Protein AF-A0A956ETN0-F1 (afdb_monomer_lite)

Foldseek 3Di:
DDDDDDDDDDDDDDDDDDPPPPPPPDPPPDPQKDKDKADKDKAFAQDKFKKKAKDFAQAKFWFQKKWFAADQFFAKKWKWWFQWDDPHGMDGPVQFPDDLRTFTPFMDGRHIDMDGHPPLETAIAGGRTMMMITTTTGRNHNGMDIDIGMMMGGGDPPPRRAYKGKAKEFEQFDKAAAQDKDKDKFKDAAQAKWWFFKKWWDKADFWQKKWKWKAAQVGDTDTPDIDGRDDRSPGGIDTDTDMDGGGMMMMMMIIGGNNHRHIAGGDRRSSHITGMMMTTTTNDDFHHYSYYYPPDDDLVQQAQQDPPLDAQQPADQAPQQWFAWDDQVGPPGDPQWDWCVVNVNDDPPRTTTIKHWDDQAQVSLRDRQWFWFQAVSSVRPGTMTHRSNPDGSSTDTDD

Secondary structure (DSSP, 8-state):
------------------------------TTEEEEEPPPEEE-TTEEEEEEEEEE-SS-EEEEEEEE---TTEEEEEEEEESSPPPBEEEE-TTBS--TTEEEEEEE-SS-EEEEPPTTEEEEE-TTPEEEEEEEEEE-SSS-EEE--EEEEEE-S-TTSEEEEEEEEEES--EE-TTEEEEEEEEEE-SS-EEEEEEEEE--TTEEEEEEEEE-TTS--EEEEEE-S--TT----EEEEEEE-TT-EEEEEEEEEE-SSS-EEB-SBTTSB-EEEEEEEES--S-EEEEE-TT-S-TT---PPPTTS--TT-PPPPTTSTT-EE-TT---SPTTEEEGGGGT-S-TTPPEEEEEE--SSGGGGTSSSEEEEE-GGGTTTS-EEEEGGG--TT-EE--

Structure (mmCIF, N/CA/C/O backbone):
data_AF-A0A956ETN0-F1
#
_entry.id   AF-A0A956ETN0-F1
#
loop_
_atom_site.group_PDB
_atom_site.id
_atom_site.type_symbol
_atom_site.label_atom_id
_atom_site.label_alt_id
_atom_site.label_comp_id
_atom_site.label_asym_id
_atom_site.label_entity_id
_atom_site.label_seq_id
_atom_site.pdbx_PDB_ins_code
_atom_site.Cartn_x
_atom_site.Cartn_y
_atom_site.Cartn_z
_atom_site.occupancy
_atom_site.B_iso_or_equiv
_atom_site.auth_seq_id
_atom_site.auth_comp_id
_atom_site.auth_asym_id
_atom_site.auth_atom_id
_atom_site.pdbx_PDB_model_num
ATOM 1 N N . MET A 1 1 ? 66.635 -49.987 -34.922 1.00 37.62 1 MET A N 1
ATOM 2 C CA . MET A 1 1 ? 66.260 -48.679 -35.499 1.00 37.62 1 MET A CA 1
ATOM 3 C C . MET A 1 1 ? 64.901 -48.831 -36.176 1.00 37.62 1 MET A C 1
ATOM 5 O O . MET A 1 1 ? 64.770 -49.757 -36.953 1.00 37.62 1 MET A O 1
ATOM 9 N N . SER A 1 2 ? 63.942 -47.956 -35.834 1.00 35.59 2 SER A N 1
ATOM 10 C CA . SER A 1 2 ? 62.657 -47.645 -36.514 1.00 35.59 2 SER A CA 1
ATOM 11 C C . SER A 1 2 ? 61.650 -48.788 -36.786 1.00 35.59 2 SER A C 1
ATOM 13 O O . SER A 1 2 ? 61.904 -49.632 -37.630 1.00 35.59 2 SER A O 1
ATOM 15 N N . ARG A 1 3 ? 60.590 -48.960 -35.970 1.00 36.41 3 ARG A N 1
ATOM 16 C CA . ARG A 1 3 ? 59.232 -48.329 -36.005 1.00 36.41 3 ARG A CA 1
ATOM 17 C C . ARG A 1 3 ? 58.282 -48.964 -37.049 1.00 36.41 3 ARG A C 1
ATOM 19 O O . ARG A 1 3 ? 58.560 -48.877 -38.233 1.00 36.41 3 ARG A O 1
ATOM 26 N N . LEU A 1 4 ? 57.307 -49.775 -36.595 1.00 35.69 4 LEU A N 1
ATOM 27 C CA . LEU A 1 4 ? 55.863 -49.480 -36.339 1.00 35.69 4 LEU A CA 1
ATOM 28 C C . LEU A 1 4 ? 55.006 -49.565 -37.625 1.00 35.69 4 LEU A C 1
ATOM 30 O O . LEU A 1 4 ? 55.432 -49.043 -38.641 1.00 35.69 4 LEU A O 1
ATOM 34 N N . SER A 1 5 ? 53.760 -50.049 -37.685 1.00 36.22 5 SER A N 1
ATOM 35 C CA . SER A 1 5 ? 52.878 -50.964 -36.922 1.00 36.22 5 SER A CA 1
ATOM 36 C C . SER A 1 5 ? 51.483 -50.886 -37.597 1.00 36.22 5 SER A C 1
ATOM 38 O O . SER A 1 5 ? 51.161 -49.862 -38.192 1.00 36.22 5 SER A O 1
ATOM 40 N N . SER A 1 6 ? 50.694 -51.963 -37.511 1.00 38.66 6 SER A N 1
ATOM 41 C CA . SER A 1 6 ? 49.428 -52.303 -38.206 1.00 38.66 6 SER A CA 1
ATOM 42 C C . SER A 1 6 ? 48.260 -51.293 -38.250 1.00 38.66 6 SER A C 1
ATOM 44 O O . SER A 1 6 ? 48.127 -50.471 -37.347 1.00 38.66 6 SER A O 1
ATOM 46 N N . PRO A 1 7 ? 47.275 -51.531 -39.148 1.00 41.53 7 PRO A N 1
ATOM 47 C CA . PRO A 1 7 ? 45.838 -51.346 -38.896 1.00 41.53 7 PRO A CA 1
ATOM 48 C C . PRO A 1 7 ? 45.150 -52.721 -38.686 1.00 41.53 7 PRO A C 1
ATOM 50 O O . PRO A 1 7 ? 45.426 -53.678 -39.403 1.00 41.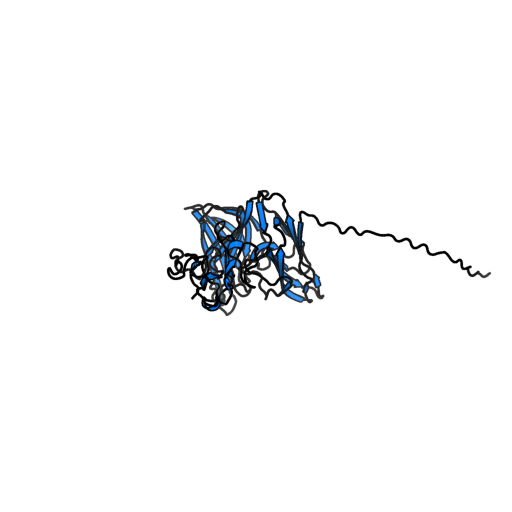53 7 PRO A O 1
ATOM 53 N N . LEU A 1 8 ? 44.485 -52.988 -37.558 1.00 34.38 8 LEU A N 1
ATOM 54 C CA . LEU A 1 8 ? 43.112 -52.639 -37.147 1.00 34.38 8 LEU A CA 1
ATOM 55 C C . LEU A 1 8 ? 42.013 -53.346 -37.971 1.00 34.38 8 LEU A C 1
ATOM 57 O O . LEU A 1 8 ? 41.684 -52.945 -39.084 1.00 34.38 8 LEU A O 1
ATOM 61 N N . ALA A 1 9 ? 41.458 -54.412 -37.383 1.00 35.19 9 ALA A N 1
ATOM 62 C CA . ALA A 1 9 ? 40.339 -55.197 -37.894 1.00 35.19 9 ALA A CA 1
ATOM 63 C C . ALA A 1 9 ? 38.997 -54.633 -37.398 1.00 35.19 9 ALA A C 1
ATOM 65 O O . ALA A 1 9 ? 38.851 -54.277 -36.229 1.00 35.19 9 ALA A O 1
ATOM 66 N N . VAL A 1 10 ? 38.025 -54.578 -38.307 1.00 35.00 10 VAL A N 1
ATOM 67 C CA . VAL A 1 10 ? 36.643 -54.138 -38.086 1.00 35.00 10 VAL A CA 1
ATOM 68 C C . VAL A 1 10 ? 35.812 -55.318 -37.575 1.00 35.00 10 VAL A C 1
ATOM 70 O O . VAL A 1 10 ? 35.806 -56.379 -38.194 1.00 35.00 10 VAL A O 1
ATOM 73 N N . LEU A 1 11 ? 35.084 -55.128 -36.473 1.00 35.34 11 LEU A N 1
ATOM 74 C CA . LEU A 1 11 ? 34.086 -56.069 -35.955 1.00 35.34 11 LEU A CA 1
ATOM 75 C C . LEU A 1 11 ? 32.757 -55.324 -35.771 1.00 35.34 11 LEU A C 1
ATOM 77 O O . LEU A 1 11 ? 32.667 -54.383 -34.986 1.00 35.34 11 LEU A O 1
ATOM 81 N N . LEU A 1 12 ? 31.745 -55.743 -36.537 1.00 36.47 12 LEU A N 1
ATOM 82 C CA . LEU A 1 12 ? 30.353 -55.302 -36.430 1.00 36.47 12 LEU A CA 1
ATOM 83 C C . LEU A 1 12 ? 29.751 -55.799 -35.104 1.00 36.47 12 LEU A C 1
ATOM 85 O O . LEU A 1 12 ? 29.662 -57.006 -34.884 1.00 36.47 12 LEU A O 1
ATOM 89 N N . GLY A 1 13 ? 29.301 -54.872 -34.256 1.00 35.22 13 GLY A N 1
ATOM 90 C CA . GLY A 1 13 ? 28.521 -55.141 -33.046 1.00 35.22 13 GLY A CA 1
ATOM 91 C C . GLY A 1 13 ? 27.067 -54.701 -33.218 1.00 35.22 13 GLY A C 1
ATOM 92 O O . GLY A 1 13 ? 26.800 -53.587 -33.662 1.00 35.22 13 GLY A O 1
ATOM 93 N N . ALA A 1 14 ? 26.138 -55.599 -32.891 1.00 37.91 14 ALA A N 1
ATOM 94 C CA . ALA A 1 14 ? 24.695 -55.409 -32.971 1.00 37.91 14 ALA A CA 1
ATOM 95 C C . ALA A 1 14 ? 24.190 -54.301 -32.026 1.00 37.91 14 ALA A C 1
ATOM 97 O O . ALA A 1 14 ? 24.564 -54.251 -30.855 1.00 37.91 14 ALA A O 1
ATOM 98 N N . ALA A 1 15 ? 23.305 -53.440 -32.534 1.00 37.38 15 ALA A N 1
ATOM 99 C CA . ALA A 1 15 ? 22.638 -52.395 -31.768 1.00 37.38 15 ALA A CA 1
ATOM 100 C C . ALA A 1 15 ? 21.481 -52.984 -30.942 1.00 37.38 15 ALA A C 1
ATOM 102 O O . ALA A 1 15 ? 20.446 -53.362 -31.488 1.00 37.38 15 ALA A O 1
ATOM 103 N N . ALA A 1 16 ? 21.655 -53.043 -29.621 1.00 39.44 16 ALA A N 1
ATOM 104 C CA . ALA A 1 16 ? 20.566 -53.215 -28.667 1.00 39.44 16 ALA A CA 1
ATOM 105 C C . ALA A 1 16 ? 20.063 -51.825 -28.254 1.00 39.44 16 ALA A C 1
ATOM 107 O O . ALA A 1 16 ? 20.795 -51.046 -27.646 1.00 39.44 16 ALA A O 1
ATOM 108 N N . VAL A 1 17 ? 18.821 -51.501 -28.614 1.00 39.53 17 VAL A N 1
ATOM 109 C CA . VAL A 1 17 ? 18.160 -50.255 -28.213 1.00 39.53 17 VAL A CA 1
ATOM 110 C C . VAL A 1 17 ? 17.648 -50.439 -26.784 1.00 39.53 17 VAL A C 1
ATOM 112 O O . VAL A 1 17 ? 16.589 -51.020 -26.565 1.00 39.53 17 VAL A O 1
ATOM 115 N N . PHE A 1 18 ? 18.417 -49.977 -25.799 1.00 39.00 18 PHE A N 1
ATOM 116 C CA . PHE A 1 18 ? 17.924 -49.806 -24.434 1.00 39.00 18 PHE A CA 1
ATOM 117 C C . PHE A 1 18 ? 17.075 -48.533 -24.385 1.00 39.00 18 PHE A C 1
ATOM 119 O O . PHE A 1 18 ? 17.598 -47.421 -24.393 1.00 39.00 18 PHE A O 1
ATOM 126 N N . SER A 1 19 ? 15.752 -48.697 -24.364 1.00 34.09 19 SER A N 1
ATOM 127 C CA . SER A 1 19 ? 14.830 -47.625 -23.997 1.00 34.09 19 SER A CA 1
ATOM 128 C C . SER A 1 19 ? 14.880 -47.462 -22.477 1.00 34.09 19 SER A C 1
ATOM 130 O O . SER A 1 19 ? 14.246 -48.210 -21.738 1.00 34.09 19 SER A O 1
ATOM 132 N N . CYS A 1 20 ? 15.690 -46.519 -21.998 1.00 36.81 20 CYS A N 1
ATOM 133 C CA . CYS A 1 20 ? 15.554 -46.003 -20.642 1.00 36.81 20 CYS A CA 1
ATOM 134 C C . CYS A 1 20 ? 14.373 -45.029 -20.639 1.00 36.81 20 CYS A C 1
ATOM 136 O O . CYS A 1 20 ? 14.524 -43.881 -21.050 1.00 36.81 20 CYS A O 1
ATOM 138 N N . SER A 1 21 ? 13.195 -45.472 -20.194 1.00 38.47 21 SER A N 1
ATOM 139 C CA . SER A 1 21 ? 12.127 -44.548 -19.814 1.00 38.47 21 SER A CA 1
ATOM 140 C C . SER A 1 21 ? 12.504 -43.914 -18.475 1.00 38.47 21 SER A C 1
ATOM 142 O O . SER A 1 21 ? 12.181 -44.435 -17.407 1.00 38.47 21 SER A O 1
ATOM 144 N N . THR A 1 22 ? 13.232 -42.805 -18.512 1.00 38.78 22 THR A N 1
ATOM 145 C CA . THR A 1 22 ? 13.288 -41.891 -17.374 1.00 38.78 22 THR A CA 1
ATOM 146 C C . THR A 1 22 ? 11.940 -41.188 -17.310 1.00 38.78 22 THR A C 1
ATOM 148 O O . THR A 1 22 ? 11.689 -40.243 -18.051 1.00 38.78 22 THR A O 1
ATOM 151 N N . SER A 1 23 ? 11.040 -41.682 -16.462 1.00 40.84 23 SER A N 1
ATOM 152 C CA . SER A 1 23 ? 9.954 -40.853 -15.960 1.00 40.84 23 SER A CA 1
ATOM 153 C C . SER A 1 23 ? 10.605 -39.744 -15.135 1.00 40.84 23 SER A C 1
ATOM 155 O O . SER A 1 23 ? 10.973 -39.967 -13.982 1.00 40.84 23 SER A O 1
ATOM 157 N N . GLU A 1 24 ? 10.818 -38.578 -15.741 1.00 37.84 24 GLU A N 1
ATOM 158 C CA . GLU A 1 24 ? 11.007 -37.344 -14.985 1.00 37.84 24 GLU A CA 1
ATOM 159 C C . GLU A 1 24 ? 9.724 -37.132 -14.182 1.00 37.84 24 GLU A C 1
ATOM 161 O O . GLU A 1 24 ? 8.722 -36.633 -14.688 1.00 37.84 24 GLU A O 1
ATOM 166 N N . SER A 1 25 ? 9.726 -37.589 -12.930 1.00 39.12 25 SER A N 1
ATOM 167 C CA . SER A 1 25 ? 8.779 -37.102 -11.943 1.00 39.12 25 SER A CA 1
ATOM 168 C C . SER A 1 25 ? 9.046 -35.610 -11.813 1.00 39.12 25 SER A C 1
ATOM 170 O O . SER A 1 25 ? 10.071 -35.204 -11.259 1.00 39.12 25 SER A O 1
ATOM 172 N N . THR A 1 26 ? 8.162 -34.797 -12.380 1.00 41.16 26 THR A N 1
ATOM 173 C CA . THR A 1 26 ? 8.094 -33.369 -12.084 1.00 41.16 26 THR A CA 1
ATOM 174 C C . THR A 1 26 ? 8.048 -33.252 -10.559 1.00 41.16 26 THR A C 1
ATOM 176 O O . THR A 1 26 ? 7.224 -33.945 -9.958 1.00 41.16 26 THR A O 1
ATOM 179 N N . PRO A 1 27 ? 8.937 -32.486 -9.901 1.00 45.62 27 PRO A N 1
ATOM 180 C CA . PRO A 1 27 ? 8.824 -32.278 -8.467 1.00 45.62 27 PRO A CA 1
ATOM 181 C C . PRO A 1 27 ? 7.441 -31.690 -8.205 1.00 45.62 27 PRO A C 1
ATOM 183 O O . PRO A 1 27 ? 7.139 -30.591 -8.668 1.00 45.62 27 PRO A O 1
ATOM 186 N N . GLU A 1 28 ? 6.579 -32.456 -7.544 1.00 58.12 28 GLU A N 1
ATOM 187 C CA . GLU A 1 28 ? 5.304 -31.952 -7.057 1.00 58.12 28 GLU A CA 1
ATOM 188 C C . GLU A 1 28 ? 5.658 -30.799 -6.109 1.00 58.12 28 GLU A C 1
ATOM 190 O O . GLU A 1 28 ? 6.421 -30.986 -5.157 1.00 58.12 28 GLU A O 1
ATOM 195 N N . GLY A 1 29 ? 5.262 -29.575 -6.472 1.00 71.38 29 GLY A N 1
ATOM 196 C CA . GLY A 1 29 ? 5.623 -28.373 -5.720 1.00 71.38 29 GLY A CA 1
ATOM 197 C C . GLY A 1 29 ? 5.165 -28.481 -4.265 1.00 71.38 29 GLY A C 1
ATOM 198 O O . GLY A 1 29 ? 4.206 -29.193 -3.975 1.00 71.38 29 GLY A O 1
ATOM 199 N N . ASP A 1 30 ? 5.842 -27.782 -3.347 1.00 87.06 30 ASP A N 1
ATOM 200 C CA . ASP A 1 30 ? 5.426 -27.740 -1.939 1.00 87.06 30 ASP A CA 1
ATOM 201 C C . ASP A 1 30 ? 3.962 -27.264 -1.854 1.00 87.06 30 ASP A C 1
ATOM 203 O O . ASP A 1 30 ? 3.677 -26.110 -2.193 1.00 87.06 30 ASP A O 1
ATOM 207 N N . PRO A 1 31 ? 3.017 -28.118 -1.409 1.00 86.19 31 PRO A N 1
ATOM 208 C CA . PRO A 1 31 ? 1.601 -27.770 -1.379 1.00 86.19 31 PRO A CA 1
ATOM 209 C C . PRO A 1 31 ? 1.297 -26.643 -0.384 1.00 86.19 31 PRO A C 1
ATOM 211 O O . PRO A 1 31 ? 0.222 -26.048 -0.452 1.00 86.19 31 PRO A O 1
ATOM 214 N N . ASN A 1 32 ? 2.233 -26.319 0.515 1.00 92.88 32 ASN A N 1
ATOM 215 C CA . ASN A 1 32 ? 2.141 -25.207 1.458 1.00 92.88 32 ASN A CA 1
ATOM 216 C C . ASN A 1 32 ? 2.785 -23.923 0.919 1.00 92.88 32 ASN A C 1
ATOM 218 O O . ASN A 1 32 ? 3.120 -23.016 1.680 1.00 92.88 32 ASN A O 1
ATOM 222 N N . GLN A 1 33 ? 2.969 -23.823 -0.394 1.00 95.00 33 GLN A N 1
ATOM 223 C CA . GLN A 1 33 ? 3.539 -22.656 -1.044 1.00 95.00 33 GLN A CA 1
ATOM 224 C C . GLN A 1 33 ? 2.752 -22.313 -2.307 1.00 95.00 33 GLN A C 1
ATOM 226 O O . GLN A 1 33 ? 2.353 -23.178 -3.081 1.00 95.00 33 GLN A O 1
ATOM 231 N N . LEU A 1 34 ? 2.550 -21.017 -2.516 1.00 96.19 34 LEU A N 1
ATOM 232 C CA . LEU A 1 34 ? 2.160 -20.442 -3.793 1.00 96.19 34 LEU A CA 1
ATOM 233 C C . LEU A 1 34 ? 3.285 -19.511 -4.252 1.00 96.19 34 LEU A C 1
ATOM 235 O O . LEU A 1 34 ? 3.693 -18.620 -3.510 1.00 96.19 34 LEU A O 1
ATOM 239 N N . ILE A 1 35 ? 3.802 -19.718 -5.462 1.00 97.06 35 ILE A N 1
ATOM 240 C CA . ILE A 1 35 ? 4.758 -18.796 -6.083 1.00 97.06 35 ILE A CA 1
ATOM 241 C C . ILE A 1 35 ? 3.986 -17.903 -7.042 1.00 97.06 35 ILE A C 1
ATOM 243 O O . ILE A 1 35 ? 3.425 -18.394 -8.019 1.00 97.06 35 ILE A O 1
ATOM 247 N N . VAL A 1 36 ? 4.010 -16.598 -6.792 1.00 97.50 36 VAL A N 1
ATOM 248 C CA . VAL A 1 36 ? 3.566 -15.602 -7.769 1.00 97.50 36 VAL A CA 1
ATOM 249 C C . VAL A 1 36 ? 4.814 -15.118 -8.490 1.00 97.50 36 VAL A C 1
ATOM 251 O O . VAL A 1 36 ? 5.631 -14.401 -7.914 1.00 97.50 36 VAL A O 1
ATOM 254 N N . GLN A 1 37 ? 4.996 -15.576 -9.725 1.00 97.00 37 GLN A N 1
ATOM 255 C CA . GLN A 1 37 ? 6.148 -15.265 -10.565 1.00 97.00 37 GLN A CA 1
ATOM 256 C C . GLN A 1 37 ? 5.679 -14.527 -11.812 1.00 97.00 37 GLN A C 1
ATOM 258 O O . GLN A 1 37 ? 4.753 -14.973 -12.482 1.00 97.00 37 GLN A O 1
ATOM 263 N N . SER A 1 38 ? 6.344 -13.418 -12.116 1.00 96.88 38 SER A N 1
ATOM 264 C CA . SER A 1 38 ? 6.066 -12.629 -13.312 1.00 96.88 38 SER A CA 1
ATOM 265 C C . SER A 1 38 ? 6.537 -13.306 -14.604 1.00 96.88 38 SER A C 1
ATOM 267 O O . SER A 1 38 ? 7.396 -14.205 -14.611 1.00 96.88 38 SER A O 1
ATOM 269 N N . ASP A 1 39 ? 6.009 -12.825 -15.731 1.00 96.38 39 ASP A N 1
ATOM 270 C CA . ASP A 1 39 ? 6.616 -13.077 -17.035 1.00 96.38 39 ASP A CA 1
ATOM 271 C C . ASP A 1 39 ? 8.053 -12.538 -17.103 1.00 96.38 39 ASP A C 1
ATOM 273 O O . ASP A 1 39 ? 8.499 -11.752 -16.268 1.00 96.38 39 ASP A O 1
ATOM 277 N N . ALA A 1 40 ? 8.810 -12.981 -18.111 1.00 96.06 40 ALA A N 1
ATOM 278 C CA . ALA A 1 40 ? 10.167 -12.488 -18.302 1.00 96.06 40 ALA A CA 1
ATOM 279 C C . ALA A 1 40 ? 10.138 -10.991 -18.601 1.00 96.06 40 ALA A C 1
ATOM 281 O O . ALA A 1 40 ? 9.509 -10.554 -19.565 1.00 96.06 40 ALA A O 1
ATOM 282 N N . VAL A 1 41 ? 10.880 -10.232 -17.805 1.00 95.12 41 VAL A N 1
ATOM 283 C CA . VAL A 1 41 ? 11.075 -8.805 -17.998 1.00 95.12 41 VAL A CA 1
ATOM 284 C C . VAL A 1 41 ? 12.518 -8.533 -18.380 1.00 95.12 41 VAL A C 1
ATOM 286 O O . VAL A 1 41 ? 13.453 -8.987 -17.721 1.00 95.12 41 VAL A O 1
ATOM 289 N N . THR A 1 42 ? 12.693 -7.781 -19.461 1.00 95.25 42 THR A N 1
ATOM 290 C CA . THR A 1 42 ? 13.999 -7.368 -19.969 1.00 95.25 42 THR A CA 1
ATOM 291 C C . THR A 1 42 ? 14.226 -5.891 -19.667 1.00 95.25 42 THR A C 1
ATOM 293 O O . THR A 1 42 ? 13.394 -5.038 -19.995 1.00 95.25 42 THR A O 1
ATOM 296 N N . VAL A 1 43 ? 15.360 -5.591 -19.037 1.00 93.38 43 VAL A N 1
ATOM 297 C CA . VAL A 1 43 ? 15.760 -4.245 -18.621 1.00 93.38 43 VAL A CA 1
ATOM 298 C C . VAL A 1 43 ? 17.068 -3.883 -19.331 1.00 93.38 43 VAL A C 1
ATOM 300 O O . VAL A 1 43 ? 18.107 -4.492 -19.037 1.00 93.38 43 VAL A O 1
ATOM 303 N N . PRO A 1 44 ? 17.053 -2.918 -20.270 1.00 92.88 44 PRO A N 1
ATOM 304 C CA . PRO A 1 44 ? 18.257 -2.456 -20.954 1.00 92.88 44 PRO A CA 1
ATOM 305 C C . PRO A 1 44 ? 19.353 -1.975 -19.995 1.00 92.88 44 PRO A C 1
ATOM 307 O O . PRO A 1 44 ? 19.084 -1.564 -18.865 1.00 92.88 44 PRO A O 1
ATOM 310 N N . ALA A 1 45 ? 20.600 -1.998 -20.461 1.00 90.75 45 ALA A N 1
ATOM 311 C CA . ALA A 1 45 ? 21.733 -1.449 -19.721 1.00 90.75 45 ALA A CA 1
ATOM 312 C C . ALA A 1 45 ? 21.522 0.039 -19.386 1.00 90.75 45 ALA A C 1
ATOM 314 O O . ALA A 1 45 ? 21.141 0.814 -20.263 1.00 90.75 45 ALA A O 1
ATOM 315 N N . GLY A 1 46 ? 21.814 0.440 -18.148 1.00 81.88 46 GLY A N 1
ATOM 316 C CA . GLY A 1 46 ? 21.720 1.832 -17.697 1.00 81.88 46 GLY A CA 1
ATOM 317 C C . GLY A 1 46 ? 20.303 2.409 -17.696 1.00 81.88 46 GLY A C 1
ATOM 318 O O . GLY A 1 46 ? 20.161 3.621 -17.832 1.00 81.88 46 GLY A O 1
ATOM 319 N N . SER A 1 47 ? 19.273 1.564 -17.602 1.00 86.12 47 SER A N 1
ATOM 320 C CA . SER A 1 47 ? 17.872 1.988 -17.677 1.00 86.12 47 SER A CA 1
ATOM 321 C C . SER A 1 47 ? 17.082 1.660 -16.415 1.00 86.12 47 SER A C 1
ATOM 323 O O . SER A 1 47 ? 17.471 0.811 -15.607 1.00 86.12 47 SER A O 1
ATOM 325 N N . GLU A 1 48 ? 15.955 2.346 -16.287 1.00 86.50 48 GLU A N 1
ATOM 326 C CA . GLU A 1 48 ? 14.961 2.198 -15.236 1.00 86.50 48 GLU A CA 1
ATOM 327 C C . GLU A 1 48 ? 13.606 1.890 -15.880 1.00 86.50 48 GLU A C 1
ATOM 329 O O . GLU A 1 48 ? 13.312 2.388 -16.970 1.00 86.50 48 GLU A O 1
ATOM 334 N N . ARG A 1 49 ? 12.810 1.022 -15.251 1.00 89.00 49 ARG A N 1
ATOM 335 C CA . ARG A 1 49 ? 11.462 0.655 -15.700 1.00 89.00 49 ARG A CA 1
ATOM 336 C C . ARG A 1 49 ? 10.558 0.376 -14.505 1.00 89.00 49 ARG A C 1
ATOM 338 O O . ARG A 1 49 ? 11.015 -0.197 -13.521 1.00 89.00 49 ARG A O 1
ATOM 345 N N . TYR A 1 50 ? 9.270 0.663 -14.644 1.00 90.50 50 TYR A N 1
ATOM 346 C CA . TYR A 1 50 ? 8.241 0.297 -13.673 1.00 90.50 50 TYR A CA 1
ATOM 347 C C . TYR A 1 50 ? 7.293 -0.705 -14.330 1.00 90.50 50 TYR A C 1
ATOM 349 O O . TYR A 1 50 ? 6.647 -0.396 -15.328 1.00 90.50 50 TYR A O 1
ATOM 357 N N . MET A 1 51 ? 7.254 -1.933 -13.818 1.00 95.44 51 MET A N 1
ATOM 358 C CA . MET A 1 51 ? 6.554 -3.051 -14.455 1.00 95.44 51 MET A CA 1
ATOM 359 C C . MET A 1 51 ? 5.558 -3.691 -13.500 1.00 95.44 51 MET A C 1
ATOM 361 O O . MET A 1 51 ? 5.872 -3.929 -12.337 1.00 95.44 51 MET A O 1
ATOM 365 N N . CYS A 1 52 ? 4.361 -3.966 -14.003 1.00 97.00 52 CYS A N 1
ATOM 366 C CA . CYS A 1 52 ? 3.243 -4.491 -13.235 1.00 97.00 52 CYS A CA 1
ATOM 367 C C . CYS A 1 52 ? 2.972 -5.909 -13.718 1.00 97.00 52 CYS A C 1
ATOM 369 O O . CYS A 1 52 ? 2.911 -6.149 -14.920 1.00 97.00 52 CYS A O 1
ATOM 371 N N . TYR A 1 53 ? 2.815 -6.860 -12.806 1.00 97.75 53 TYR A N 1
ATOM 372 C CA . TYR A 1 53 ? 2.372 -8.209 -13.143 1.00 97.75 53 TYR A CA 1
ATOM 373 C C . TYR A 1 53 ? 1.157 -8.566 -12.302 1.00 97.75 53 TYR A C 1
ATOM 375 O O . TYR A 1 53 ? 1.292 -8.768 -11.094 1.00 97.75 53 TYR A O 1
ATOM 383 N N . ALA A 1 54 ? -0.013 -8.634 -12.933 1.00 97.50 54 ALA A N 1
ATOM 384 C CA . ALA A 1 54 ? -1.246 -9.019 -12.264 1.00 97.50 54 ALA A CA 1
ATOM 385 C C . ALA A 1 54 ? -1.526 -10.515 -12.453 1.00 97.50 54 ALA A C 1
ATOM 387 O O . ALA A 1 54 ? -1.320 -11.065 -13.536 1.00 97.50 54 ALA A O 1
ATOM 388 N N . HIS A 1 55 ? -1.997 -11.165 -11.392 1.00 96.69 55 HIS A N 1
ATOM 389 C CA . HIS A 1 55 ? -2.346 -12.575 -11.386 1.00 96.69 55 HIS A CA 1
ATOM 390 C C . HIS A 1 55 ? -3.623 -12.840 -10.593 1.00 96.69 55 HIS A C 1
ATOM 392 O O . HIS A 1 55 ? -3.692 -12.546 -9.398 1.00 96.69 55 HIS A O 1
ATOM 398 N N . THR A 1 56 ? -4.614 -13.447 -11.234 1.00 96.31 56 THR A N 1
ATOM 399 C CA . THR A 1 56 ? -5.870 -13.845 -10.605 1.00 96.31 56 THR A CA 1
ATOM 400 C C . THR A 1 56 ? -5.756 -15.237 -9.986 1.00 96.31 56 THR A C 1
ATOM 402 O O . THR A 1 56 ? -5.472 -16.231 -10.658 1.00 96.31 56 THR A O 1
ATOM 405 N N . LEU A 1 57 ? -6.029 -15.323 -8.684 1.00 94.56 57 LEU A N 1
ATOM 406 C CA . LEU A 1 57 ? -5.972 -16.570 -7.932 1.00 94.56 57 LEU A CA 1
ATOM 407 C C . LEU A 1 57 ? -7.096 -17.526 -8.341 1.00 94.56 57 LEU A C 1
ATOM 409 O O . LEU A 1 57 ? -8.262 -17.151 -8.464 1.00 94.56 57 LEU A O 1
ATOM 413 N N . THR A 1 58 ? -6.753 -18.802 -8.490 1.00 93.94 58 THR A N 1
ATOM 414 C CA . THR A 1 58 ? -7.693 -19.856 -8.910 1.00 93.94 58 THR A CA 1
ATOM 415 C C . THR A 1 58 ? -8.273 -20.663 -7.744 1.00 93.94 58 THR A C 1
ATOM 417 O O . THR A 1 58 ? -9.215 -21.436 -7.939 1.00 93.94 58 THR A O 1
ATOM 420 N N . GLU A 1 59 ? -7.768 -20.434 -6.532 1.00 91.12 59 GLU A N 1
ATOM 421 C CA . GLU A 1 59 ? -8.176 -21.065 -5.276 1.00 91.12 59 GLU A CA 1
ATOM 422 C C . GLU A 1 59 ? -8.146 -20.053 -4.121 1.00 91.12 59 GLU A C 1
ATOM 424 O O . GLU A 1 59 ? -7.546 -18.985 -4.247 1.00 91.12 59 GLU A O 1
ATOM 429 N N . ASP A 1 60 ? -8.783 -20.393 -2.998 1.00 92.75 60 ASP A N 1
ATOM 430 C CA . ASP A 1 60 ? -8.629 -19.636 -1.755 1.00 92.75 60 ASP A CA 1
ATOM 431 C C . ASP A 1 60 ? -7.226 -19.862 -1.181 1.00 92.75 60 ASP A C 1
ATOM 433 O O . ASP A 1 60 ? -6.777 -21.003 -1.038 1.00 92.75 60 ASP A O 1
ATOM 437 N N . VAL A 1 61 ? -6.556 -18.785 -0.782 1.00 95.31 61 VAL A N 1
ATOM 438 C CA . VAL A 1 61 ? -5.198 -18.819 -0.240 1.00 95.31 61 VAL A CA 1
ATOM 439 C C . VAL A 1 61 ? -5.170 -18.139 1.125 1.00 95.31 61 VAL A C 1
ATOM 441 O O . VAL A 1 61 ? -5.590 -16.996 1.275 1.00 95.31 61 VAL A O 1
ATOM 444 N N . TYR A 1 62 ? -4.643 -18.842 2.127 1.00 96.44 62 TYR A N 1
ATOM 445 C CA . TYR A 1 62 ? -4.417 -18.322 3.476 1.00 96.44 62 TYR A CA 1
ATOM 446 C C . TYR A 1 62 ? -2.913 -18.216 3.688 1.00 96.44 62 TYR A C 1
ATOM 448 O O . TYR A 1 62 ? -2.238 -19.243 3.750 1.00 96.44 62 TYR A O 1
ATOM 456 N N . VAL A 1 63 ? -2.384 -16.996 3.755 1.00 97.62 63 VAL A N 1
ATOM 457 C CA . VAL A 1 63 ? -0.942 -16.728 3.792 1.00 97.62 63 VAL A CA 1
ATOM 458 C C . VAL A 1 63 ? -0.521 -16.326 5.195 1.00 97.62 63 VAL A C 1
ATOM 460 O O . VAL A 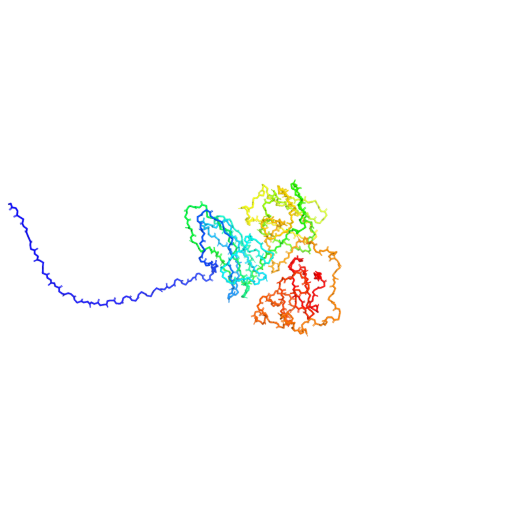1 63 ? -1.043 -15.354 5.733 1.00 97.62 63 VAL A O 1
ATOM 463 N N . ASP A 1 64 ? 0.444 -17.031 5.778 1.00 96.94 64 ASP A N 1
ATOM 464 C CA . ASP A 1 64 ? 1.008 -16.671 7.085 1.00 96.94 64 ASP A CA 1
ATOM 465 C C . ASP A 1 64 ? 2.446 -16.149 7.022 1.00 96.94 64 ASP A C 1
ATOM 467 O O . ASP A 1 64 ? 2.944 -15.572 7.992 1.00 96.94 64 ASP A O 1
ATOM 471 N N . ARG A 1 65 ? 3.113 -16.294 5.875 1.00 96.94 65 ARG A N 1
ATOM 472 C CA . ARG A 1 65 ? 4.415 -15.682 5.628 1.00 96.94 65 ARG A CA 1
ATOM 473 C C . ARG A 1 65 ? 4.607 -15.338 4.157 1.00 96.94 65 ARG A C 1
ATOM 475 O O . ARG A 1 65 ? 4.279 -16.124 3.269 1.00 96.94 65 ARG A O 1
ATOM 482 N N . PHE A 1 66 ? 5.210 -14.182 3.918 1.00 97.62 66 PHE A N 1
ATOM 483 C CA . PHE A 1 66 ? 5.698 -13.757 2.609 1.00 97.62 66 PHE A CA 1
ATOM 484 C C . PHE A 1 66 ? 7.222 -13.861 2.577 1.00 97.62 66 PHE A C 1
ATOM 486 O O . PHE A 1 66 ? 7.882 -13.429 3.522 1.00 97.62 66 PHE A O 1
ATOM 493 N N . GLU A 1 67 ? 7.780 -14.422 1.507 1.00 97.31 67 GLU A N 1
ATOM 494 C CA . GLU A 1 67 ? 9.224 -14.591 1.311 1.00 97.31 67 GLU A CA 1
ATOM 495 C C . GLU A 1 67 ? 9.627 -14.077 -0.077 1.00 97.31 67 GLU A C 1
ATOM 497 O O . GLU A 1 67 ? 9.169 -14.585 -1.106 1.00 97.31 67 GLU A O 1
ATOM 502 N N . TYR A 1 68 ? 10.518 -13.091 -0.103 1.00 96.00 68 TYR A N 1
ATOM 503 C CA . TYR A 1 68 ? 11.093 -12.512 -1.309 1.00 96.00 68 TYR A CA 1
ATOM 504 C C . TYR A 1 68 ? 12.606 -12.742 -1.334 1.00 96.00 68 TYR A C 1
ATOM 506 O O . TYR A 1 68 ? 13.312 -12.441 -0.370 1.00 96.00 68 TYR A O 1
ATOM 514 N N . SER A 1 69 ? 13.097 -13.255 -2.461 1.00 94.50 69 SER A N 1
ATOM 515 C CA . SER A 1 69 ? 14.528 -13.365 -2.738 1.00 94.50 69 SER A CA 1
ATOM 516 C C . SER A 1 69 ? 14.941 -12.282 -3.720 1.00 94.50 69 SER A C 1
ATOM 518 O O . SER A 1 69 ? 14.323 -12.141 -4.779 1.00 94.50 69 SER A O 1
ATOM 520 N N . ALA A 1 70 ? 16.006 -11.565 -3.377 1.00 91.75 70 ALA A N 1
ATOM 521 C CA . ALA A 1 70 ? 16.560 -10.476 -4.155 1.00 91.75 70 ALA A CA 1
ATOM 522 C C . ALA A 1 70 ? 16.849 -10.880 -5.602 1.00 91.75 70 ALA A C 1
ATOM 524 O O . ALA A 1 70 ? 17.291 -11.993 -5.910 1.00 91.75 70 ALA A O 1
ATOM 525 N N . ARG A 1 71 ? 16.643 -9.919 -6.500 1.00 93.00 71 ARG A N 1
ATOM 526 C CA . ARG A 1 71 ? 16.824 -10.063 -7.942 1.00 93.00 71 ARG A CA 1
ATOM 527 C C . ARG A 1 71 ? 17.732 -8.949 -8.466 1.00 93.00 71 ARG A C 1
ATOM 529 O O . ARG A 1 71 ? 17.583 -7.817 -8.011 1.00 93.00 71 ARG A O 1
ATOM 536 N N . PRO A 1 72 ? 18.663 -9.216 -9.406 1.00 85.75 72 PRO A N 1
ATOM 537 C CA . PRO A 1 72 ? 19.735 -8.275 -9.756 1.00 85.75 72 PRO A CA 1
ATOM 538 C C . PRO A 1 72 ? 19.297 -6.868 -10.171 1.00 85.75 72 PRO A C 1
ATOM 540 O O . PRO A 1 72 ? 20.052 -5.923 -9.964 1.00 85.75 72 PRO A O 1
ATOM 543 N N . VAL A 1 73 ? 18.116 -6.734 -10.778 1.00 89.62 73 VAL A N 1
ATOM 544 C CA . VAL A 1 73 ? 17.594 -5.447 -11.266 1.00 89.62 73 VAL A CA 1
ATOM 545 C C . VAL A 1 73 ? 16.366 -4.966 -10.510 1.00 89.62 73 VAL A C 1
ATOM 547 O O . VAL A 1 73 ? 15.887 -3.883 -10.807 1.00 89.62 73 VAL A O 1
ATOM 550 N N . VAL A 1 74 ? 15.850 -5.724 -9.540 1.00 92.75 74 VAL A N 1
ATOM 551 C CA . VAL A 1 74 ? 14.700 -5.271 -8.750 1.00 92.75 74 VAL A CA 1
ATOM 552 C C . VAL A 1 74 ? 15.200 -4.324 -7.669 1.00 92.75 74 VAL A C 1
ATOM 554 O O . VAL A 1 74 ? 15.927 -4.715 -6.755 1.00 92.75 74 VAL A O 1
ATOM 557 N N . HIS A 1 75 ? 14.817 -3.062 -7.807 1.00 89.56 75 HIS A N 1
ATOM 558 C CA . HIS A 1 75 ? 15.117 -1.999 -6.865 1.00 89.56 75 HIS A CA 1
ATOM 559 C C . HIS A 1 75 ? 14.077 -1.961 -5.740 1.00 89.56 75 HIS A C 1
ATOM 561 O O . HIS A 1 75 ? 14.452 -2.040 -4.568 1.00 89.56 75 HIS A O 1
ATOM 567 N N . HIS A 1 76 ? 12.792 -1.945 -6.118 1.00 90.38 76 HIS A N 1
ATOM 568 C CA . HIS A 1 76 ? 11.650 -2.156 -5.230 1.00 90.38 76 HIS A CA 1
ATOM 569 C C . HIS A 1 76 ? 10.734 -3.256 -5.738 1.00 90.38 76 HIS A C 1
ATOM 571 O O . HIS A 1 76 ? 10.536 -3.432 -6.942 1.00 90.38 76 HIS A O 1
ATOM 577 N N . PHE A 1 77 ? 10.164 -3.971 -4.777 1.00 93.31 77 PHE A N 1
ATOM 578 C CA . PHE A 1 77 ? 9.168 -5.002 -4.982 1.00 93.31 77 PHE A CA 1
ATOM 579 C C . PHE A 1 77 ? 7.982 -4.717 -4.067 1.00 93.31 77 PHE A C 1
ATOM 581 O O . PHE A 1 77 ? 8.142 -4.691 -2.846 1.00 93.31 77 PHE A O 1
ATOM 588 N N . LEU A 1 78 ? 6.796 -4.557 -4.638 1.00 94.31 78 LEU A N 1
ATOM 589 C CA . LEU A 1 78 ? 5.543 -4.465 -3.896 1.00 94.31 78 LEU A CA 1
ATOM 590 C C . LEU A 1 78 ? 4.618 -5.582 -4.377 1.00 94.31 78 LEU A C 1
ATOM 592 O O . LEU A 1 78 ? 4.379 -5.735 -5.570 1.00 94.31 78 LEU A O 1
ATOM 596 N N . LEU A 1 79 ? 4.090 -6.358 -3.435 1.00 96.50 79 LEU A N 1
ATOM 597 C CA . LEU A 1 79 ? 2.937 -7.220 -3.659 1.00 96.50 79 LEU A CA 1
ATOM 598 C C . LEU A 1 79 ? 1.713 -6.511 -3.090 1.00 96.50 79 LEU A C 1
ATOM 600 O O . LEU A 1 79 ? 1.702 -6.146 -1.911 1.00 96.50 79 LEU A O 1
ATOM 604 N N . ALA A 1 80 ? 0.666 -6.400 -3.895 1.00 95.38 80 ALA A N 1
ATOM 605 C CA . ALA A 1 80 ? -0.619 -5.873 -3.475 1.00 95.38 80 ALA A CA 1
ATOM 606 C C . ALA A 1 80 ? -1.771 -6.802 -3.872 1.00 95.38 80 ALA A C 1
ATOM 608 O O . ALA A 1 80 ? -1.657 -7.590 -4.809 1.00 95.38 80 ALA A O 1
ATOM 609 N N . LYS A 1 81 ? -2.896 -6.683 -3.169 1.00 93.56 81 LYS A N 1
ATOM 610 C CA . LYS A 1 81 ? -4.214 -7.086 -3.671 1.00 93.56 81 LYS A CA 1
ATOM 611 C C . LYS A 1 81 ? -4.797 -5.898 -4.431 1.00 93.56 81 LYS A C 1
ATOM 613 O O . LYS A 1 81 ? -4.780 -4.788 -3.904 1.00 93.56 81 LYS A O 1
ATOM 618 N N . THR A 1 82 ? -5.344 -6.113 -5.621 1.00 90.00 82 THR A N 1
ATOM 619 C CA . THR A 1 82 ? -6.015 -5.039 -6.362 1.00 90.00 82 THR A CA 1
ATOM 620 C C . THR A 1 82 ? -7.493 -4.964 -5.967 1.00 90.00 82 THR A C 1
ATOM 622 O O . THR A 1 82 ? -8.163 -5.978 -5.757 1.00 90.00 82 THR A O 1
ATOM 625 N N . LEU A 1 83 ? -7.999 -3.745 -5.799 1.00 82.12 83 LEU A N 1
ATOM 626 C CA . LEU A 1 83 ? -9.421 -3.448 -5.614 1.00 82.12 83 LEU A CA 1
ATOM 627 C C . LEU A 1 83 ? -10.129 -3.318 -6.960 1.00 82.12 83 LEU A C 1
ATOM 629 O O . LEU A 1 83 ? -11.303 -3.653 -7.082 1.00 82.12 83 LEU A O 1
ATOM 633 N N . THR A 1 84 ? -9.396 -2.862 -7.973 1.00 80.56 84 THR A N 1
ATOM 634 C CA . THR A 1 84 ? -9.846 -2.761 -9.359 1.00 80.56 84 THR A CA 1
ATOM 635 C C . THR A 1 84 ? -9.161 -3.808 -10.221 1.00 80.56 84 THR A C 1
ATOM 637 O O . THR A 1 84 ? -7.968 -4.040 -10.023 1.00 80.56 84 THR A O 1
ATOM 640 N N . PRO A 1 85 ? -9.852 -4.398 -11.212 1.00 83.94 85 PRO A N 1
ATOM 641 C CA . PRO A 1 85 ? -9.195 -5.262 -12.182 1.00 83.94 85 PRO A CA 1
ATOM 642 C C . PRO A 1 85 ? -8.052 -4.529 -12.896 1.00 83.94 85 PRO A C 1
ATOM 644 O O . PRO A 1 85 ? -8.253 -3.468 -13.483 1.00 83.94 85 PRO A O 1
ATOM 647 N N . GLU A 1 86 ? -6.863 -5.114 -12.856 1.00 88.75 86 GLU A N 1
ATOM 648 C CA . GLU A 1 86 ? -5.696 -4.744 -13.655 1.00 88.75 86 GLU A CA 1
ATOM 649 C C . GLU A 1 86 ? -5.547 -5.743 -14.815 1.00 88.75 86 GLU A C 1
ATOM 651 O O . GLU A 1 86 ? -6.032 -6.879 -14.718 1.00 88.75 86 GLU A O 1
ATOM 656 N N . PRO A 1 87 ? -4.891 -5.372 -15.928 1.00 91.75 87 PRO A N 1
ATOM 657 C CA . PRO A 1 87 ? -4.662 -6.309 -17.020 1.00 91.75 87 PRO A CA 1
ATOM 658 C C . PRO A 1 87 ? -3.835 -7.510 -16.543 1.00 91.75 87 PRO A C 1
ATOM 660 O O . PRO A 1 87 ? -2.726 -7.344 -16.040 1.00 91.75 87 PRO A O 1
ATOM 663 N N . GLU A 1 88 ? -4.379 -8.716 -16.708 1.00 94.19 88 GLU A N 1
ATOM 664 C CA . GLU A 1 88 ? -3.711 -9.965 -16.329 1.00 94.19 88 GLU A CA 1
ATOM 665 C C . GLU A 1 88 ? -2.373 -10.121 -17.081 1.00 94.19 88 GLU A C 1
ATOM 667 O O . GLU A 1 88 ? -2.290 -9.869 -18.287 1.00 94.19 88 GLU A O 1
ATOM 672 N N . GLY A 1 89 ? -1.330 -10.573 -16.381 1.00 96.44 89 GLY A N 1
ATOM 673 C CA . GLY A 1 89 ? 0.021 -10.710 -16.924 1.00 96.44 89 GLY A CA 1
ATOM 674 C C . GLY A 1 89 ? 0.867 -9.439 -16.802 1.00 96.44 89 GLY A C 1
ATOM 675 O O . GLY A 1 89 ? 0.591 -8.554 -15.990 1.00 96.44 89 GLY A O 1
ATOM 676 N N . LEU A 1 90 ? 1.964 -9.384 -17.565 1.00 96.75 90 LEU A N 1
ATOM 677 C CA . LEU A 1 90 ? 2.951 -8.302 -17.492 1.00 96.75 90 LEU A CA 1
ATOM 678 C C . LEU A 1 90 ? 2.538 -7.071 -18.313 1.00 96.75 90 LEU A C 1
ATOM 680 O O . LEU A 1 90 ? 2.302 -7.154 -19.518 1.00 96.75 90 LEU A O 1
ATOM 684 N N . THR A 1 91 ? 2.561 -5.907 -17.673 1.00 95.31 91 THR A N 1
ATOM 685 C CA . THR A 1 91 ? 2.270 -4.595 -18.258 1.00 95.31 91 THR A CA 1
ATOM 686 C C . THR A 1 91 ? 3.257 -3.533 -17.778 1.00 95.31 91 THR A C 1
ATOM 688 O O . THR A 1 91 ? 4.012 -3.737 -16.826 1.00 95.31 91 THR A O 1
ATOM 691 N N . ASP A 1 92 ? 3.284 -2.396 -18.467 1.00 91.38 92 ASP A N 1
ATOM 692 C CA . ASP A 1 92 ? 3.996 -1.205 -18.003 1.00 91.38 92 ASP A CA 1
ATOM 693 C C . ASP A 1 92 ? 3.174 -0.513 -16.897 1.00 91.38 92 ASP A C 1
ATOM 695 O O . ASP A 1 92 ? 1.977 -0.282 -17.083 1.00 91.38 92 ASP A O 1
ATOM 699 N N . CYS A 1 93 ? 3.786 -0.196 -15.749 1.00 86.31 93 CYS A N 1
ATOM 700 C CA . CYS A 1 93 ? 3.088 0.469 -14.637 1.00 86.31 93 CYS A CA 1
ATOM 701 C C . CYS A 1 93 ? 2.900 1.982 -14.848 1.00 86.31 93 CYS A C 1
ATOM 703 O O . CYS A 1 93 ? 2.301 2.625 -13.987 1.00 86.31 93 CYS A O 1
ATOM 705 N N . SER A 1 94 ? 3.399 2.566 -15.945 1.00 81.50 94 SER A N 1
ATOM 706 C CA . SER A 1 94 ? 3.359 4.015 -16.205 1.00 81.50 94 SER A CA 1
ATOM 707 C C . SER A 1 94 ? 4.040 4.841 -15.105 1.00 81.50 94 SER A C 1
ATOM 709 O O . SER A 1 94 ? 3.487 5.831 -14.638 1.00 81.50 94 SER A O 1
ATOM 711 N N . ASP A 1 95 ? 5.217 4.393 -14.660 1.00 74.75 95 ASP A N 1
ATOM 712 C CA . ASP A 1 95 ? 6.034 5.029 -13.609 1.00 74.75 95 ASP A CA 1
ATOM 713 C C . ASP A 1 95 ? 5.369 5.144 -12.222 1.00 74.75 95 ASP A C 1
ATOM 715 O O . ASP A 1 95 ? 5.857 5.846 -11.337 1.00 74.75 95 ASP A O 1
ATOM 719 N N . VAL A 1 96 ? 4.273 4.415 -11.993 1.00 78.69 96 VAL A N 1
ATOM 720 C CA . VAL A 1 96 ? 3.576 4.394 -10.703 1.00 78.69 96 VAL A CA 1
ATOM 721 C C . VAL A 1 96 ? 4.180 3.331 -9.777 1.00 78.69 96 VAL A C 1
ATOM 723 O O . VAL A 1 96 ? 4.235 2.144 -10.119 1.00 78.69 96 VAL A O 1
ATOM 726 N N . LEU A 1 97 ? 4.614 3.750 -8.581 1.00 79.50 97 LEU A N 1
ATOM 727 C CA . LEU A 1 97 ? 5.028 2.850 -7.490 1.00 79.50 97 LEU A CA 1
ATOM 728 C C . LEU A 1 97 ? 3.844 2.287 -6.705 1.00 79.50 97 LEU A C 1
ATOM 730 O O . LEU A 1 97 ? 3.909 1.165 -6.205 1.00 79.50 97 LEU A O 1
ATOM 734 N N . PHE A 1 98 ? 2.779 3.071 -6.580 1.00 83.50 98 PHE A N 1
ATOM 735 C CA . PHE A 1 98 ? 1.622 2.739 -5.770 1.00 83.50 98 PHE A CA 1
ATOM 736 C C . PHE A 1 98 ? 0.363 3.401 -6.334 1.00 83.50 98 PHE A C 1
ATOM 738 O O . PHE A 1 98 ? 0.391 4.580 -6.676 1.00 83.50 98 PHE A O 1
ATOM 745 N N . ARG A 1 99 ? -0.741 2.650 -6.397 1.00 84.38 99 ARG A N 1
ATOM 746 C CA . ARG A 1 99 ? -2.081 3.179 -6.683 1.00 84.38 99 ARG A CA 1
ATOM 747 C C . ARG A 1 99 ? -2.979 3.010 -5.472 1.00 84.38 99 ARG A C 1
ATOM 749 O O . ARG A 1 99 ? -2.860 2.019 -4.757 1.00 84.38 99 ARG A O 1
ATOM 756 N N . PHE A 1 100 ? -3.958 3.889 -5.300 1.00 78.12 100 PHE A N 1
ATOM 757 C CA . PHE A 1 100 ? -4.956 3.757 -4.228 1.00 78.12 100 PHE A CA 1
ATOM 758 C C . PHE A 1 100 ? -5.793 2.491 -4.328 1.00 78.12 100 PHE A C 1
ATOM 760 O O . PHE A 1 100 ? -6.268 1.974 -3.319 1.00 78.12 100 PHE A O 1
ATOM 767 N N . SER A 1 101 ? -5.954 1.958 -5.538 1.00 81.69 101 SER A N 1
ATOM 768 C CA . SER A 1 101 ? -6.620 0.679 -5.749 1.00 81.69 101 SER A CA 1
ATOM 769 C C . SER A 1 101 ? -5.765 -0.526 -5.341 1.00 81.69 101 SER A C 1
ATOM 771 O O . SER A 1 101 ? -6.233 -1.656 -5.463 1.00 81.69 101 SER A O 1
ATOM 773 N N . TRP A 1 102 ? -4.527 -0.341 -4.875 1.00 89.06 102 TRP A N 1
ATOM 774 C CA . TRP A 1 102 ? -3.625 -1.426 -4.499 1.00 89.06 102 TRP A CA 1
ATOM 775 C C . TRP A 1 102 ? -3.493 -1.506 -2.978 1.00 89.06 102 TRP A C 1
ATOM 777 O O . TRP A 1 102 ? -2.885 -0.657 -2.339 1.00 89.06 102 TRP A O 1
ATOM 787 N N . LEU A 1 103 ? -4.025 -2.569 -2.378 1.00 89.19 103 LEU A N 1
ATOM 788 C CA . LEU A 1 103 ? -3.842 -2.846 -0.956 1.00 89.19 103 LEU A CA 1
ATOM 789 C C . LEU A 1 103 ? -2.499 -3.553 -0.738 1.00 89.19 103 LEU A C 1
ATOM 791 O O . LEU A 1 103 ? -2.374 -4.716 -1.138 1.00 89.19 103 LEU A O 1
ATOM 795 N N . PRO A 1 104 ? -1.492 -2.911 -0.118 1.00 91.69 104 PRO A N 1
ATOM 796 C CA . PRO A 1 104 ? -0.181 -3.518 0.070 1.00 91.69 104 PRO A CA 1
ATOM 797 C C . PRO A 1 104 ? -0.275 -4.753 0.973 1.00 91.69 104 PRO A C 1
ATOM 799 O O . PRO A 1 104 ? -0.795 -4.700 2.085 1.00 91.69 104 PRO A O 1
ATOM 802 N N . LEU A 1 105 ? 0.268 -5.869 0.493 1.00 94.12 105 LEU A N 1
ATOM 803 C CA . LEU A 1 105 ? 0.405 -7.121 1.242 1.00 94.12 105 LEU A CA 1
ATOM 804 C C . LEU A 1 105 ? 1.849 -7.345 1.698 1.00 94.12 105 LEU A C 1
ATOM 806 O O . LEU A 1 105 ? 2.085 -7.941 2.746 1.00 94.12 105 LEU A O 1
ATOM 810 N N . PHE A 1 106 ? 2.819 -6.885 0.906 1.00 93.94 106 PHE A N 1
ATOM 811 C CA . PHE A 1 106 ? 4.242 -7.024 1.193 1.00 93.94 106 PHE A CA 1
ATOM 812 C C . PHE A 1 106 ? 5.067 -5.998 0.406 1.00 93.94 106 PHE A C 1
ATOM 814 O O . PHE A 1 106 ? 4.732 -5.697 -0.734 1.00 93.94 106 PHE A O 1
ATOM 821 N N . GLY A 1 107 ? 6.174 -5.514 0.976 1.00 90.81 107 GLY A N 1
ATOM 822 C CA . GLY A 1 107 ? 7.108 -4.600 0.316 1.00 90.81 107 GLY A CA 1
ATOM 823 C C . GLY A 1 107 ? 8.565 -4.935 0.640 1.00 90.81 107 GLY A C 1
ATOM 824 O O . GLY A 1 107 ? 8.890 -5.291 1.776 1.00 90.81 107 GLY A O 1
ATOM 825 N N . ALA A 1 108 ? 9.450 -4.818 -0.348 1.00 88.50 108 ALA A N 1
ATOM 826 C CA . ALA A 1 108 ? 10.885 -5.038 -0.201 1.00 88.50 108 ALA A CA 1
ATOM 827 C C . ALA A 1 108 ? 11.714 -4.104 -1.096 1.00 88.50 108 ALA A C 1
ATOM 829 O O . ALA A 1 108 ? 11.253 -3.615 -2.127 1.00 88.50 108 ALA A O 1
ATOM 830 N N . GLY A 1 109 ? 12.964 -3.873 -0.688 1.00 86.31 109 GLY A N 1
ATOM 831 C CA . GLY A 1 109 ? 13.987 -3.229 -1.516 1.00 86.31 109 GLY A CA 1
ATOM 832 C C . GLY A 1 109 ? 14.870 -4.252 -2.245 1.00 86.31 109 GLY A C 1
ATOM 833 O O . GLY A 1 109 ? 14.453 -5.370 -2.538 1.00 86.31 109 GLY A O 1
ATOM 834 N N . LYS A 1 110 ? 16.143 -3.900 -2.457 1.00 84.75 110 LYS A N 1
ATOM 835 C CA . LYS A 1 110 ? 17.152 -4.721 -3.167 1.00 84.75 110 LYS A CA 1
ATOM 836 C C . LYS A 1 110 ? 17.520 -6.052 -2.503 1.00 84.75 110 LYS A C 1
ATOM 838 O O . LYS A 1 110 ? 18.179 -6.874 -3.132 1.00 84.75 110 LYS A O 1
ATOM 843 N N . GLY A 1 111 ? 17.218 -6.220 -1.218 1.00 87.44 111 GLY A N 1
ATOM 844 C CA . GLY A 1 111 ? 17.654 -7.364 -0.416 1.00 87.44 111 GLY A CA 1
ATOM 845 C C . GLY A 1 111 ? 16.595 -8.453 -0.294 1.00 87.44 111 GLY A C 1
ATOM 846 O O . GLY A 1 111 ? 15.412 -8.211 -0.532 1.00 87.44 111 GLY A O 1
ATOM 847 N N . ASP A 1 112 ? 17.033 -9.639 0.130 1.00 92.06 112 ASP A N 1
ATOM 848 C CA . ASP A 1 112 ? 16.118 -10.675 0.603 1.00 92.06 112 ASP A CA 1
ATOM 849 C C . ASP A 1 112 ? 15.261 -10.104 1.735 1.00 92.06 112 ASP A C 1
ATOM 851 O O . ASP A 1 112 ? 15.746 -9.353 2.588 1.00 92.06 112 ASP A O 1
ATOM 855 N N . SER A 1 113 ? 13.981 -10.450 1.741 1.00 92.50 113 SER A N 1
ATOM 856 C CA . SER A 1 113 ? 13.043 -9.942 2.731 1.00 92.50 113 SER A CA 1
ATOM 857 C C . SER A 1 113 ? 11.958 -10.966 3.009 1.00 92.50 113 SER A C 1
ATOM 859 O O . SER A 1 113 ? 11.609 -11.792 2.165 1.00 92.50 113 SER A O 1
ATOM 861 N N . GLN A 1 114 ? 11.413 -10.911 4.215 1.00 94.69 114 GLN A N 1
ATOM 862 C CA . GLN A 1 114 ? 10.281 -11.729 4.605 1.00 94.69 114 GLN A CA 1
ATOM 863 C C . GLN A 1 114 ? 9.382 -10.963 5.566 1.00 94.69 114 GLN A C 1
ATOM 865 O O . GLN A 1 114 ? 9.853 -10.147 6.357 1.00 94.69 114 GLN A O 1
ATOM 870 N N . LEU A 1 115 ? 8.094 -11.281 5.528 1.00 94.19 115 LEU A N 1
ATOM 871 C CA . LEU A 1 115 ? 7.113 -10.813 6.496 1.00 94.19 115 LEU A CA 1
ATOM 872 C C . LEU A 1 115 ? 6.439 -12.036 7.101 1.00 94.19 115 LEU A C 1
ATOM 874 O O . LEU A 1 115 ? 5.640 -12.698 6.441 1.00 94.19 115 LEU A O 1
ATOM 878 N N . GLN A 1 116 ? 6.794 -12.344 8.346 1.00 95.25 116 GLN A N 1
ATOM 879 C CA . GLN A 1 116 ? 6.102 -13.343 9.152 1.00 95.25 116 GLN A CA 1
ATOM 880 C C . GLN A 1 116 ? 4.924 -12.661 9.844 1.00 95.25 116 GLN A C 1
ATOM 882 O O . GLN A 1 116 ? 5.118 -11.680 10.564 1.00 95.25 116 GLN A O 1
ATOM 887 N N . LEU A 1 117 ? 3.715 -13.174 9.627 1.00 96.12 117 LEU A N 1
ATOM 888 C CA . LEU A 1 117 ? 2.542 -12.710 10.362 1.00 9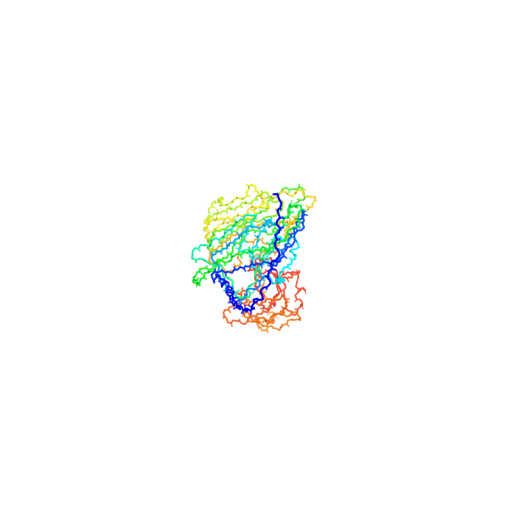6.12 117 LEU A CA 1
ATOM 889 C C . LEU A 1 117 ? 2.560 -13.272 11.791 1.00 96.12 117 LEU A C 1
ATOM 891 O O . LEU A 1 117 ? 3.204 -14.299 12.027 1.00 96.12 117 LEU A O 1
ATOM 895 N N . PRO A 1 118 ? 1.841 -12.641 12.739 1.00 95.88 118 PRO A N 1
ATOM 896 C CA . PRO A 1 118 ? 1.585 -13.236 14.048 1.00 95.88 118 PRO A CA 1
ATOM 897 C C . PRO A 1 118 ? 1.030 -14.664 13.926 1.00 95.88 118 PRO A C 1
ATOM 899 O O . PRO A 1 118 ? 0.242 -14.941 13.024 1.00 95.88 118 PRO A O 1
ATOM 902 N N . ASP A 1 119 ? 1.413 -15.557 14.843 1.00 94.38 119 ASP A N 1
ATOM 903 C CA . ASP A 1 119 ? 1.119 -17.001 14.758 1.00 94.38 119 ASP A CA 1
ATOM 904 C C . ASP A 1 119 ? -0.378 -17.332 14.624 1.00 94.38 119 ASP A C 1
ATOM 906 O O . ASP A 1 119 ? -0.756 -18.322 13.999 1.00 94.38 119 ASP A O 1
ATOM 910 N N . ASP A 1 120 ? -1.236 -16.497 15.208 1.00 95.19 120 ASP A N 1
ATOM 911 C CA . ASP A 1 120 ? -2.693 -16.630 15.197 1.00 95.19 120 ASP A CA 1
ATOM 912 C C . ASP A 1 120 ? -3.363 -15.937 14.002 1.00 95.19 120 ASP A C 1
ATOM 914 O O . ASP A 1 120 ? -4.589 -15.866 13.951 1.00 95.19 120 ASP A O 1
ATOM 918 N N . SER A 1 121 ? -2.580 -15.406 13.060 1.00 96.62 121 SER A N 1
ATOM 919 C CA . SER A 1 121 ? -3.055 -14.553 11.973 1.00 96.62 121 SER A CA 1
ATOM 920 C C . SER A 1 121 ? -2.670 -15.081 10.586 1.00 96.62 121 SER A C 1
ATOM 922 O O . SER A 1 121 ? -1.682 -15.800 10.420 1.00 96.62 121 SER A O 1
ATOM 924 N N . ALA A 1 122 ? -3.464 -14.723 9.576 1.00 96.94 122 ALA A N 1
ATOM 925 C CA . ALA A 1 122 ? -3.183 -14.996 8.167 1.00 96.94 122 ALA A CA 1
ATOM 926 C C . ALA A 1 122 ? -3.822 -13.935 7.258 1.00 96.94 122 ALA A C 1
ATOM 928 O O . ALA A 1 122 ? -4.936 -13.488 7.520 1.00 96.94 122 ALA A O 1
ATOM 929 N N . VAL A 1 123 ? -3.170 -13.567 6.153 1.00 96.12 123 VAL A N 1
ATOM 930 C CA . VAL A 1 123 ? -3.847 -12.854 5.059 1.00 96.12 123 VAL A CA 1
ATOM 931 C C . VAL A 1 123 ? -4.746 -13.850 4.335 1.00 96.12 123 VAL A C 1
ATOM 933 O O . VAL A 1 123 ? -4.283 -14.906 3.904 1.00 96.12 123 VAL A O 1
ATOM 936 N N . VAL A 1 124 ? -6.023 -13.510 4.178 1.00 94.19 124 VAL A N 1
ATOM 937 C CA . VAL A 1 124 ? -6.999 -14.343 3.467 1.00 94.19 124 VAL A CA 1
ATOM 938 C C . VAL A 1 124 ? -7.237 -13.757 2.079 1.00 94.19 124 VAL A C 1
ATOM 940 O O . VAL A 1 124 ? -7.722 -12.635 1.951 1.00 94.19 124 VAL A O 1
ATOM 943 N N . LEU A 1 125 ? -6.906 -14.520 1.040 1.00 93.56 125 LEU A N 1
ATOM 944 C CA . LEU A 1 125 ? -7.090 -14.158 -0.363 1.00 93.56 125 LEU A CA 1
ATOM 945 C C . LEU A 1 125 ? -8.063 -15.159 -1.002 1.00 93.56 125 LEU A C 1
ATOM 947 O O . LEU A 1 125 ? -7.647 -16.257 -1.374 1.00 93.56 125 LEU A O 1
ATOM 951 N N . PRO A 1 126 ? -9.363 -14.835 -1.100 1.00 91.00 126 PRO A N 1
ATOM 952 C CA . PRO A 1 126 ? -10.336 -15.707 -1.751 1.00 91.00 126 PRO A CA 1
ATOM 953 C C . PRO A 1 126 ? -9.993 -15.973 -3.220 1.00 91.00 126 PRO A C 1
ATOM 955 O O . PRO A 1 126 ? -9.368 -15.138 -3.884 1.00 91.00 126 PRO A O 1
ATOM 958 N N . LYS A 1 127 ? -10.480 -17.092 -3.758 1.00 91.06 127 LYS A N 1
ATOM 959 C CA . LYS A 1 127 ? -10.472 -17.369 -5.196 1.00 91.06 127 LYS A CA 1
ATOM 960 C C . LYS A 1 127 ? -11.025 -16.173 -5.978 1.00 91.06 127 LYS A C 1
ATOM 962 O O . LYS A 1 127 ? -12.034 -15.590 -5.592 1.00 91.06 127 LYS A O 1
ATOM 967 N N . GLY A 1 128 ? -10.386 -15.842 -7.097 1.00 88.44 128 GLY A N 1
ATOM 968 C CA . GLY A 1 128 ? -10.739 -14.689 -7.924 1.00 88.44 128 GLY A CA 1
ATOM 969 C C . GLY A 1 128 ? -10.100 -13.378 -7.465 1.00 88.44 128 GLY A C 1
ATOM 970 O O . GLY A 1 128 ? -10.154 -12.401 -8.202 1.00 88.44 128 GLY A O 1
ATOM 971 N N . THR A 1 129 ? -9.444 -13.344 -6.297 1.00 91.94 129 THR A N 1
ATOM 972 C CA . THR A 1 129 ? -8.619 -12.192 -5.910 1.00 91.94 129 THR A CA 1
ATOM 973 C C . THR A 1 129 ? -7.492 -12.021 -6.919 1.00 91.94 129 THR A C 1
ATOM 975 O O . THR A 1 129 ? -6.764 -12.976 -7.194 1.00 91.94 129 THR A O 1
ATOM 978 N N . GLN A 1 130 ? -7.313 -10.806 -7.426 1.00 95.19 130 GLN A N 1
ATOM 979 C CA . GLN A 1 130 ? -6.153 -10.465 -8.228 1.00 95.19 130 GLN A CA 1
ATOM 980 C C . GLN A 1 130 ? -5.059 -9.884 -7.328 1.00 95.19 130 GLN A C 1
ATOM 982 O O . GLN A 1 130 ? -5.278 -8.956 -6.544 1.00 95.19 130 GLN A O 1
ATOM 987 N N . VAL A 1 131 ? -3.876 -10.483 -7.414 1.00 97.62 131 VAL A N 1
ATOM 988 C CA . VAL A 1 131 ? -2.655 -9.964 -6.804 1.00 97.62 131 VAL A CA 1
ATOM 989 C C . VAL A 1 131 ? -1.808 -9.290 -7.869 1.00 97.62 131 VAL A C 1
ATOM 991 O O . VAL A 1 131 ? -1.795 -9.723 -9.017 1.00 97.62 131 VAL A O 1
ATOM 994 N N . LEU A 1 132 ? -1.087 -8.243 -7.493 1.00 97.88 132 LEU A N 1
ATOM 995 C CA . LEU A 1 132 ? -0.232 -7.484 -8.391 1.00 97.88 132 LEU A CA 1
ATOM 996 C C . LEU A 1 132 ? 1.174 -7.374 -7.812 1.00 97.88 132 LEU A C 1
ATOM 998 O O . LEU A 1 132 ? 1.346 -7.040 -6.640 1.00 97.88 132 LEU A O 1
ATOM 1002 N N . LEU A 1 133 ? 2.171 -7.657 -8.649 1.00 97.50 133 LEU A N 1
ATOM 1003 C CA . LEU A 1 133 ? 3.565 -7.321 -8.395 1.00 97.50 133 LEU A CA 1
ATOM 1004 C C . LEU A 1 133 ? 3.860 -5.984 -9.066 1.00 97.50 133 LEU A C 1
ATOM 1006 O O . LEU A 1 133 ? 3.836 -5.910 -10.293 1.00 97.50 133 LEU A O 1
ATOM 1010 N N . GLN A 1 134 ? 4.160 -4.957 -8.281 1.00 95.81 134 GLN A N 1
ATOM 1011 C CA . GLN A 1 134 ? 4.763 -3.729 -8.779 1.00 95.81 134 GLN A CA 1
ATOM 1012 C C . GLN A 1 134 ? 6.281 -3.884 -8.649 1.00 95.81 134 GLN A C 1
ATOM 1014 O O . GLN A 1 134 ? 6.810 -4.214 -7.581 1.00 95.81 134 GLN A O 1
ATOM 1019 N N . LEU A 1 135 ? 6.966 -3.723 -9.777 1.00 94.75 135 LEU A N 1
ATOM 1020 C CA . LEU A 1 135 ? 8.393 -3.948 -9.928 1.00 94.75 135 LEU A CA 1
ATOM 1021 C C . LEU A 1 135 ? 9.050 -2.649 -10.384 1.00 94.75 135 LEU A C 1
ATOM 1023 O O . LEU A 1 135 ? 8.995 -2.294 -11.563 1.00 94.75 135 LEU A O 1
ATOM 1027 N N . HIS A 1 136 ? 9.727 -1.969 -9.468 1.00 92.12 136 HIS A N 1
ATOM 1028 C CA . HIS A 1 136 ? 10.662 -0.912 -9.832 1.00 92.12 136 HIS A CA 1
ATOM 1029 C C . HIS A 1 136 ? 12.000 -1.545 -10.186 1.00 92.12 136 HIS A C 1
ATOM 1031 O O . HIS A 1 136 ? 12.682 -2.125 -9.337 1.00 92.12 136 HIS A O 1
ATOM 1037 N N . LEU A 1 137 ? 12.354 -1.479 -11.461 1.00 92.00 137 LEU A N 1
ATOM 1038 C CA . LEU A 1 137 ? 13.513 -2.143 -12.026 1.00 92.00 137 LEU A CA 1
ATOM 1039 C C . LEU A 1 137 ? 14.581 -1.117 -12.379 1.00 92.00 137 LEU A C 1
ATOM 1041 O O . LEU A 1 137 ? 14.354 -0.256 -13.221 1.00 92.00 137 LEU A O 1
ATOM 1045 N N . LEU A 1 138 ? 15.768 -1.254 -11.795 1.00 85.69 138 LEU A N 1
ATOM 1046 C CA . LEU A 1 138 ? 16.912 -0.391 -12.059 1.00 85.69 138 LEU A CA 1
ATOM 1047 C C . LEU A 1 138 ? 18.114 -1.235 -12.483 1.00 85.69 138 LEU A C 1
ATOM 1049 O O . LEU A 1 138 ? 18.733 -1.924 -11.670 1.00 85.69 138 LEU A O 1
ATOM 1053 N N . ASN A 1 139 ? 18.485 -1.151 -13.760 1.00 87.62 139 ASN A N 1
ATOM 1054 C CA . ASN A 1 139 ? 19.673 -1.810 -14.286 1.00 87.62 139 ASN A CA 1
ATOM 1055 C C . ASN A 1 139 ? 20.832 -0.817 -14.406 1.00 87.62 139 ASN A C 1
ATOM 1057 O O . ASN A 1 139 ? 21.015 -0.162 -15.429 1.00 87.62 139 ASN A O 1
ATOM 1061 N N . THR A 1 140 ? 21.671 -0.755 -13.375 1.00 85.75 140 THR A N 1
ATOM 1062 C CA . THR A 1 140 ? 22.877 0.092 -13.354 1.00 85.75 140 THR A CA 1
ATOM 1063 C C . THR A 1 140 ? 24.076 -0.523 -14.084 1.00 85.75 140 THR A C 1
ATOM 1065 O O . THR A 1 140 ? 25.161 0.060 -14.106 1.00 85.75 140 THR A O 1
ATOM 1068 N N . THR A 1 141 ? 23.920 -1.714 -14.670 1.00 86.50 141 THR A N 1
ATOM 1069 C CA . THR A 1 141 ? 25.006 -2.413 -15.364 1.00 86.50 141 THR A CA 1
ATOM 1070 C C . THR A 1 141 ? 25.137 -1.957 -16.819 1.00 86.50 141 THR A C 1
ATOM 1072 O O . THR A 1 141 ? 24.279 -1.270 -17.369 1.00 86.50 141 THR A O 1
ATOM 1075 N N . ASN A 1 142 ? 26.219 -2.378 -17.478 1.00 90.50 142 ASN A N 1
ATOM 1076 C CA . ASN A 1 142 ? 26.457 -2.120 -18.900 1.00 90.50 142 ASN A CA 1
ATOM 1077 C C . ASN A 1 142 ? 25.906 -3.218 -19.829 1.00 90.50 142 ASN A C 1
ATOM 1079 O O . ASN A 1 142 ? 26.262 -3.252 -21.009 1.00 90.50 142 ASN A O 1
ATOM 1083 N N . LYS A 1 143 ? 25.086 -4.136 -19.308 1.00 93.75 143 LYS A N 1
ATOM 1084 C CA . LYS A 1 143 ? 24.469 -5.220 -20.077 1.00 93.75 143 LYS A CA 1
ATOM 1085 C C . LYS A 1 143 ? 22.977 -5.261 -19.815 1.00 93.75 143 LYS A C 1
ATOM 1087 O O . LYS A 1 143 ? 22.513 -4.935 -18.729 1.00 93.75 143 LYS A O 1
ATOM 1092 N N . GLU A 1 144 ? 22.233 -5.686 -20.821 1.00 96.06 144 GLU A N 1
ATOM 1093 C CA . GLU A 1 144 ? 20.829 -6.023 -20.644 1.00 96.06 144 GLU A CA 1
ATOM 1094 C C . GLU A 1 144 ? 20.682 -7.197 -19.667 1.00 96.06 144 GLU A C 1
ATOM 1096 O O . GLU A 1 144 ? 21.480 -8.140 -19.686 1.00 96.06 144 GLU A O 1
ATOM 1101 N N . VAL A 1 145 ? 19.660 -7.128 -18.816 1.00 95.25 145 VAL A N 1
ATOM 1102 C CA . VAL A 1 145 ? 19.297 -8.196 -17.882 1.00 95.25 145 VAL A CA 1
ATOM 1103 C C . VAL A 1 145 ? 17.867 -8.621 -18.174 1.00 95.25 145 VAL A C 1
ATOM 1105 O O . VAL A 1 145 ? 16.984 -7.779 -18.304 1.00 95.25 145 VAL A O 1
ATOM 1108 N N . THR A 1 146 ? 17.642 -9.928 -18.270 1.00 96.50 146 THR A N 1
ATOM 1109 C CA . THR A 1 146 ? 16.299 -10.512 -18.301 1.00 96.50 146 THR A CA 1
ATOM 1110 C C . THR A 1 146 ? 16.092 -11.321 -17.031 1.00 96.50 146 THR A C 1
ATOM 1112 O O . THR A 1 146 ? 16.942 -12.145 -16.693 1.00 96.50 146 THR A O 1
ATOM 1115 N N . ASP A 1 147 ? 14.980 -11.092 -16.339 1.00 93.69 147 ASP A N 1
ATOM 1116 C CA . ASP A 1 147 ? 14.653 -11.754 -15.075 1.00 93.69 147 ASP A CA 1
ATOM 1117 C C . ASP A 1 147 ? 13.165 -12.129 -15.013 1.00 93.69 147 ASP A C 1
ATOM 1119 O O . ASP A 1 147 ? 12.367 -11.695 -15.842 1.00 93.69 147 ASP A O 1
ATOM 1123 N N . ARG A 1 148 ? 12.792 -12.950 -14.031 1.00 96.38 148 ARG A N 1
ATOM 1124 C CA . ARG A 1 148 ? 11.406 -13.265 -13.665 1.00 96.38 148 ARG A CA 1
ATOM 1125 C C . ARG A 1 148 ? 11.230 -13.054 -12.160 1.00 96.38 148 ARG A C 1
ATOM 1127 O O . ARG A 1 148 ? 11.299 -14.024 -11.399 1.00 96.38 148 ARG A O 1
ATOM 1134 N N . PRO A 1 149 ? 11.056 -11.800 -11.707 1.00 96.12 149 PRO A N 1
ATOM 1135 C CA . PRO A 1 149 ? 10.778 -11.508 -10.308 1.00 96.12 149 PRO A CA 1
ATOM 1136 C C . PRO A 1 149 ? 9.592 -12.315 -9.780 1.00 96.12 149 PRO A C 1
ATOM 1138 O O . PRO A 1 149 ? 8.605 -12.531 -10.490 1.00 96.12 149 PRO A O 1
ATOM 1141 N N . GLN A 1 150 ? 9.703 -12.773 -8.536 1.00 96.81 150 GLN A N 1
ATOM 1142 C CA . GLN A 1 150 ? 8.701 -13.619 -7.898 1.00 96.81 150 GLN A CA 1
ATOM 1143 C C . GLN A 1 150 ? 8.673 -13.400 -6.390 1.00 96.81 150 GLN A C 1
ATOM 1145 O O . GLN A 1 150 ? 9.676 -12.999 -5.798 1.00 96.81 150 GLN A O 1
ATOM 1150 N N . ILE A 1 151 ? 7.564 -13.791 -5.775 1.00 97.94 151 ILE A N 1
ATOM 1151 C CA . ILE A 1 151 ? 7.398 -13.886 -4.327 1.00 97.94 151 ILE A CA 1
ATOM 1152 C C . ILE A 1 151 ? 6.784 -15.235 -3.960 1.00 97.94 151 ILE A C 1
ATOM 1154 O O . ILE A 1 151 ? 5.977 -15.794 -4.706 1.00 97.94 151 ILE A O 1
ATOM 1158 N N . THR A 1 152 ? 7.190 -15.771 -2.812 1.00 98.12 152 THR A N 1
ATOM 1159 C CA . THR A 1 152 ? 6.614 -16.987 -2.240 1.00 98.12 152 THR A CA 1
ATOM 1160 C C . THR A 1 152 ? 5.636 -16.618 -1.132 1.00 98.12 152 THR A C 1
ATOM 1162 O O . THR A 1 152 ? 6.000 -15.967 -0.155 1.00 98.12 152 THR A O 1
ATOM 1165 N N . LEU A 1 153 ? 4.394 -17.064 -1.284 1.00 98.06 153 LEU A N 1
ATOM 1166 C CA . LEU A 1 153 ? 3.333 -16.990 -0.289 1.00 98.06 153 LEU A CA 1
ATOM 1167 C C . LEU A 1 153 ? 3.284 -18.350 0.412 1.00 98.06 153 LEU A C 1
ATOM 1169 O O . LEU A 1 153 ? 2.912 -19.356 -0.197 1.00 98.06 153 LEU A O 1
ATOM 1173 N N . ARG A 1 154 ? 3.688 -18.404 1.681 1.00 97.88 154 ARG A N 1
ATOM 1174 C CA . ARG A 1 154 ? 3.587 -19.617 2.498 1.00 97.88 154 ARG A CA 1
ATOM 1175 C C . ARG A 1 154 ? 2.151 -19.777 2.971 1.00 97.88 154 ARG A C 1
ATOM 1177 O O . ARG A 1 154 ? 1.588 -18.872 3.584 1.00 97.88 154 ARG A O 1
ATOM 1184 N N . LYS A 1 155 ? 1.560 -20.918 2.625 1.00 96.75 155 LYS A N 1
ATOM 1185 C CA . LYS A 1 155 ? 0.166 -21.247 2.901 1.00 96.75 155 LYS A CA 1
ATOM 1186 C C . LYS A 1 155 ? 0.042 -21.935 4.257 1.00 96.75 155 LYS A C 1
ATOM 1188 O O . LYS A 1 155 ? 0.800 -22.855 4.560 1.00 96.75 155 LYS A O 1
ATOM 1193 N N . THR A 1 156 ? -0.976 -21.556 5.020 1.00 95.19 156 THR A N 1
ATOM 1194 C CA . THR A 1 156 ? -1.421 -22.292 6.208 1.00 95.19 156 THR A CA 1
ATOM 1195 C C . THR A 1 156 ? -2.701 -23.070 5.906 1.00 95.19 156 THR A C 1
ATOM 1197 O O . THR A 1 156 ? -3.574 -22.604 5.177 1.00 95.19 156 THR A O 1
ATOM 1200 N N . GLN A 1 157 ? -2.821 -24.270 6.479 1.00 92.94 157 GLN A N 1
ATOM 1201 C CA . GLN A 1 157 ? -4.055 -25.068 6.430 1.00 92.94 157 GLN A CA 1
ATOM 1202 C C . GLN A 1 157 ? -5.013 -24.724 7.581 1.00 92.94 157 GLN A C 1
ATOM 1204 O O . GLN A 1 157 ? -6.170 -25.148 7.579 1.00 92.94 157 GLN A O 1
ATOM 1209 N N . ASP A 1 158 ? -4.543 -23.962 8.572 1.00 92.69 158 ASP A N 1
ATOM 1210 C CA . ASP A 1 158 ? -5.359 -23.512 9.692 1.00 92.69 158 ASP A CA 1
ATOM 1211 C C . ASP A 1 158 ? -6.221 -22.312 9.282 1.00 92.69 158 ASP A C 1
ATOM 1213 O O . ASP A 1 158 ? -5.820 -21.153 9.388 1.00 92.69 158 ASP A O 1
ATOM 1217 N N . LYS A 1 159 ? -7.435 -22.614 8.820 1.00 89.94 159 LYS A N 1
ATOM 1218 C CA . LYS A 1 159 ? -8.441 -21.615 8.436 1.00 89.94 159 LYS A CA 1
ATOM 1219 C C . LYS A 1 159 ? -9.091 -20.908 9.634 1.00 89.94 159 LYS A C 1
ATOM 1221 O O . LYS A 1 159 ? -9.947 -20.058 9.416 1.00 89.94 159 LYS A O 1
ATOM 1226 N N . SER A 1 160 ? -8.734 -21.265 10.875 1.00 91.38 160 SER A N 1
ATOM 1227 C CA . SER A 1 160 ? -9.247 -20.606 12.086 1.00 91.38 160 SER A CA 1
ATOM 1228 C C . SER A 1 160 ? -8.446 -19.366 12.492 1.00 91.38 160 SER A C 1
ATOM 1230 O O . SER A 1 160 ? -8.883 -18.624 13.373 1.00 91.38 160 SER A O 1
ATOM 1232 N N . ARG A 1 161 ? -7.300 -19.120 11.841 1.00 93.19 161 ARG A N 1
ATOM 1233 C CA . ARG A 1 161 ? -6.491 -17.923 12.076 1.00 93.19 161 ARG A CA 1
ATOM 1234 C C . ARG A 1 161 ? -7.269 -16.653 11.766 1.00 93.19 161 ARG A C 1
ATOM 1236 O O . ARG A 1 161 ? -8.039 -16.580 10.809 1.00 93.19 161 ARG A O 1
ATOM 1243 N N . MET A 1 162 ? -7.021 -15.639 12.581 1.00 93.94 162 MET A N 1
ATOM 1244 C CA . MET A 1 162 ? -7.623 -14.328 12.429 1.00 93.94 162 MET A CA 1
ATOM 1245 C C . MET A 1 162 ? -7.118 -13.670 11.140 1.00 93.94 162 MET A C 1
ATOM 1247 O O . MET A 1 162 ? -5.925 -13.748 10.832 1.00 93.94 162 MET A O 1
ATOM 1251 N N . PRO A 1 163 ? -7.989 -13.000 10.377 1.00 93.31 163 PRO A N 1
ATOM 1252 C CA . PRO A 1 163 ? -7.559 -12.336 9.162 1.00 93.31 163 PRO A CA 1
ATOM 1253 C C . PRO A 1 163 ? -6.611 -11.180 9.504 1.00 93.31 163 PRO A C 1
ATOM 1255 O O . PRO A 1 163 ? -6.843 -10.432 10.454 1.00 93.31 163 PRO A O 1
ATOM 1258 N N . ALA A 1 164 ? -5.526 -11.048 8.753 1.00 94.56 164 ALA A N 1
ATOM 1259 C CA . ALA A 1 164 ? -4.634 -9.900 8.791 1.00 94.56 164 ALA A CA 1
ATOM 1260 C C . ALA A 1 164 ? -4.888 -9.019 7.568 1.00 94.56 164 ALA A C 1
ATOM 1262 O O . ALA A 1 164 ? -5.047 -9.518 6.452 1.00 94.56 164 ALA A O 1
ATOM 1263 N N . GLY A 1 165 ? -4.878 -7.713 7.792 1.00 92.31 165 GLY A N 1
ATOM 1264 C CA . GLY A 1 165 ? -5.103 -6.703 6.769 1.00 92.31 165 GLY A CA 1
ATOM 1265 C C . GLY A 1 165 ? -4.269 -5.466 7.052 1.00 92.31 165 GLY A C 1
ATOM 1266 O O . GLY A 1 165 ? -3.229 -5.543 7.712 1.00 92.31 165 GLY A O 1
ATOM 1267 N N . ILE A 1 166 ? -4.738 -4.321 6.570 1.00 91.44 166 ILE A N 1
ATOM 1268 C CA . ILE A 1 166 ? -4.066 -3.041 6.767 1.00 91.44 166 ILE A CA 1
ATOM 1269 C C . ILE A 1 166 ? -5.008 -2.008 7.377 1.00 91.44 166 ILE A C 1
ATOM 1271 O O . ILE A 1 166 ? -6.221 -2.087 7.210 1.00 91.44 166 ILE A O 1
ATOM 1275 N N . TYR A 1 167 ? -4.422 -1.043 8.073 1.00 91.50 167 TYR A N 1
ATOM 1276 C CA . TYR A 1 167 ? -5.072 0.157 8.565 1.00 91.50 167 TYR A CA 1
ATOM 1277 C C . TYR A 1 167 ? -4.184 1.353 8.243 1.00 91.50 167 TYR A C 1
ATOM 1279 O O . TYR A 1 167 ? -3.042 1.420 8.708 1.00 91.50 167 TYR A O 1
ATOM 1287 N N . ALA A 1 168 ? -4.669 2.270 7.417 1.00 90.81 168 ALA A N 1
ATOM 1288 C CA . ALA A 1 168 ? -3.860 3.386 6.945 1.00 90.81 168 ALA A CA 1
ATOM 1289 C C . ALA A 1 168 ? -4.101 4.654 7.777 1.00 90.81 168 ALA A C 1
ATOM 1291 O O . ALA A 1 168 ? -5.208 4.916 8.244 1.00 90.81 168 ALA A O 1
ATOM 1292 N N . PHE A 1 169 ? -3.047 5.442 7.957 1.00 93.38 169 PHE A N 1
ATOM 1293 C CA . PHE A 1 169 ? -3.082 6.763 8.577 1.00 93.38 169 PHE A CA 1
ATOM 1294 C C . PHE A 1 169 ? -2.513 7.776 7.591 1.00 93.38 169 PHE A C 1
ATOM 1296 O O . PHE A 1 169 ? -1.456 7.507 7.014 1.00 93.38 169 PHE A O 1
ATOM 1303 N N . GLY A 1 170 ? -3.151 8.928 7.401 1.00 92.81 170 GLY A N 1
ATOM 1304 C CA . GLY A 1 170 ? -2.642 9.902 6.441 1.00 92.81 170 GLY A CA 1
ATOM 1305 C C . GLY A 1 170 ? -3.694 10.805 5.822 1.00 92.81 170 GLY A C 1
ATOM 1306 O O . GLY A 1 170 ? -4.829 10.891 6.279 1.00 92.81 170 GLY A O 1
ATOM 1307 N N . THR A 1 171 ? -3.302 11.510 4.768 1.00 87.12 171 THR A N 1
ATOM 1308 C CA . THR A 1 171 ? -4.187 12.459 4.088 1.00 87.12 171 THR A CA 1
ATOM 1309 C C . THR A 1 171 ? -3.738 12.717 2.654 1.00 87.12 171 THR A C 1
ATOM 1311 O O . THR A 1 171 ? -2.544 12.685 2.351 1.00 87.12 171 THR A O 1
ATOM 1314 N N . ASP A 1 172 ? -4.699 13.019 1.783 1.00 83.62 172 ASP A N 1
ATOM 1315 C CA . ASP A 1 172 ? -4.454 13.547 0.435 1.00 83.62 172 ASP A CA 1
ATOM 1316 C C . ASP A 1 172 ? -4.371 15.083 0.390 1.00 83.62 172 ASP A C 1
ATOM 1318 O O . ASP A 1 172 ? -4.155 15.659 -0.675 1.00 83.62 172 ASP A O 1
ATOM 1322 N N . LYS A 1 173 ? -4.578 15.776 1.521 1.00 86.19 173 LYS A N 1
ATOM 1323 C CA . LYS A 1 173 ? -4.653 17.242 1.583 1.00 86.19 173 LYS A CA 1
ATOM 1324 C C . LYS A 1 173 ? -3.251 17.840 1.536 1.00 86.19 173 LYS A C 1
ATOM 1326 O O . LYS A 1 173 ? -2.763 18.425 2.502 1.00 86.19 173 LYS A O 1
ATOM 1331 N N . ILE A 1 174 ? -2.602 17.670 0.392 1.00 86.88 174 ILE A N 1
ATOM 1332 C CA . ILE A 1 174 ? -1.243 18.108 0.111 1.00 86.88 174 ILE A CA 1
ATOM 1333 C C . ILE A 1 174 ? -1.308 19.295 -0.848 1.00 86.88 174 ILE A C 1
ATOM 1335 O O . ILE A 1 174 ? -1.848 19.198 -1.946 1.00 86.88 174 ILE A O 1
ATOM 1339 N N . ALA A 1 175 ? -0.741 20.419 -0.417 1.00 87.94 175 ALA A N 1
ATOM 1340 C CA . ALA A 1 175 ? -0.575 21.620 -1.225 1.00 87.94 175 ALA A CA 1
ATOM 1341 C C . ALA A 1 175 ? 0.786 22.245 -0.897 1.00 87.94 175 ALA A C 1
ATOM 1343 O O . ALA A 1 175 ? 0.921 23.036 0.039 1.00 87.94 175 ALA A O 1
ATOM 1344 N N . LEU A 1 176 ? 1.817 21.835 -1.635 1.00 92.81 176 LEU A N 1
ATOM 1345 C CA . LEU A 1 176 ? 3.184 22.308 -1.449 1.00 92.81 176 LEU A CA 1
ATOM 1346 C C . LEU A 1 176 ? 3.468 23.441 -2.432 1.00 92.81 176 LEU A C 1
ATOM 1348 O O . LEU A 1 176 ? 3.537 23.227 -3.642 1.00 92.81 176 LEU A O 1
ATOM 1352 N N . GLY A 1 177 ? 3.666 24.650 -1.909 1.00 92.00 177 GLY A N 1
ATOM 1353 C CA . GLY A 1 177 ? 4.056 25.801 -2.721 1.00 92.00 177 GLY A CA 1
ATOM 1354 C C . GLY A 1 177 ? 5.407 25.592 -3.413 1.00 92.00 177 GLY A C 1
ATOM 1355 O O . GLY A 1 177 ? 6.268 24.872 -2.907 1.00 92.00 177 GLY A O 1
ATOM 1356 N N . ALA A 1 178 ? 5.602 26.242 -4.559 1.00 95.81 178 ALA A N 1
ATOM 1357 C CA . ALA A 1 178 ? 6.870 26.216 -5.284 1.00 95.81 178 ALA A CA 1
ATOM 1358 C C . ALA A 1 178 ? 8.030 26.769 -4.438 1.00 95.81 178 ALA A C 1
ATOM 1360 O O . ALA A 1 178 ? 7.897 27.825 -3.814 1.00 95.81 178 ALA A O 1
ATOM 1361 N N . ASN A 1 179 ? 9.196 26.120 -4.497 1.00 97.19 179 ASN A N 1
ATOM 1362 C CA . ASN A 1 179 ? 10.411 26.494 -3.756 1.00 97.19 179 ASN A CA 1
ATOM 1363 C C . ASN A 1 179 ? 10.178 26.679 -2.243 1.00 97.19 179 ASN A C 1
ATOM 1365 O O . ASN A 1 179 ? 10.733 27.602 -1.634 1.00 97.19 179 ASN A O 1
ATOM 1369 N N . ALA A 1 180 ? 9.327 25.847 -1.642 1.00 95.75 180 ALA A N 1
ATOM 1370 C CA . ALA A 1 180 ? 8.931 25.970 -0.248 1.00 95.75 180 ALA A CA 1
ATOM 1371 C C . ALA A 1 180 ? 8.986 24.631 0.490 1.00 95.75 180 ALA A C 1
ATOM 1373 O O . ALA A 1 180 ? 8.642 23.575 -0.041 1.00 95.75 180 ALA A O 1
ATOM 1374 N N . LYS A 1 181 ? 9.353 24.706 1.770 1.00 97.69 181 LYS A N 1
ATOM 1375 C CA . LYS A 1 181 ? 9.144 23.609 2.715 1.00 97.69 181 LYS A CA 1
ATOM 1376 C C . LYS A 1 181 ? 7.713 23.636 3.229 1.00 97.69 181 LYS A C 1
ATOM 1378 O O . LYS A 1 181 ? 7.148 24.712 3.437 1.00 97.69 181 LYS A O 1
ATOM 1383 N N . GLY A 1 182 ? 7.154 22.460 3.474 1.00 94.75 182 GLY A N 1
ATOM 1384 C CA . GLY A 1 182 ? 5.790 22.307 3.964 1.00 94.75 182 GLY A CA 1
ATOM 1385 C C . GLY A 1 182 ? 5.640 21.096 4.871 1.00 94.75 182 GLY A C 1
ATOM 1386 O O . GLY A 1 182 ? 6.427 20.154 4.809 1.00 94.75 182 GLY A O 1
ATOM 1387 N N . SER A 1 183 ? 4.605 21.125 5.703 1.00 96.44 183 SER A N 1
ATOM 1388 C CA . SER A 1 183 ? 4.219 20.007 6.560 1.00 96.44 183 SER A CA 1
ATOM 1389 C C . SER A 1 183 ? 2.746 19.710 6.347 1.00 96.44 183 SER A C 1
ATOM 1391 O O . SER A 1 183 ? 1.922 20.624 6.325 1.00 96.44 183 SER A O 1
ATOM 1393 N N . VAL A 1 184 ? 2.421 18.430 6.238 1.00 95.06 184 VAL A N 1
ATOM 1394 C CA . VAL A 1 184 ? 1.053 17.925 6.162 1.00 95.06 184 VAL A CA 1
ATOM 1395 C C . VAL A 1 184 ? 0.811 17.063 7.393 1.00 95.06 184 VAL A C 1
ATOM 1397 O O . VAL A 1 184 ? 1.675 16.275 7.784 1.00 95.06 184 VAL A O 1
ATOM 1400 N N . VAL A 1 185 ? -0.341 17.254 8.033 1.00 94.75 185 VAL A N 1
ATOM 1401 C CA . VAL A 1 185 ? -0.685 16.596 9.295 1.00 94.75 185 VAL A CA 1
ATOM 1402 C C . VAL A 1 185 ? -2.075 15.993 9.189 1.00 94.75 185 VAL A C 1
ATOM 1404 O O . VAL A 1 185 ? -3.032 16.709 8.903 1.00 94.75 185 VAL A O 1
ATOM 1407 N N . ASP A 1 186 ? -2.181 14.708 9.502 1.00 93.62 186 ASP A N 1
ATOM 1408 C CA . ASP A 1 186 ? -3.451 14.034 9.746 1.00 93.62 186 ASP A CA 1
ATOM 1409 C C . ASP A 1 186 ? -3.615 13.788 11.252 1.00 93.62 186 ASP A C 1
ATOM 1411 O O . ASP A 1 186 ? -2.683 13.322 11.916 1.00 93.62 186 ASP A O 1
ATOM 1415 N N . ASN A 1 187 ? -4.774 14.152 11.806 1.00 91.94 187 ASN A N 1
ATOM 1416 C CA . ASN A 1 187 ? -5.139 13.863 13.194 1.00 91.94 187 ASN A CA 1
ATOM 1417 C C . ASN A 1 187 ? -6.418 13.039 13.191 1.00 91.94 187 ASN A C 1
ATOM 1419 O O . ASN A 1 187 ? -7.388 13.416 12.540 1.00 91.94 187 ASN A O 1
ATOM 1423 N N . CYS A 1 188 ? -6.449 11.986 13.996 1.00 90.50 188 CYS A N 1
ATOM 1424 C CA . CYS A 1 188 ? -7.595 11.096 14.061 1.00 90.50 188 CYS A CA 1
ATOM 1425 C C . CYS A 1 188 ? -7.874 10.655 15.494 1.00 90.50 188 CYS A C 1
ATOM 1427 O O . CYS A 1 188 ? -6.961 10.520 16.312 1.00 90.50 188 CYS A O 1
ATOM 1429 N N . THR A 1 189 ? -9.153 10.415 15.778 1.00 90.62 189 THR A N 1
ATOM 1430 C CA . THR A 1 189 ? -9.591 9.666 16.956 1.00 90.62 189 THR A CA 1
ATOM 1431 C C . THR A 1 189 ? -9.949 8.261 16.510 1.00 90.62 189 THR A C 1
ATOM 1433 O O . THR A 1 189 ? -10.814 8.092 15.655 1.00 90.62 189 THR A O 1
ATOM 1436 N N . MET A 1 190 ? -9.317 7.258 17.106 1.00 89.88 190 MET A N 1
ATOM 1437 C CA . MET A 1 190 ? -9.600 5.862 16.797 1.00 89.88 190 MET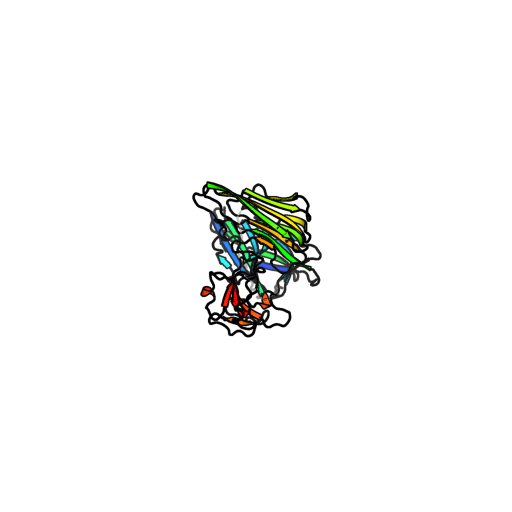 A CA 1
ATOM 1438 C C . MET A 1 190 ? -11.061 5.532 17.118 1.00 89.88 190 MET A C 1
ATOM 1440 O O . MET A 1 190 ? -11.529 5.784 18.229 1.00 89.88 190 MET A O 1
ATOM 1444 N N . THR A 1 191 ? -11.778 4.935 16.173 1.00 87.69 191 THR A N 1
ATOM 1445 C CA . THR A 1 191 ? -13.177 4.507 16.355 1.00 87.69 191 THR A CA 1
ATOM 1446 C C . THR A 1 191 ? -13.289 3.096 16.930 1.00 87.69 191 THR A C 1
ATOM 1448 O O . THR A 1 191 ? -14.346 2.700 17.419 1.00 87.69 191 THR A O 1
ATOM 1451 N N . GLU A 1 192 ? -12.190 2.345 16.922 1.00 88.06 192 GLU A N 1
ATOM 1452 C CA . GLU A 1 192 ? -12.135 0.941 17.312 1.00 88.06 192 GLU A CA 1
ATOM 1453 C C . GLU A 1 192 ? -10.731 0.525 17.776 1.00 88.06 192 GLU A C 1
ATOM 1455 O O . GLU A 1 192 ? -9.748 1.256 17.626 1.00 88.06 192 GLU A O 1
ATOM 1460 N N . ASP A 1 193 ? -10.645 -0.674 18.348 1.00 93.06 193 ASP A N 1
ATOM 1461 C CA . ASP A 1 193 ? -9.389 -1.264 18.797 1.00 93.06 193 ASP A CA 1
ATOM 1462 C C . ASP A 1 193 ? -8.589 -1.834 17.615 1.00 93.06 193 ASP A C 1
ATOM 1464 O O . ASP A 1 193 ? -9.116 -2.584 16.791 1.00 93.06 193 ASP A O 1
ATOM 1468 N N . ILE A 1 194 ? -7.287 -1.539 17.564 1.00 93.81 194 ILE A N 1
ATOM 1469 C CA . ILE A 1 194 ? -6.382 -2.014 16.506 1.00 93.81 194 ILE A CA 1
ATOM 1470 C C . ILE A 1 194 ? -5.091 -2.554 17.109 1.00 93.81 194 ILE A C 1
ATOM 1472 O O . ILE A 1 194 ? -4.531 -1.976 18.040 1.00 93.81 194 ILE A O 1
ATOM 1476 N N . GLU A 1 195 ? -4.591 -3.657 16.556 1.00 95.81 195 GLU A N 1
ATOM 1477 C CA . GLU A 1 195 ? -3.286 -4.222 16.892 1.00 95.81 195 GLU A CA 1
ATOM 1478 C C . GLU A 1 195 ? -2.407 -4.284 15.642 1.00 95.81 195 GLU A C 1
ATOM 1480 O O . GLU A 1 195 ? -2.627 -5.112 14.756 1.00 95.81 195 GLU A O 1
ATOM 1485 N N . LEU A 1 196 ? -1.424 -3.384 15.583 1.00 96.75 196 LEU A N 1
ATOM 1486 C CA . LEU A 1 196 ? -0.460 -3.254 14.498 1.00 96.75 196 LEU A CA 1
ATOM 1487 C C . LEU A 1 196 ? 0.783 -4.097 14.782 1.00 96.75 196 LEU A C 1
ATOM 1489 O O . LEU A 1 196 ? 1.361 -4.014 15.871 1.00 96.75 196 LEU A O 1
ATOM 1493 N N . PHE A 1 197 ? 1.211 -4.857 13.776 1.00 96.44 197 PHE A N 1
ATOM 1494 C CA . PHE A 1 197 ? 2.419 -5.684 13.810 1.00 96.44 197 PHE A CA 1
ATOM 1495 C C . PHE A 1 197 ? 3.503 -5.240 12.810 1.00 96.44 197 PHE A C 1
ATOM 1497 O O . PHE A 1 197 ? 4.647 -5.692 12.880 1.00 96.44 197 PHE A O 1
ATOM 1504 N N . GLY A 1 198 ? 3.173 -4.337 11.886 1.00 95.38 198 GLY A N 1
ATOM 1505 C CA . GLY A 1 198 ? 4.125 -3.759 10.939 1.00 95.38 198 GLY A CA 1
ATOM 1506 C C . GLY A 1 198 ? 3.687 -2.378 10.471 1.00 95.38 198 GLY A C 1
ATOM 1507 O O . GLY A 1 198 ? 2.503 -2.057 10.526 1.00 95.38 198 GLY A O 1
ATOM 1508 N N . LEU A 1 199 ? 4.635 -1.564 10.021 1.00 95.81 199 LEU A N 1
ATOM 1509 C CA . LEU A 1 199 ? 4.403 -0.232 9.469 1.00 95.81 199 LEU A CA 1
ATOM 1510 C C . LEU A 1 199 ? 5.133 -0.078 8.137 1.00 95.81 199 LEU A C 1
ATOM 1512 O O . LEU A 1 199 ? 6.291 -0.465 8.015 1.00 95.81 199 LEU A O 1
ATOM 1516 N N . LEU A 1 200 ? 4.480 0.550 7.167 1.00 93.31 200 LEU A N 1
ATOM 1517 C CA . LEU A 1 200 ? 5.072 1.000 5.915 1.00 93.31 200 LEU A CA 1
ATOM 1518 C C . LEU A 1 200 ? 4.803 2.499 5.769 1.00 93.31 200 LEU A C 1
ATOM 1520 O O . LEU A 1 200 ? 3.681 2.914 5.489 1.00 93.31 200 LEU A O 1
ATOM 1524 N N . ALA A 1 201 ? 5.833 3.310 5.994 1.00 94.88 201 ALA A N 1
ATOM 1525 C CA . ALA A 1 201 ? 5.784 4.738 5.700 1.00 94.88 201 ALA A CA 1
ATOM 1526 C C . ALA A 1 201 ? 5.925 4.969 4.191 1.00 94.88 201 ALA A C 1
ATOM 1528 O O . ALA A 1 201 ? 6.798 4.364 3.564 1.00 94.88 201 ALA A O 1
ATOM 1529 N N . HIS A 1 202 ? 5.103 5.860 3.643 1.00 93.19 202 HIS A N 1
ATOM 1530 C CA . HIS A 1 202 ? 5.023 6.144 2.217 1.00 93.19 202 HIS A CA 1
ATOM 1531 C C . HIS A 1 202 ? 4.890 7.651 1.954 1.00 93.19 202 HIS A C 1
ATOM 1533 O O . HIS A 1 202 ? 3.953 8.297 2.431 1.00 93.19 202 HIS A O 1
ATOM 1539 N N . MET A 1 203 ? 5.856 8.179 1.204 1.00 94.69 203 MET A N 1
ATOM 1540 C CA . MET A 1 203 ? 5.938 9.540 0.663 1.00 94.69 203 MET A CA 1
ATOM 1541 C C . MET A 1 203 ? 6.663 9.474 -0.692 1.00 94.69 203 MET A C 1
ATOM 1543 O O . MET A 1 203 ? 7.234 8.431 -1.030 1.00 94.69 203 MET A O 1
ATOM 1547 N N . HIS A 1 204 ? 6.677 10.554 -1.475 1.00 92.81 204 HIS A N 1
ATOM 1548 C CA . HIS A 1 204 ? 7.406 10.597 -2.744 1.00 92.81 204 HIS A CA 1
ATOM 1549 C C . HIS A 1 204 ? 8.733 11.372 -2.630 1.00 92.81 204 HIS A C 1
ATOM 1551 O O . HIS A 1 204 ? 9.404 11.324 -1.589 1.00 92.81 204 HIS A O 1
ATOM 1557 N N . TYR A 1 205 ? 9.209 11.956 -3.736 1.00 90.44 205 TYR A N 1
ATOM 1558 C CA . TYR A 1 205 ? 10.574 12.472 -3.869 1.00 90.44 205 TYR A CA 1
ATOM 1559 C C . TYR A 1 205 ? 10.882 13.691 -2.998 1.00 90.44 205 TYR A C 1
ATOM 1561 O O . TYR A 1 205 ? 12.040 13.893 -2.634 1.00 90.44 205 TYR A O 1
ATOM 1569 N N . LEU A 1 206 ? 9.883 14.506 -2.672 1.00 96.06 206 LEU A N 1
ATOM 1570 C CA . LEU A 1 206 ? 10.040 15.745 -1.911 1.00 96.06 206 LEU A CA 1
ATOM 1571 C C . LEU A 1 206 ? 10.017 15.507 -0.400 1.00 96.06 206 LEU A C 1
ATOM 1573 O O . LEU A 1 206 ? 10.192 16.457 0.363 1.00 96.06 206 LEU A O 1
ATOM 1577 N N . GLY A 1 207 ? 9.786 14.272 0.054 1.00 97.69 207 GLY A N 1
ATOM 1578 C CA . GLY A 1 207 ? 9.745 13.941 1.471 1.00 97.69 207 GLY A CA 1
ATOM 1579 C C . GLY A 1 207 ? 11.064 14.193 2.207 1.00 97.69 207 GLY A C 1
ATOM 1580 O O . GLY A 1 207 ? 12.143 13.858 1.728 1.00 97.69 207 GLY A O 1
ATOM 1581 N N . GLU A 1 208 ? 10.975 14.738 3.419 1.00 98.31 208 GLU A N 1
ATOM 1582 C CA . GLU A 1 208 ? 12.106 14.915 4.338 1.00 98.31 208 GLU A CA 1
ATOM 1583 C C . GLU A 1 208 ? 12.032 13.971 5.538 1.00 98.31 208 GLU A C 1
ATOM 1585 O O . GLU A 1 208 ? 13.062 13.465 5.976 1.00 98.31 208 GLU A O 1
ATOM 1590 N N . ASN A 1 209 ? 10.839 13.739 6.094 1.00 98.50 209 ASN A N 1
ATOM 1591 C CA . ASN A 1 209 ? 10.602 12.757 7.155 1.00 98.50 209 ASN A CA 1
ATOM 1592 C C . ASN A 1 209 ? 9.103 12.512 7.385 1.00 98.50 209 ASN A C 1
ATOM 1594 O O . ASN A 1 209 ? 8.269 13.371 7.089 1.00 98.50 209 ASN A O 1
ATOM 1598 N N . LEU A 1 210 ? 8.800 11.367 8.001 1.00 98.62 210 LEU A N 1
ATOM 1599 C CA . LEU A 1 210 ? 7.474 11.016 8.511 1.00 98.62 210 LEU A CA 1
ATOM 1600 C C . LEU A 1 210 ? 7.554 10.721 10.009 1.00 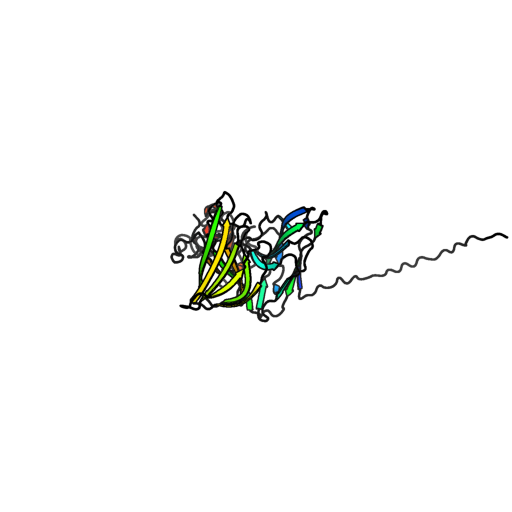98.62 210 LEU A C 1
ATOM 1602 O O . LEU A 1 210 ? 8.423 9.970 10.454 1.00 98.62 210 LEU A O 1
ATOM 1606 N N . THR A 1 211 ? 6.627 11.271 10.789 1.00 98.62 211 THR A N 1
ATOM 1607 C CA . THR A 1 211 ? 6.488 11.001 12.228 1.00 98.62 211 THR A CA 1
ATOM 1608 C C . THR A 1 211 ? 5.077 10.525 12.543 1.00 98.62 211 THR A C 1
ATOM 1610 O O . THR A 1 211 ? 4.108 11.062 12.012 1.00 98.62 211 THR A O 1
ATOM 1613 N N . PHE A 1 212 ? 4.963 9.534 13.426 1.00 98.56 212 PHE A N 1
ATOM 1614 C CA . PHE A 1 212 ? 3.695 9.029 13.935 1.00 98.56 212 PHE A CA 1
ATOM 1615 C C . PHE A 1 212 ? 3.667 9.061 15.456 1.00 98.56 212 PHE A C 1
ATOM 1617 O O . PHE A 1 212 ? 4.556 8.525 16.128 1.00 98.56 212 PHE A O 1
ATOM 1624 N N . GLU A 1 213 ? 2.630 9.688 15.991 1.00 98.38 213 GLU A N 1
ATOM 1625 C CA . GLU A 1 213 ? 2.435 9.922 17.415 1.00 98.38 213 GLU A CA 1
ATOM 1626 C C . GLU A 1 213 ? 1.071 9.402 17.858 1.00 98.38 213 GLU A C 1
ATOM 1628 O O . GLU A 1 213 ? 0.108 9.417 17.089 1.00 98.38 213 GLU A O 1
ATOM 1633 N N . THR A 1 214 ? 0.976 8.957 19.110 1.00 97.94 214 THR A N 1
ATOM 1634 C CA . THR A 1 214 ? -0.282 8.472 19.685 1.00 97.94 214 THR A CA 1
ATOM 1635 C C . THR A 1 214 ? -0.474 8.976 21.106 1.00 97.94 214 THR A C 1
ATOM 1637 O O . THR A 1 214 ? 0.495 9.192 21.830 1.00 97.94 214 THR A O 1
ATOM 1640 N N . ALA A 1 215 ? -1.723 9.145 21.525 1.00 97.19 215 ALA A N 1
ATOM 1641 C CA . ALA A 1 215 ? -2.092 9.458 22.898 1.00 97.19 215 ALA A CA 1
ATOM 1642 C C . ALA A 1 215 ? -3.283 8.604 23.313 1.00 97.19 215 ALA A C 1
ATOM 1644 O O . ALA A 1 215 ? -4.223 8.439 22.539 1.00 97.19 215 ALA A O 1
ATOM 1645 N N . SER A 1 216 ? -3.292 8.129 24.556 1.00 94.12 216 SER A N 1
ATOM 1646 C CA . SER A 1 216 ? -4.534 7.623 25.141 1.00 94.12 216 SER A CA 1
ATOM 1647 C C . SER A 1 216 ? -5.573 8.742 25.238 1.00 94.12 216 SER A C 1
ATOM 1649 O O . SER A 1 216 ? -5.201 9.916 25.278 1.00 94.12 216 SER A O 1
ATOM 1651 N N . SER A 1 217 ? -6.863 8.407 25.300 1.00 85.56 217 SER A N 1
ATOM 1652 C CA . SER A 1 217 ? -7.936 9.410 25.409 1.00 85.56 217 SER A CA 1
ATOM 1653 C C . SER A 1 217 ? -7.662 10.449 26.518 1.00 85.56 217 SER A C 1
ATOM 1655 O O . SER A 1 217 ? -7.532 10.102 27.694 1.00 85.56 217 SER A O 1
ATOM 1657 N N . GLY A 1 218 ? -7.524 11.727 26.135 1.00 78.00 218 GLY A N 1
ATOM 1658 C CA . GLY A 1 218 ? -7.204 12.847 27.039 1.00 78.00 218 GLY A CA 1
ATOM 1659 C C . GLY A 1 218 ? -5.736 12.956 27.491 1.00 78.00 218 GLY A C 1
ATOM 1660 O O . GLY A 1 218 ? -5.421 13.803 28.327 1.00 78.00 218 GLY A O 1
ATOM 1661 N N . GLY A 1 219 ? -4.848 12.107 26.971 1.00 90.00 219 GLY A N 1
ATOM 1662 C CA . GLY A 1 219 ? -3.407 12.117 27.223 1.00 90.00 219 GLY A CA 1
ATOM 1663 C C . GLY A 1 219 ? -2.614 12.993 26.248 1.00 90.00 219 GLY A C 1
ATOM 1664 O O . GLY A 1 219 ? -3.159 13.584 25.318 1.00 90.00 219 GLY A O 1
ATOM 1665 N N . GLN A 1 220 ? -1.298 13.055 26.460 1.00 94.94 220 GLN A N 1
ATOM 1666 C CA . GLN A 1 220 ? -0.369 13.762 25.573 1.00 94.94 220 GLN A CA 1
ATOM 1667 C C . GLN A 1 220 ? 0.115 12.843 24.451 1.00 94.94 220 GLN A C 1
ATOM 1669 O O . GLN A 1 220 ? 0.303 11.647 24.670 1.00 94.94 220 GLN A O 1
ATOM 1674 N N . LEU A 1 221 ? 0.339 13.417 23.265 1.00 97.12 221 LEU A N 1
ATOM 1675 C CA . LEU A 1 221 ? 0.920 12.696 22.134 1.00 97.12 221 LEU A CA 1
ATOM 1676 C C . LEU A 1 221 ? 2.360 12.276 22.442 1.00 97.12 221 LEU A C 1
ATOM 1678 O O . LEU A 1 221 ? 3.181 13.079 22.886 1.00 97.12 221 LEU A O 1
ATOM 1682 N N . GLU A 1 222 ? 2.644 11.006 22.180 1.00 97.62 222 GLU A N 1
ATOM 1683 C CA . GLU A 1 222 ? 3.961 10.392 22.273 1.00 97.62 222 GLU A CA 1
ATOM 1684 C C . GLU A 1 222 ? 4.363 9.840 20.908 1.00 97.62 222 GLU A C 1
ATOM 1686 O O . GLU A 1 222 ? 3.611 9.084 20.289 1.00 97.62 222 GLU A O 1
ATOM 1691 N N . GLN A 1 223 ? 5.577 10.154 20.457 1.00 98.06 223 GLN A N 1
ATOM 1692 C CA . GLN A 1 223 ? 6.132 9.585 19.232 1.00 98.06 223 GLN A CA 1
ATOM 1693 C C . GLN A 1 223 ? 6.254 8.059 19.352 1.00 98.06 223 GLN A C 1
ATOM 1695 O O . GLN A 1 223 ? 6.975 7.545 20.209 1.00 98.06 223 GLN A O 1
ATOM 1700 N N . ARG A 1 224 ? 5.578 7.334 18.458 1.00 97.69 224 ARG A N 1
ATOM 1701 C CA . ARG A 1 224 ? 5.644 5.869 18.346 1.00 97.69 224 ARG A CA 1
ATOM 1702 C C . ARG A 1 224 ? 6.534 5.410 17.204 1.00 97.69 224 ARG A C 1
ATOM 1704 O O . ARG A 1 224 ? 7.144 4.352 17.309 1.00 97.69 224 ARG A O 1
ATOM 1711 N N . TYR A 1 225 ? 6.623 6.201 16.139 1.00 98.31 225 TYR A N 1
ATOM 1712 C CA . TYR A 1 225 ? 7.442 5.892 14.975 1.00 98.31 225 TYR A CA 1
ATOM 1713 C C . TYR A 1 225 ? 7.959 7.176 14.318 1.00 98.31 225 TYR A C 1
ATOM 1715 O O . TYR A 1 225 ? 7.305 8.218 14.366 1.00 98.31 225 TYR A O 1
ATOM 1723 N N . ARG A 1 226 ? 9.155 7.105 13.728 1.00 97.50 226 ARG A N 1
ATOM 1724 C CA . ARG A 1 226 ? 9.761 8.193 12.955 1.00 97.50 226 ARG A CA 1
ATOM 1725 C C . ARG A 1 226 ? 10.686 7.620 11.892 1.00 97.50 226 ARG A C 1
ATOM 1727 O O . ARG A 1 226 ? 11.556 6.815 12.215 1.00 97.50 226 ARG A O 1
ATOM 1734 N N . LYS A 1 227 ? 10.538 8.106 10.663 1.00 97.31 227 LYS A N 1
ATOM 1735 C CA . LYS A 1 227 ? 11.440 7.846 9.542 1.00 97.31 227 LYS A CA 1
ATOM 1736 C C . LYS A 1 227 ? 12.114 9.151 9.139 1.00 97.31 227 LYS A C 1
ATOM 1738 O O . LYS A 1 227 ? 11.483 10.004 8.522 1.00 97.31 227 LYS A O 1
ATOM 1743 N N . ASP A 1 228 ? 13.361 9.323 9.569 1.00 96.81 228 ASP A N 1
ATOM 1744 C CA . ASP A 1 228 ? 14.149 10.543 9.382 1.00 96.81 228 ASP A CA 1
ATOM 1745 C C . ASP A 1 228 ? 15.655 10.201 9.299 1.00 96.81 228 ASP A C 1
ATOM 1747 O O . ASP A 1 228 ? 16.186 9.610 10.248 1.00 96.81 228 ASP A O 1
ATOM 1751 N N . PRO A 1 229 ? 16.351 10.538 8.198 1.00 97.06 229 PRO A N 1
ATOM 1752 C CA . PRO A 1 229 ? 15.807 11.193 7.009 1.00 97.06 229 PRO A CA 1
ATOM 1753 C C . PRO A 1 229 ? 14.863 10.274 6.228 1.00 97.06 229 PRO A C 1
ATOM 1755 O O . PRO A 1 229 ? 14.984 9.045 6.265 1.00 97.06 229 PRO A O 1
ATOM 1758 N N . TRP A 1 230 ? 13.927 10.878 5.502 1.00 96.12 230 TRP A N 1
ATOM 1759 C CA . TRP A 1 230 ? 13.194 10.190 4.453 1.00 96.12 230 TRP A CA 1
ATOM 1760 C C . TRP A 1 230 ? 14.165 9.747 3.359 1.00 96.12 230 TRP A C 1
ATOM 1762 O O . TRP A 1 230 ? 15.094 10.461 2.980 1.00 96.12 230 TRP A O 1
ATOM 1772 N N . ASN A 1 231 ? 13.939 8.538 2.860 1.00 91.50 231 ASN A N 1
ATOM 1773 C CA . ASN A 1 231 ? 14.632 8.009 1.704 1.00 91.50 231 ASN A CA 1
ATOM 1774 C C . ASN A 1 231 ? 13.603 7.272 0.848 1.00 91.50 231 ASN A C 1
ATOM 1776 O O . ASN A 1 231 ? 13.126 6.204 1.241 1.00 91.50 231 ASN A O 1
ATOM 1780 N N . PHE A 1 232 ? 13.290 7.851 -0.311 1.00 86.69 232 PHE A N 1
ATOM 1781 C CA . PHE A 1 232 ? 12.363 7.288 -1.290 1.00 86.69 232 PHE A CA 1
ATOM 1782 C C . PHE A 1 232 ? 12.738 5.852 -1.684 1.00 86.69 232 PHE A C 1
ATOM 1784 O O . PHE A 1 232 ? 11.860 5.012 -1.859 1.00 86.69 232 PHE A O 1
ATOM 1791 N N . ASP A 1 233 ? 14.037 5.546 -1.696 1.00 82.00 233 ASP A N 1
ATOM 1792 C CA . ASP A 1 233 ? 14.578 4.232 -2.039 1.00 82.00 233 ASP A CA 1
ATOM 1793 C C . ASP A 1 233 ? 14.540 3.219 -0.873 1.00 82.00 233 ASP A C 1
ATOM 1795 O O . ASP A 1 233 ? 15.060 2.105 -0.986 1.00 82.00 233 ASP A O 1
ATOM 1799 N N . ALA A 1 234 ? 13.981 3.578 0.290 1.00 85.12 234 ALA A N 1
ATOM 1800 C CA . ALA A 1 234 ? 13.989 2.753 1.506 1.00 85.12 234 ALA A CA 1
ATOM 1801 C C . ALA A 1 234 ? 12.589 2.558 2.118 1.00 85.12 234 ALA A C 1
ATOM 1803 O O . ALA A 1 234 ? 12.391 2.648 3.337 1.00 85.12 234 ALA A O 1
ATOM 1804 N N . GLN A 1 235 ? 11.616 2.251 1.264 1.00 86.19 235 GLN A N 1
ATOM 1805 C CA . GLN A 1 235 ? 10.222 2.007 1.636 1.00 86.19 235 GLN A CA 1
ATOM 1806 C C . GLN A 1 235 ? 9.981 0.519 1.917 1.00 86.19 235 GLN A C 1
ATOM 1808 O O . GLN A 1 235 ? 9.506 -0.238 1.074 1.00 86.19 235 GLN A O 1
ATOM 1813 N N . ILE A 1 236 ? 10.391 0.086 3.109 1.00 87.12 236 ILE A N 1
ATOM 1814 C CA . ILE A 1 236 ? 10.249 -1.291 3.599 1.00 87.12 236 ILE A CA 1
ATOM 1815 C C . ILE A 1 236 ? 9.239 -1.361 4.741 1.00 87.12 236 ILE A C 1
ATOM 1817 O O . ILE A 1 236 ? 9.008 -0.368 5.432 1.00 87.12 236 ILE A O 1
ATOM 1821 N N . ILE A 1 237 ? 8.682 -2.552 4.961 1.00 91.62 237 ILE A N 1
ATOM 1822 C CA . ILE A 1 237 ? 7.843 -2.828 6.127 1.00 91.62 237 ILE A CA 1
ATOM 1823 C C . ILE A 1 237 ? 8.746 -2.982 7.353 1.00 91.62 237 ILE A C 1
ATOM 1825 O O . ILE A 1 237 ? 9.639 -3.830 7.379 1.00 91.62 237 ILE A O 1
ATOM 1829 N N . GLU A 1 238 ? 8.497 -2.176 8.378 1.00 92.50 238 GLU A N 1
ATOM 1830 C CA . GLU A 1 238 ? 9.216 -2.198 9.647 1.00 92.50 238 GLU A CA 1
ATOM 1831 C C . GLU A 1 238 ? 8.332 -2.834 10.731 1.00 92.50 238 GLU A C 1
ATOM 1833 O O . GLU A 1 238 ? 7.167 -2.452 10.871 1.00 92.50 238 GLU A O 1
ATOM 1838 N N . PRO A 1 239 ? 8.834 -3.815 11.502 1.00 93.44 239 PRO A N 1
ATOM 1839 C CA . PRO A 1 239 ? 8.036 -4.469 12.530 1.00 93.44 239 PRO A CA 1
ATOM 1840 C C . PRO A 1 239 ? 7.714 -3.500 13.671 1.00 93.44 239 PRO A C 1
ATOM 1842 O O . PRO A 1 239 ? 8.570 -2.742 14.129 1.00 93.44 239 PRO A O 1
ATOM 1845 N N . ILE A 1 240 ? 6.492 -3.580 14.187 1.00 95.44 240 ILE A N 1
ATOM 1846 C CA . ILE A 1 240 ? 6.074 -2.871 15.399 1.00 95.44 240 ILE A CA 1
ATOM 1847 C C . ILE A 1 240 ? 5.200 -3.791 16.251 1.00 95.44 240 ILE A C 1
ATOM 1849 O O . ILE A 1 240 ? 4.697 -4.797 15.777 1.00 95.44 240 ILE A O 1
ATOM 1853 N N . SER A 1 241 ? 5.004 -3.458 17.521 1.00 95.44 241 SER A N 1
ATOM 1854 C CA . SER A 1 241 ? 3.943 -4.042 18.342 1.00 95.44 241 SER A CA 1
ATOM 1855 C C . SER A 1 241 ? 3.202 -2.898 19.011 1.00 95.44 241 SER A C 1
ATOM 1857 O O . SER A 1 241 ? 3.591 -2.451 20.093 1.00 95.44 241 SER A O 1
ATOM 1859 N N . LEU A 1 242 ? 2.158 -2.397 18.354 1.00 96.50 242 LEU A N 1
ATOM 1860 C CA . LEU A 1 242 ? 1.397 -1.244 18.823 1.00 96.50 242 LEU A CA 1
ATOM 1861 C C . LEU A 1 242 ? -0.087 -1.589 18.901 1.00 96.50 242 LEU A C 1
ATOM 1863 O O . LEU A 1 242 ? -0.687 -2.015 17.920 1.00 96.50 242 LEU A O 1
ATOM 1867 N N . LYS A 1 243 ? -0.677 -1.378 20.078 1.00 96.56 243 LYS A N 1
ATOM 1868 C CA . LYS A 1 243 ? -2.120 -1.492 20.288 1.00 96.56 243 LYS A CA 1
ATOM 1869 C C . LYS A 1 243 ? -2.699 -0.098 20.458 1.00 96.56 243 LYS A C 1
ATOM 1871 O O . LYS A 1 243 ? -2.202 0.661 21.286 1.00 96.56 243 LYS A O 1
ATOM 1876 N N . LEU A 1 244 ? -3.735 0.198 19.693 1.00 95.44 244 LEU A N 1
ATOM 1877 C CA . LEU A 1 244 ? -4.530 1.413 19.786 1.00 95.44 244 LEU A CA 1
ATOM 1878 C C . LEU A 1 244 ? -5.926 1.029 20.257 1.00 95.44 244 LEU A C 1
ATOM 1880 O O . LEU A 1 244 ? -6.451 -0.013 19.859 1.00 95.44 244 LEU A O 1
ATOM 1884 N N . LYS A 1 245 ? -6.499 1.834 21.143 1.00 95.44 245 LYS A N 1
ATOM 1885 C CA . LYS A 1 245 ? -7.856 1.652 21.652 1.00 95.44 245 LYS A CA 1
ATOM 1886 C C . LYS A 1 245 ? -8.809 2.641 21.015 1.00 95.44 245 LYS A C 1
ATOM 1888 O O . LYS A 1 245 ? -8.407 3.750 20.672 1.00 95.44 245 LYS A O 1
ATOM 1893 N N . ALA A 1 246 ? -10.081 2.265 20.930 1.00 93.44 246 ALA A N 1
ATOM 1894 C CA . ALA A 1 246 ? -11.133 3.222 20.613 1.00 93.44 246 ALA A CA 1
ATOM 1895 C C . ALA A 1 246 ? -11.031 4.450 21.546 1.00 93.44 246 ALA A C 1
ATOM 1897 O O . ALA A 1 246 ? -10.928 4.313 22.768 1.00 93.44 246 ALA A O 1
ATOM 1898 N N . GLY A 1 247 ? -11.041 5.650 20.968 1.00 92.88 247 GLY A N 1
ATOM 1899 C CA . GLY A 1 247 ? -10.870 6.927 21.663 1.00 92.88 247 GLY A CA 1
ATOM 1900 C C . GLY A 1 247 ? -9.425 7.426 21.794 1.00 92.88 247 GLY A C 1
ATOM 1901 O O . GLY A 1 247 ? -9.235 8.588 22.172 1.00 92.88 247 GLY A O 1
ATOM 1902 N N . ASP A 1 248 ? -8.417 6.608 21.476 1.00 96.38 248 ASP A N 1
ATOM 1903 C CA . ASP A 1 248 ? -7.030 7.073 21.379 1.00 96.38 248 ASP A CA 1
ATOM 1904 C C . ASP A 1 248 ? -6.891 8.101 20.248 1.00 96.38 248 ASP A C 1
ATOM 1906 O O . ASP A 1 248 ? -7.598 8.051 19.241 1.00 96.38 248 ASP A O 1
ATOM 1910 N N . GLN A 1 249 ? -5.971 9.047 20.415 1.00 96.56 249 GLN A N 1
ATOM 1911 C CA . GLN A 1 249 ? -5.621 10.024 19.389 1.00 96.56 249 GLN A CA 1
ATOM 1912 C C . GLN A 1 249 ? -4.388 9.549 18.629 1.00 96.56 249 GLN A C 1
ATOM 1914 O O . GLN A 1 249 ? -3.420 9.093 19.243 1.00 96.56 249 GLN A O 1
ATOM 1919 N N . THR A 1 250 ? -4.382 9.729 17.315 1.00 96.69 250 THR A N 1
ATOM 1920 C CA . THR A 1 250 ? -3.210 9.498 16.468 1.00 96.69 250 THR A CA 1
ATOM 1921 C C . THR A 1 250 ? -2.884 10.730 15.644 1.00 96.69 250 THR A C 1
ATOM 1923 O O . THR A 1 250 ? -3.784 11.463 15.230 1.00 96.69 250 THR A O 1
ATOM 1926 N N . ARG A 1 251 ? -1.596 10.933 15.369 1.00 97.31 251 ARG A N 1
ATOM 1927 C CA . ARG A 1 251 ? -1.111 11.980 14.473 1.00 97.31 251 ARG A CA 1
ATOM 1928 C C . ARG A 1 251 ? -0.047 11.437 13.535 1.00 97.31 251 ARG A C 1
ATOM 1930 O O . ARG A 1 251 ? 0.972 10.939 14.007 1.00 97.31 251 ARG A O 1
ATOM 1937 N N . VAL A 1 252 ? -0.250 11.600 12.231 1.00 98.19 252 VAL A N 1
ATOM 1938 C CA . VAL A 1 252 ? 0.807 11.451 11.220 1.00 98.19 252 VAL A CA 1
ATOM 1939 C C . VAL A 1 252 ? 1.235 12.837 10.771 1.00 98.19 252 VAL A C 1
ATOM 1941 O O . VAL A 1 252 ? 0.395 13.675 10.459 1.00 98.19 252 VAL A O 1
ATOM 1944 N N . THR A 1 253 ? 2.541 13.087 10.749 1.00 98.19 253 THR A N 1
ATOM 1945 C CA . THR A 1 253 ? 3.132 14.314 10.205 1.00 98.19 253 THR A CA 1
ATOM 1946 C C . THR A 1 253 ? 4.137 13.953 9.124 1.00 98.19 253 THR A C 1
ATOM 1948 O O . THR A 1 253 ? 5.114 13.261 9.408 1.00 98.19 253 THR A O 1
ATOM 1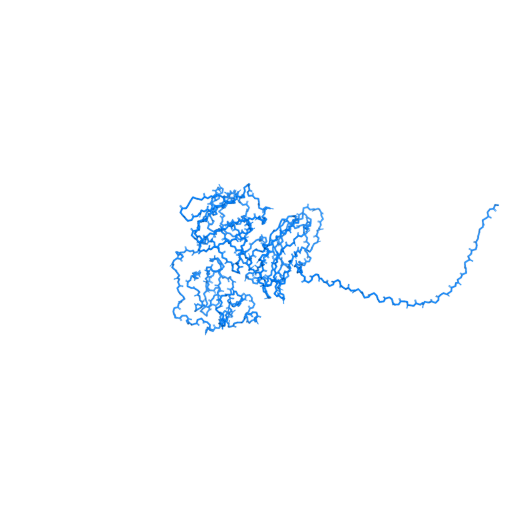951 N N . CYS A 1 254 ? 3.913 14.454 7.915 1.00 98.62 254 CYS A N 1
ATOM 1952 C CA . CYS A 1 254 ? 4.817 14.334 6.778 1.00 98.62 254 CYS A CA 1
ATOM 1953 C C . CYS A 1 254 ? 5.421 15.707 6.475 1.00 98.62 254 CYS A C 1
ATOM 1955 O O . CYS A 1 254 ? 4.688 16.686 6.325 1.00 98.62 254 CYS A O 1
ATOM 1957 N N . ASN A 1 255 ? 6.747 15.791 6.406 1.00 98.56 255 ASN A N 1
ATOM 1958 C CA . ASN A 1 255 ? 7.473 17.024 6.101 1.00 98.56 255 ASN A CA 1
ATOM 1959 C C . ASN A 1 255 ? 8.112 16.933 4.719 1.00 98.56 255 ASN A C 1
ATOM 1961 O O . ASN A 1 255 ? 8.647 15.881 4.380 1.00 98.56 255 ASN A O 1
ATOM 1965 N N . TYR A 1 256 ? 8.101 18.029 3.965 1.00 98.56 256 TYR A N 1
ATOM 1966 C CA . TYR A 1 256 ? 8.554 18.081 2.576 1.00 98.56 256 TYR A CA 1
ATOM 1967 C C . TYR A 1 256 ? 9.426 19.303 2.288 1.00 98.56 256 TYR A C 1
ATOM 1969 O O . TYR A 1 256 ? 9.256 20.360 2.904 1.00 98.56 256 TYR A O 1
ATOM 1977 N N . ASP A 1 257 ? 10.273 19.179 1.268 1.00 98.06 257 ASP A N 1
ATOM 1978 C CA . ASP A 1 257 ? 11.024 20.266 0.640 1.00 98.06 257 ASP A CA 1
ATOM 1979 C C . ASP A 1 257 ? 10.714 20.309 -0.865 1.00 98.06 257 ASP A C 1
ATOM 1981 O O . ASP A 1 257 ? 11.341 19.621 -1.677 1.00 98.06 257 ASP A O 1
ATOM 1985 N N . ASN A 1 258 ? 9.717 21.113 -1.253 1.00 97.12 258 ASN A N 1
ATOM 1986 C CA . ASN A 1 258 ? 9.408 21.327 -2.661 1.00 97.12 258 ASN A CA 1
ATOM 1987 C C . ASN A 1 258 ? 10.396 22.327 -3.265 1.00 97.12 258 ASN A C 1
ATOM 1989 O O . ASN A 1 258 ? 10.139 23.527 -3.332 1.00 97.12 258 ASN A O 1
ATOM 1993 N N . SER A 1 259 ? 11.520 21.813 -3.754 1.00 95.38 259 SER A N 1
ATOM 1994 C CA . SER A 1 259 ? 12.545 22.593 -4.459 1.00 95.38 259 SER A CA 1
ATOM 1995 C C . SER A 1 259 ? 12.216 22.883 -5.934 1.00 95.38 259 SER A C 1
ATOM 1997 O O . SER A 1 259 ? 13.030 23.473 -6.648 1.00 95.38 259 SER A O 1
ATOM 1999 N N . THR A 1 260 ? 11.040 22.471 -6.417 1.00 92.62 260 THR A N 1
ATOM 2000 C CA . THR A 1 260 ? 10.624 22.661 -7.812 1.00 92.62 260 THR A CA 1
ATOM 2001 C C . THR A 1 260 ? 10.001 24.052 -8.031 1.00 92.62 260 THR A C 1
ATOM 2003 O O . THR A 1 260 ? 9.546 24.697 -7.081 1.00 92.62 260 THR A O 1
ATOM 2006 N N . PRO A 1 261 ? 9.948 24.556 -9.283 1.00 91.69 261 PRO A N 1
ATOM 2007 C CA . PRO A 1 261 ? 9.338 25.853 -9.580 1.00 91.69 261 PRO A CA 1
ATOM 2008 C C . PRO A 1 261 ? 7.801 25.829 -9.618 1.00 91.69 261 PRO A C 1
ATOM 2010 O O . PRO A 1 261 ? 7.203 26.882 -9.842 1.00 91.69 261 PRO A O 1
ATOM 2013 N N . GLY A 1 262 ? 7.170 24.664 -9.446 1.00 88.38 262 GLY A N 1
ATOM 2014 C CA . GLY A 1 262 ? 5.720 24.484 -9.489 1.00 88.38 262 GLY A CA 1
ATOM 2015 C C . GLY A 1 262 ? 5.138 24.110 -8.130 1.00 88.38 262 GLY A C 1
ATOM 2016 O O . GLY A 1 262 ? 5.854 23.684 -7.224 1.00 88.38 262 GLY A O 1
ATOM 2017 N N . GLU A 1 263 ? 3.828 24.283 -7.991 1.00 90.25 263 GLU A N 1
ATOM 2018 C CA . GLU A 1 263 ? 3.099 23.692 -6.871 1.00 90.25 263 GLU A CA 1
ATOM 2019 C C . GLU A 1 263 ? 3.004 22.179 -7.070 1.00 90.25 263 GLU A C 1
ATOM 2021 O O . GLU A 1 263 ? 2.831 21.711 -8.197 1.00 90.25 263 GLU A O 1
ATOM 2026 N N . VAL A 1 264 ? 3.120 21.430 -5.976 1.00 87.38 264 VAL A N 1
ATOM 2027 C CA . VAL A 1 264 ? 2.982 19.972 -5.973 1.00 87.38 264 VAL A CA 1
ATOM 2028 C C . VAL A 1 264 ? 1.864 19.597 -5.015 1.00 87.38 264 VAL A C 1
ATOM 2030 O O . VAL A 1 264 ? 1.844 20.019 -3.855 1.00 87.38 264 VAL A O 1
ATOM 2033 N N . GLY A 1 265 ? 0.900 18.850 -5.539 1.00 86.44 265 GLY A N 1
ATOM 2034 C CA . GLY A 1 265 ? -0.237 18.342 -4.791 1.00 86.44 265 GLY A CA 1
ATOM 2035 C C . GLY A 1 265 ? -0.150 16.838 -4.601 1.00 86.44 265 GLY A C 1
ATOM 2036 O O . GLY A 1 265 ? 0.873 16.206 -4.858 1.00 86.44 265 GLY A O 1
ATOM 2037 N N . PHE A 1 266 ? -1.258 16.273 -4.152 1.00 87.81 266 PHE A N 1
ATOM 2038 C CA . PHE A 1 266 ? -1.408 14.837 -4.046 1.00 87.81 266 PHE A CA 1
ATOM 2039 C C . PHE A 1 266 ? -1.557 14.149 -5.407 1.00 87.81 266 PHE A C 1
ATOM 2041 O O . PHE A 1 266 ? -2.252 14.663 -6.285 1.00 87.81 266 PHE A O 1
ATOM 2048 N N . GLY A 1 267 ? -0.982 12.953 -5.542 1.00 79.75 267 GLY A N 1
ATOM 2049 C CA . GLY A 1 267 ? -1.172 12.104 -6.716 1.00 79.75 267 GLY A CA 1
ATOM 2050 C C . GLY A 1 267 ? -0.391 10.793 -6.648 1.00 79.75 267 GLY A C 1
ATOM 2051 O O . GLY A 1 267 ? 0.396 10.567 -5.735 1.00 79.75 267 GLY A O 1
ATOM 2052 N N . GLU A 1 268 ? -0.638 9.907 -7.616 1.00 79.31 268 GLU A N 1
ATOM 2053 C CA . GLU A 1 268 ? -0.008 8.576 -7.706 1.00 79.31 268 GLU A CA 1
ATOM 2054 C C . GLU A 1 268 ? 1.338 8.590 -8.447 1.00 79.31 268 GLU A C 1
ATOM 2056 O O . GLU A 1 268 ? 2.138 7.662 -8.321 1.00 79.31 268 GLU A O 1
ATOM 2061 N N . SER A 1 269 ? 1.611 9.648 -9.217 1.00 78.56 269 SER A N 1
ATOM 2062 C CA . SER A 1 269 ? 2.921 9.854 -9.833 1.00 78.56 269 SER A CA 1
ATOM 2063 C C . SER A 1 269 ? 3.952 10.124 -8.748 1.00 78.56 269 SER A C 1
ATOM 2065 O O . SER A 1 269 ? 3.704 10.917 -7.845 1.00 78.56 269 SER A O 1
ATOM 2067 N N . SER A 1 270 ? 5.159 9.571 -8.874 1.00 80.50 270 SER A N 1
ATOM 2068 C CA . SER A 1 270 ? 6.258 9.911 -7.956 1.00 80.50 270 SER A CA 1
ATOM 2069 C C . SER A 1 270 ? 6.685 11.387 -8.029 1.00 80.50 270 SER A C 1
ATOM 2071 O O . SER A 1 270 ? 7.420 11.846 -7.163 1.00 80.50 270 SER A O 1
ATOM 2073 N N . ASN A 1 271 ? 6.228 12.134 -9.044 1.00 82.25 271 ASN A N 1
ATOM 2074 C CA . ASN A 1 271 ? 6.408 13.588 -9.134 1.00 82.25 271 ASN A CA 1
ATOM 2075 C C . ASN A 1 271 ? 5.303 14.396 -8.425 1.00 82.25 271 ASN A C 1
ATOM 2077 O O . ASN A 1 271 ? 5.487 15.594 -8.212 1.00 82.25 271 ASN A O 1
ATOM 2081 N N . ASP A 1 272 ? 4.182 13.758 -8.086 1.00 87.06 272 ASP A N 1
ATOM 2082 C CA . ASP A 1 272 ? 3.216 14.272 -7.110 1.00 87.06 272 ASP A CA 1
ATOM 2083 C C . ASP A 1 272 ? 3.657 13.832 -5.699 1.00 87.06 272 ASP A C 1
ATOM 2085 O O . ASP A 1 272 ? 4.714 13.218 -5.552 1.00 87.06 272 ASP A O 1
ATOM 2089 N N . GLU A 1 273 ? 2.874 14.096 -4.651 1.00 90.50 273 GLU A N 1
ATOM 2090 C CA . GLU A 1 273 ? 3.198 13.660 -3.284 1.00 90.50 273 GLU A CA 1
ATOM 2091 C C . GLU A 1 273 ? 2.121 12.809 -2.603 1.00 90.50 273 GLU A C 1
ATOM 2093 O O . GLU A 1 273 ? 0.942 12.835 -2.956 1.00 90.50 273 GLU A O 1
ATOM 2098 N N . MET A 1 274 ? 2.541 12.071 -1.573 1.00 93.06 274 MET A N 1
ATOM 2099 C CA . MET A 1 274 ? 1.673 11.275 -0.702 1.00 93.06 274 MET A CA 1
ATOM 2100 C C . MET A 1 274 ? 2.109 11.373 0.762 1.00 93.06 274 MET A C 1
ATOM 2102 O O . MET A 1 274 ? 3.292 11.499 1.058 1.00 93.06 274 MET A O 1
ATOM 2106 N N . CYS A 1 275 ? 1.150 11.259 1.686 1.00 94.69 275 CYS A N 1
ATOM 2107 C CA . CYS A 1 275 ? 1.403 11.219 3.126 1.00 94.69 275 CYS A CA 1
ATOM 2108 C C . CYS A 1 275 ? 0.664 10.040 3.756 1.00 94.69 275 CYS A C 1
ATOM 2110 O O . CYS A 1 275 ? -0.458 10.216 4.235 1.00 94.69 275 CYS A O 1
ATOM 2112 N N . PHE A 1 276 ? 1.278 8.852 3.771 1.00 93.75 276 PHE A N 1
ATOM 2113 C CA . PHE A 1 276 ? 0.669 7.682 4.405 1.00 93.75 276 PHE A CA 1
ATOM 2114 C C . PHE A 1 276 ? 1.624 6.916 5.308 1.00 93.75 276 PHE A C 1
ATOM 2116 O O . PHE A 1 276 ? 2.802 6.713 5.021 1.00 93.75 276 PHE A O 1
ATOM 2123 N N . LEU A 1 277 ? 1.058 6.413 6.396 1.00 95.50 277 LEU A N 1
ATOM 2124 C CA . LEU A 1 277 ? 1.606 5.331 7.185 1.00 95.50 277 LEU A CA 1
ATOM 2125 C C . LEU A 1 277 ? 0.625 4.163 7.116 1.00 95.50 277 LEU A C 1
ATOM 2127 O O . LEU A 1 277 ? -0.461 4.218 7.689 1.00 95.50 277 LEU A O 1
ATOM 2131 N N . VAL A 1 278 ? 1.007 3.098 6.422 1.00 93.88 278 VAL A N 1
ATOM 2132 C CA . VAL A 1 278 ? 0.195 1.886 6.325 1.00 93.88 278 VAL A CA 1
ATOM 2133 C C . VAL A 1 278 ? 0.574 0.942 7.458 1.00 93.88 278 VAL A C 1
ATOM 2135 O O . VAL A 1 278 ? 1.695 0.438 7.514 1.00 93.88 278 VAL A O 1
ATOM 2138 N N . GLY A 1 279 ? -0.354 0.705 8.379 1.00 95.00 279 GLY A N 1
ATOM 2139 C CA . GLY A 1 279 ? -0.192 -0.262 9.454 1.00 95.00 279 GLY A CA 1
ATOM 2140 C C . GLY A 1 279 ? -0.692 -1.642 9.051 1.00 95.00 279 GLY A C 1
ATOM 2141 O O . GLY A 1 279 ? -1.839 -1.792 8.659 1.00 95.00 279 GLY A O 1
ATOM 2142 N N . PHE A 1 280 ? 0.134 -2.670 9.195 1.00 95.06 280 PHE A N 1
ATOM 2143 C CA . PHE A 1 280 ? -0.277 -4.065 9.061 1.00 95.06 280 PHE A CA 1
ATOM 2144 C C . PHE A 1 280 ? -0.927 -4.511 10.368 1.00 95.06 280 PHE A C 1
ATOM 2146 O O . PHE A 1 280 ? -0.295 -4.445 11.425 1.00 95.06 280 PHE A O 1
ATOM 2153 N N . ALA A 1 281 ? -2.190 -4.925 10.301 1.00 94.94 281 ALA A N 1
ATOM 2154 C CA . ALA A 1 281 ? -3.068 -5.071 11.455 1.00 94.94 281 ALA A CA 1
ATOM 2155 C C . ALA A 1 281 ? -3.666 -6.478 11.566 1.00 94.94 281 ALA A C 1
ATOM 2157 O O . ALA A 1 281 ? -4.029 -7.107 10.568 1.00 94.94 281 ALA A O 1
ATOM 2158 N N . LYS A 1 282 ? -3.805 -6.964 12.802 1.00 93.94 282 LYS A N 1
ATOM 2159 C CA . LYS A 1 282 ? -4.544 -8.197 13.110 1.00 93.94 282 LYS A CA 1
ATOM 2160 C C . LYS A 1 282 ? -6.053 -7.951 13.068 1.00 93.94 282 LYS A C 1
ATOM 2162 O O . LYS A 1 282 ? -6.508 -6.844 13.341 1.00 93.94 282 LYS A O 1
ATOM 2167 N N . ASN A 1 283 ? -6.818 -9.018 12.850 1.00 90.06 283 ASN A N 1
ATOM 2168 C CA . ASN A 1 283 ? -8.284 -9.028 12.840 1.00 90.06 283 ASN A CA 1
ATOM 2169 C C . ASN A 1 283 ? -8.933 -8.109 11.790 1.00 90.06 283 ASN A C 1
ATOM 2171 O O . ASN A 1 283 ? -9.929 -7.452 12.084 1.00 90.06 283 ASN A O 1
ATOM 2175 N N . ARG A 1 284 ? -8.366 -8.025 10.582 1.00 85.50 284 ARG A N 1
ATOM 2176 C CA . ARG A 1 284 ? -8.822 -7.101 9.532 1.00 85.50 284 ARG A CA 1
ATOM 2177 C C . ARG A 1 284 ? -9.039 -7.780 8.196 1.00 85.50 284 ARG A C 1
ATOM 2179 O O . ARG A 1 284 ? -8.233 -8.604 7.779 1.00 85.50 284 ARG A O 1
ATOM 2186 N N . THR A 1 285 ? -10.132 -7.402 7.537 1.00 72.25 285 THR A N 1
ATOM 2187 C CA . THR A 1 285 ? -10.542 -7.916 6.216 1.00 72.25 285 THR A CA 1
ATOM 2188 C C . THR A 1 285 ? -10.844 -6.805 5.206 1.00 72.25 285 THR A C 1
ATOM 2190 O O . THR A 1 285 ? -10.705 -7.036 4.006 1.00 72.25 285 THR A O 1
ATOM 2193 N N . SER A 1 286 ? -11.205 -5.613 5.683 1.00 65.38 286 SER A N 1
ATOM 2194 C CA . SER A 1 286 ? -11.433 -4.376 4.930 1.00 65.38 286 SER A CA 1
ATOM 2195 C C . SER A 1 286 ? -10.191 -3.478 4.914 1.00 65.38 286 SER A C 1
ATOM 2197 O O . SER A 1 286 ? -9.315 -3.592 5.776 1.00 65.38 286 SER A O 1
ATOM 2199 N N . LEU A 1 287 ? -10.122 -2.587 3.918 1.00 69.81 287 LEU A N 1
ATOM 2200 C CA . LEU A 1 287 ? -9.303 -1.382 4.015 1.00 69.81 287 LEU A CA 1
ATOM 2201 C C . LEU A 1 287 ? -10.070 -0.393 4.892 1.00 69.81 287 LEU A C 1
ATOM 2203 O O . LEU A 1 287 ? -11.084 0.138 4.459 1.00 69.81 287 LEU A O 1
ATOM 2207 N N . ASP A 1 288 ? -9.554 -0.145 6.089 1.00 69.81 288 ASP A N 1
ATOM 2208 C CA . ASP A 1 288 ? -10.034 0.909 6.979 1.00 69.81 288 ASP A CA 1
ATOM 2209 C C . ASP A 1 288 ? -8.874 1.862 7.278 1.00 69.81 288 ASP A C 1
ATOM 2211 O O . ASP A 1 288 ? -7.697 1.542 7.062 1.00 69.81 288 ASP A O 1
ATOM 2215 N N . GLY A 1 289 ? -9.172 3.054 7.778 1.00 79.62 289 GLY A N 1
ATOM 2216 C CA . GLY A 1 289 ? -8.108 3.981 8.103 1.00 79.62 289 GLY A CA 1
ATOM 2217 C C . GLY A 1 289 ? -8.570 5.281 8.724 1.00 79.62 289 GLY A C 1
ATOM 2218 O O . GLY A 1 289 ? -9.704 5.722 8.571 1.00 79.62 289 GLY A O 1
ATOM 2219 N N . CYS A 1 290 ? -7.619 5.918 9.388 1.00 82.88 290 CYS A N 1
ATOM 2220 C CA . CYS A 1 290 ? -7.670 7.322 9.743 1.00 82.88 290 CYS A CA 1
ATOM 2221 C C . CYS A 1 290 ? -7.145 8.113 8.552 1.00 82.88 290 CYS A C 1
ATOM 2223 O O . CYS A 1 290 ? -5.951 8.396 8.463 1.00 82.88 290 CYS A O 1
ATOM 2225 N N . LEU A 1 291 ? -8.023 8.369 7.590 1.00 79.31 291 LEU A N 1
ATOM 2226 C CA . LEU A 1 291 ? -7.633 9.022 6.357 1.00 79.31 291 LEU A CA 1
ATOM 2227 C C . LEU A 1 291 ? -8.486 10.265 6.132 1.00 79.31 291 LEU A C 1
ATOM 2229 O O . LEU A 1 291 ? -9.703 10.183 5.955 1.00 79.31 291 LEU A O 1
ATOM 2233 N N . THR A 1 292 ? -7.841 11.427 6.134 1.00 66.62 292 THR A N 1
ATOM 2234 C CA . THR A 1 292 ? -8.517 12.685 5.824 1.00 66.62 292 THR A CA 1
ATOM 2235 C C . THR A 1 292 ? -8.397 12.973 4.336 1.00 66.62 292 THR A C 1
ATOM 2237 O O . THR A 1 292 ? -7.301 13.262 3.857 1.00 66.62 292 THR A O 1
ATOM 2240 N N . PHE A 1 293 ? -9.522 12.975 3.619 1.00 66.44 293 PHE A N 1
ATOM 2241 C CA . PHE A 1 293 ? -9.539 13.221 2.177 1.00 66.44 293 PHE A CA 1
ATOM 2242 C C . PHE A 1 293 ? -10.158 14.570 1.774 1.00 66.44 293 PHE A C 1
ATOM 2244 O O . PHE A 1 293 ? -11.001 15.137 2.481 1.00 66.44 293 PHE A O 1
ATOM 2251 N N . GLY A 1 294 ? -9.694 15.125 0.654 1.00 42.88 294 GLY A N 1
ATOM 2252 C CA . GLY A 1 294 ? -9.941 16.480 0.153 1.00 42.88 294 GLY A CA 1
ATOM 2253 C C . GLY A 1 294 ? -11.357 16.756 -0.352 1.00 42.88 294 GLY A C 1
ATOM 2254 O O . GLY A 1 294 ? -11.666 17.902 -0.663 1.00 42.88 294 GLY A O 1
ATOM 2255 N N . GLY A 1 295 ? -12.228 15.745 -0.399 1.00 37.91 295 GLY A N 1
ATOM 2256 C CA . GLY A 1 295 ? -13.624 15.871 -0.841 1.00 37.91 295 GLY A CA 1
ATOM 2257 C C . GLY A 1 295 ? -14.660 16.073 0.272 1.00 37.91 295 GLY A C 1
ATOM 2258 O O . GLY A 1 295 ? -15.843 16.208 -0.019 1.00 37.91 295 GLY A O 1
ATOM 2259 N N . GLY A 1 296 ? -14.252 16.082 1.543 1.00 34.12 296 GLY A N 1
ATOM 2260 C CA . GLY A 1 296 ? -15.184 16.169 2.667 1.00 34.12 296 GLY A CA 1
ATOM 2261 C C . GLY A 1 296 ? -15.597 17.601 2.999 1.00 34.12 296 GLY A C 1
ATOM 2262 O O . GLY A 1 296 ? -14.945 18.256 3.814 1.00 34.12 296 GLY A O 1
ATOM 2263 N N . GLY A 1 297 ? -16.733 18.046 2.456 1.00 35.38 297 GLY A N 1
ATOM 2264 C CA . GLY A 1 297 ? -17.694 18.736 3.322 1.00 35.38 297 GLY A CA 1
ATOM 2265 C C . GLY A 1 297 ? -18.004 17.838 4.527 1.00 35.38 297 GLY A C 1
ATOM 2266 O O . GLY A 1 297 ? -17.848 16.624 4.417 1.00 35.38 297 GLY A O 1
ATOM 2267 N N . ASP A 1 298 ? -18.337 18.438 5.671 1.00 35.88 298 ASP A N 1
ATOM 2268 C CA . ASP A 1 298 ? -18.578 17.776 6.963 1.00 35.88 298 ASP A CA 1
ATOM 2269 C C . ASP A 1 298 ? -18.940 16.282 6.846 1.00 35.88 298 ASP A C 1
ATOM 2271 O O . ASP A 1 298 ? -20.010 15.927 6.353 1.00 35.88 298 ASP A O 1
ATOM 2275 N N . GLN A 1 299 ? -18.065 15.403 7.349 1.00 44.41 299 GLN A N 1
ATOM 2276 C CA . GLN A 1 299 ? -18.288 13.947 7.413 1.00 44.41 299 GLN A CA 1
ATOM 2277 C C . GLN A 1 299 ? -19.504 13.553 8.287 1.00 44.41 299 GLN A C 1
ATOM 2279 O O . GLN A 1 299 ? -19.839 12.377 8.380 1.00 44.41 299 GLN A O 1
ATOM 2284 N N . ASP A 1 300 ? -20.192 14.531 8.887 1.00 42.81 300 ASP A N 1
ATOM 2285 C CA . ASP A 1 300 ? -21.452 14.374 9.623 1.00 42.81 300 ASP A CA 1
ATOM 2286 C C . ASP A 1 300 ? -22.713 14.596 8.758 1.00 42.81 300 ASP A C 1
ATOM 2288 O O . ASP A 1 300 ? -23.833 14.427 9.245 1.00 42.81 300 ASP A O 1
ATOM 2292 N N . ALA A 1 301 ? -22.576 14.956 7.477 1.00 44.75 301 ALA A N 1
ATOM 2293 C CA . ALA A 1 301 ? -23.705 15.169 6.573 1.00 44.75 301 ALA A CA 1
ATOM 2294 C C . ALA A 1 301 ? -23.729 14.113 5.462 1.00 44.75 301 ALA A C 1
ATOM 2296 O O . ALA A 1 301 ? -23.536 14.419 4.287 1.00 44.75 301 ALA A O 1
ATOM 2297 N N . GLY A 1 302 ? -23.993 12.857 5.831 1.00 53.59 302 GLY A N 1
ATOM 2298 C CA . GLY A 1 302 ? -24.359 11.852 4.839 1.00 53.59 302 GLY A CA 1
ATOM 2299 C C . GLY A 1 302 ? -25.516 12.368 3.974 1.00 53.59 302 GLY A C 1
ATOM 2300 O O . GLY A 1 302 ? -26.535 12.824 4.500 1.00 53.59 302 GLY A O 1
ATOM 2301 N N . VAL A 1 303 ? -25.357 12.333 2.651 1.00 69.12 303 VAL A N 1
ATOM 2302 C CA . VAL A 1 303 ? -26.441 12.609 1.708 1.00 69.12 303 VAL A CA 1
ATOM 2303 C C . VAL A 1 303 ? -27.124 11.271 1.451 1.00 69.12 303 VAL A C 1
ATOM 2305 O O . VAL A 1 303 ? -26.562 10.457 0.712 1.00 69.12 303 VAL A O 1
ATOM 2308 N N . PRO A 1 304 ? -28.305 10.997 2.038 1.00 71.94 304 PRO A N 1
ATOM 2309 C CA . PRO A 1 304 ? -29.008 9.754 1.759 1.00 71.94 304 PRO A CA 1
ATOM 2310 C C . PRO A 1 304 ? -29.242 9.610 0.247 1.00 71.94 304 PRO A C 1
ATOM 2312 O O . PRO A 1 304 ? -29.322 10.630 -0.452 1.00 71.94 304 PRO A O 1
ATOM 2315 N N . PRO A 1 305 ? -29.318 8.373 -0.273 1.00 78.69 305 PRO A N 1
ATOM 2316 C CA . PRO A 1 305 ? -29.713 8.155 -1.658 1.00 78.69 305 PRO A CA 1
ATOM 2317 C C . PRO A 1 305 ? -31.025 8.885 -1.956 1.00 78.69 305 PRO A C 1
ATOM 2319 O O . PRO A 1 305 ? -31.887 8.994 -1.075 1.00 78.69 305 PRO A O 1
ATOM 2322 N N . ASP A 1 306 ? -31.144 9.423 -3.173 1.00 79.94 306 ASP A N 1
ATOM 2323 C CA . ASP A 1 306 ? -32.359 10.114 -3.611 1.00 79.94 306 ASP A CA 1
ATOM 2324 C C . ASP A 1 306 ? -33.582 9.217 -3.319 1.00 79.94 306 ASP A C 1
ATOM 2326 O O . ASP A 1 306 ? -33.617 8.069 -3.775 1.00 79.94 306 ASP A O 1
ATOM 2330 N N . PRO A 1 307 ? -34.573 9.683 -2.530 1.00 79.25 307 PRO A N 1
ATOM 2331 C CA . PRO A 1 307 ? -35.740 8.875 -2.182 1.00 79.25 307 PRO A CA 1
ATOM 2332 C C . PRO A 1 307 ? -36.538 8.410 -3.408 1.00 79.25 307 PRO A C 1
ATOM 2334 O O . PRO A 1 307 ? -37.260 7.417 -3.312 1.00 79.25 307 PRO A O 1
ATOM 2337 N N . ASP A 1 308 ? -36.391 9.086 -4.551 1.00 85.44 308 ASP A N 1
ATOM 2338 C CA . ASP A 1 308 ? -37.033 8.726 -5.814 1.00 85.44 308 ASP A CA 1
ATOM 2339 C C . ASP A 1 308 ? -36.172 7.781 -6.685 1.00 85.44 308 ASP A C 1
ATOM 2341 O O . ASP A 1 308 ? -36.614 7.353 -7.754 1.00 85.44 308 ASP A O 1
ATOM 2345 N N . ALA A 1 309 ? -34.967 7.395 -6.241 1.00 81.12 309 ALA A N 1
ATOM 2346 C CA . ALA A 1 309 ? -34.057 6.536 -7.006 1.00 81.12 309 ALA A CA 1
ATOM 2347 C C . ALA A 1 309 ? -34.482 5.061 -7.086 1.00 81.12 309 ALA A C 1
ATOM 2349 O O . ALA A 1 309 ? -33.971 4.325 -7.934 1.00 81.12 309 ALA A O 1
ATOM 2350 N N . GLY A 1 310 ? -35.402 4.616 -6.225 1.00 84.56 310 GLY A N 1
ATOM 2351 C CA . GLY A 1 310 ? -35.871 3.228 -6.160 1.00 84.56 310 GLY A CA 1
ATOM 2352 C C . GLY A 1 310 ? -35.278 2.426 -4.996 1.00 84.56 310 GLY A C 1
ATOM 2353 O O . GLY A 1 310 ? -34.815 2.988 -4.007 1.00 84.56 310 GLY A O 1
ATOM 2354 N N . VAL A 1 311 ? -35.332 1.092 -5.082 1.00 82.94 311 VAL A N 1
ATOM 2355 C CA . VAL A 1 311 ? -34.996 0.173 -3.975 1.00 82.94 311 VAL A CA 1
ATOM 2356 C C . VAL A 1 311 ? -33.755 -0.629 -4.321 1.00 82.94 311 VAL A C 1
ATOM 2358 O O . VAL A 1 311 ? -33.812 -1.428 -5.251 1.00 82.94 311 VAL A O 1
ATOM 2361 N N . CYS A 1 312 ? -32.644 -0.473 -3.586 1.00 82.88 312 CYS A N 1
ATOM 2362 C CA . CYS A 1 312 ? -31.403 -1.209 -3.873 1.00 82.88 312 CYS A CA 1
ATOM 2363 C C . CYS A 1 312 ? -31.633 -2.709 -4.156 1.00 82.88 312 CYS A C 1
ATOM 2365 O O . CYS A 1 312 ? -32.271 -3.400 -3.365 1.00 82.88 312 CYS A O 1
ATOM 2367 N N . GLY A 1 313 ? -31.106 -3.202 -5.283 1.00 77.38 313 GLY A N 1
ATOM 2368 C CA . GLY A 1 313 ? -31.279 -4.587 -5.744 1.00 77.38 313 GLY A CA 1
ATOM 2369 C C . GLY A 1 313 ? -32.440 -4.815 -6.723 1.00 77.38 313 GLY A C 1
ATOM 2370 O O . GLY A 1 313 ? -32.476 -5.860 -7.366 1.00 77.38 313 GLY A O 1
ATOM 2371 N N . GLU A 1 314 ? -33.341 -3.846 -6.900 1.00 82.50 314 GLU A N 1
ATOM 2372 C CA . GLU A 1 314 ? -34.440 -3.905 -7.883 1.00 82.50 314 GLU A CA 1
ATOM 2373 C C . GLU A 1 314 ? -34.172 -3.060 -9.143 1.00 82.50 314 GLU A C 1
ATOM 2375 O O . GLU A 1 314 ? -35.040 -2.907 -10.005 1.00 82.50 314 GLU A O 1
ATOM 2380 N N . GLN A 1 315 ? -32.959 -2.518 -9.274 1.00 81.31 315 GLN A N 1
ATOM 2381 C CA . GLN A 1 315 ? -32.631 -1.554 -10.325 1.00 81.31 315 GLN A CA 1
ATOM 2382 C C . GLN A 1 315 ? -32.415 -2.251 -11.655 1.00 81.31 315 GLN A C 1
ATOM 2384 O O . GLN A 1 315 ? -31.844 -3.338 -11.736 1.00 81.31 315 GLN A O 1
ATOM 2389 N N . GLN A 1 316 ? -32.833 -1.581 -12.723 1.00 83.12 316 GLN A N 1
ATOM 2390 C CA . GLN A 1 316 ? -32.482 -2.012 -14.062 1.00 83.12 316 GLN A CA 1
ATOM 2391 C C . GLN A 1 316 ? -31.011 -1.689 -14.334 1.00 83.12 316 GLN A C 1
ATOM 2393 O O . GLN A 1 316 ? -30.536 -0.607 -13.988 1.00 83.12 316 GLN A O 1
ATOM 2398 N N . GLU A 1 317 ? -30.301 -2.616 -14.981 1.00 90.56 317 GLU A N 1
ATOM 2399 C CA . GLU A 1 317 ? -28.949 -2.339 -15.459 1.00 90.56 317 GLU A CA 1
ATOM 2400 C C . GLU A 1 317 ? -28.955 -1.126 -16.396 1.00 90.56 317 GLU A C 1
ATOM 2402 O O . GLU A 1 317 ? -29.810 -0.999 -17.282 1.00 90.56 317 GLU A O 1
ATOM 2407 N N . ASN A 1 318 ? -27.997 -0.224 -16.206 1.00 91.75 318 ASN A N 1
ATOM 2408 C CA . ASN A 1 318 ? -27.799 0.882 -17.127 1.00 91.75 318 ASN A CA 1
ATOM 2409 C C . ASN A 1 318 ? -27.053 0.403 -18.396 1.00 91.75 318 ASN A C 1
ATOM 2411 O O . ASN A 1 318 ? -26.554 -0.726 -18.439 1.00 91.75 318 ASN A O 1
ATOM 2415 N N . PRO A 1 319 ? -26.918 1.242 -19.442 1.00 91.81 319 PRO A N 1
ATOM 2416 C CA . PRO A 1 319 ? -26.251 0.848 -20.687 1.00 91.81 319 PRO A CA 1
ATOM 2417 C C . PRO A 1 319 ? -24.789 0.403 -20.534 1.00 91.81 319 PRO A C 1
ATOM 2419 O O . PRO A 1 319 ? -24.265 -0.260 -21.426 1.00 91.81 319 PRO A O 1
ATOM 2422 N N . THR A 1 320 ? -24.123 0.771 -19.436 1.00 90.25 320 THR A N 1
ATOM 2423 C CA . THR A 1 320 ? -22.747 0.352 -19.134 1.00 90.25 320 THR A CA 1
ATOM 2424 C C . THR A 1 320 ? -22.674 -0.914 -18.277 1.00 90.25 320 THR A C 1
ATOM 2426 O O . THR A 1 320 ? -21.581 -1.418 -18.056 1.00 90.25 320 THR A O 1
ATOM 2429 N N . GLY A 1 321 ? -23.812 -1.462 -17.836 1.00 91.56 321 GLY A N 1
ATOM 2430 C CA . GLY A 1 321 ? -23.896 -2.685 -17.030 1.00 91.56 321 GLY A CA 1
ATOM 2431 C C . GLY A 1 321 ? -23.904 -2.462 -15.513 1.00 91.56 321 GLY A C 1
ATOM 2432 O O . GLY A 1 321 ? -23.926 -3.433 -14.758 1.00 91.56 321 GLY A O 1
ATOM 2433 N N . ILE A 1 322 ? -23.917 -1.210 -15.046 1.00 93.38 322 ILE A N 1
ATOM 2434 C CA . ILE A 1 322 ? -24.035 -0.880 -13.619 1.00 93.38 322 ILE A CA 1
ATOM 2435 C C . ILE A 1 322 ? -25.468 -1.168 -13.167 1.00 93.38 322 ILE A C 1
ATOM 2437 O O . ILE A 1 322 ? -26.422 -0.820 -13.859 1.00 93.38 322 ILE A O 1
ATOM 2441 N N . GLY A 1 323 ? -25.619 -1.812 -12.010 1.00 91.44 323 GLY A N 1
ATOM 2442 C CA . GLY A 1 323 ? -26.912 -2.234 -11.462 1.00 91.44 323 GLY A CA 1
ATOM 2443 C C . GLY A 1 323 ? -27.361 -3.634 -11.883 1.00 91.44 323 GLY A C 1
ATOM 2444 O O . GLY A 1 323 ? -28.326 -4.142 -11.320 1.00 91.44 323 GLY A O 1
ATOM 2445 N N . ARG A 1 324 ? -26.648 -4.303 -12.804 1.00 92.25 324 ARG A N 1
ATOM 2446 C CA . ARG A 1 324 ? -26.890 -5.721 -13.117 1.00 92.25 324 ARG A CA 1
ATOM 2447 C C . ARG A 1 324 ? -26.746 -6.572 -11.856 1.00 92.25 324 ARG A C 1
ATOM 2449 O O . ARG A 1 324 ? -25.747 -6.445 -11.159 1.00 92.25 324 ARG A O 1
ATOM 2456 N N . ALA A 1 325 ? -27.687 -7.477 -11.602 1.00 91.19 325 ALA A N 1
ATOM 2457 C CA . ALA A 1 325 ? -27.571 -8.435 -10.506 1.00 91.19 325 ALA A CA 1
ATOM 2458 C C . ALA A 1 325 ? -26.362 -9.368 -10.699 1.00 91.19 325 ALA A C 1
ATOM 2460 O O . ALA A 1 325 ? -26.128 -9.869 -11.800 1.00 91.19 325 ALA A O 1
ATOM 2461 N N . CYS A 1 326 ? -25.623 -9.627 -9.625 1.00 89.06 326 CYS A N 1
ATOM 2462 C CA . CYS A 1 326 ? -24.458 -10.506 -9.635 1.00 89.06 326 CYS A CA 1
ATOM 2463 C C . CYS A 1 326 ? -24.404 -11.381 -8.384 1.00 89.06 326 CYS A C 1
ATOM 2465 O O . CYS A 1 326 ? -25.020 -11.084 -7.355 1.00 89.06 326 CYS A O 1
ATOM 2467 N N . SER A 1 327 ? -23.653 -12.472 -8.483 1.00 85.75 327 SER A N 1
ATOM 2468 C CA . SER A 1 327 ? -23.378 -13.365 -7.367 1.00 85.75 327 SER A CA 1
ATOM 2469 C C . SER A 1 327 ? -21.886 -13.381 -7.050 1.00 85.75 327 SER A C 1
ATOM 2471 O O . SER A 1 327 ? -21.045 -13.095 -7.901 1.00 85.75 327 SER A O 1
ATOM 2473 N N . LYS A 1 328 ? -21.545 -13.700 -5.797 1.00 80.81 328 LYS A N 1
ATOM 2474 C CA . LYS A 1 328 ? -20.151 -13.765 -5.348 1.00 80.81 328 LYS A CA 1
ATOM 2475 C C . LYS A 1 328 ? -19.366 -14.781 -6.189 1.00 80.81 328 LYS A C 1
ATOM 2477 O O . LYS A 1 328 ? -19.681 -15.971 -6.166 1.00 80.81 328 LYS A O 1
ATOM 2482 N N . GLY A 1 329 ? -18.358 -14.315 -6.923 1.00 75.00 329 GLY A N 1
ATOM 2483 C CA . GLY A 1 329 ? -17.554 -15.105 -7.858 1.00 75.00 329 GLY A CA 1
ATOM 2484 C C . GLY A 1 329 ? -18.300 -15.582 -9.112 1.00 75.00 329 GLY A C 1
ATOM 2485 O O . GLY A 1 329 ? -17.819 -16.501 -9.778 1.00 75.00 329 GLY A O 1
ATOM 2486 N N . GLY A 1 330 ? -19.469 -15.012 -9.419 1.00 81.81 330 GLY A N 1
ATOM 2487 C CA . GLY A 1 330 ? -20.346 -15.450 -10.510 1.00 81.81 330 GLY A CA 1
ATOM 2488 C C . GLY A 1 330 ? -19.958 -14.937 -11.900 1.00 81.81 330 GLY A C 1
ATOM 2489 O O . GLY A 1 330 ? -20.301 -15.566 -12.901 1.00 81.81 330 GLY A O 1
ATOM 2490 N N . GLY A 1 331 ? -19.197 -13.840 -11.976 1.00 83.56 331 GLY A N 1
ATOM 2491 C CA . GLY A 1 331 ? -18.688 -13.290 -13.238 1.00 83.56 331 GLY A CA 1
ATOM 2492 C C . GLY A 1 331 ? -19.757 -12.663 -14.142 1.00 83.56 331 GLY A C 1
ATOM 2493 O O . GLY A 1 331 ? -19.571 -12.598 -15.353 1.00 83.56 331 GLY A O 1
ATOM 2494 N N . GLU A 1 332 ? -20.892 -12.222 -13.592 1.00 91.44 332 GLU A N 1
ATOM 2495 C CA . GLU A 1 332 ? -21.998 -11.636 -14.367 1.00 91.44 332 GLU A CA 1
ATOM 2496 C C . GLU A 1 332 ? -21.729 -10.193 -14.826 1.00 91.44 332 GLU A C 1
ATOM 2498 O O . GLU A 1 332 ? -22.368 -9.695 -15.765 1.00 91.44 332 GLU A O 1
ATOM 2503 N N . CYS A 1 333 ? -20.804 -9.516 -14.147 1.00 89.44 333 CYS A N 1
ATOM 2504 C CA . CYS A 1 333 ? -20.455 -8.129 -14.405 1.00 89.44 333 CYS A CA 1
ATOM 2505 C C . CYS A 1 333 ? -19.638 -7.979 -15.688 1.00 89.44 333 CYS A C 1
ATOM 2507 O O . CYS A 1 333 ? -18.791 -8.810 -16.005 1.00 89.44 333 CYS A O 1
ATOM 2509 N N . ALA A 1 334 ? -19.916 -6.908 -16.434 1.00 87.31 334 ALA A N 1
ATOM 2510 C CA . ALA A 1 334 ? -19.171 -6.585 -17.644 1.00 87.31 334 ALA A CA 1
ATOM 2511 C C . ALA A 1 334 ? -17.699 -6.286 -17.323 1.00 87.31 334 ALA A C 1
ATOM 2513 O O . ALA A 1 334 ? -17.380 -5.855 -16.214 1.00 87.31 334 ALA A O 1
ATOM 2514 N N . ASP A 1 335 ? -16.817 -6.448 -18.309 1.00 78.00 335 ASP A N 1
ATOM 2515 C CA . ASP A 1 335 ? -15.390 -6.154 -18.154 1.00 78.00 335 ASP A CA 1
ATOM 2516 C C . ASP A 1 335 ? -15.167 -4.756 -17.545 1.00 78.00 335 ASP A C 1
ATOM 2518 O O . ASP A 1 335 ? -15.797 -3.770 -17.942 1.00 78.00 335 ASP A O 1
ATOM 2522 N N . GLY A 1 336 ? -14.295 -4.683 -16.536 1.00 75.75 336 GLY A N 1
ATOM 2523 C CA . GLY A 1 336 ? -14.023 -3.459 -15.771 1.00 75.75 336 GLY A CA 1
ATOM 2524 C C . GLY A 1 336 ? -15.033 -3.133 -14.660 1.00 75.75 336 GLY A C 1
ATOM 2525 O O . GLY A 1 336 ? -14.863 -2.126 -13.974 1.00 75.75 336 GLY A O 1
ATOM 2526 N N . HIS A 1 337 ? -16.054 -3.966 -14.450 1.00 88.31 337 HIS A N 1
ATOM 2527 C CA . HIS A 1 337 ? -16.980 -3.870 -13.319 1.00 88.31 337 HIS A CA 1
ATOM 2528 C C . HIS A 1 337 ? -16.698 -4.962 -12.286 1.00 88.31 337 HIS A C 1
ATOM 2530 O O . HIS A 1 337 ? -16.147 -6.016 -12.601 1.00 88.31 337 HIS A O 1
ATOM 2536 N N . VAL A 1 338 ? -17.108 -4.716 -11.045 1.00 85.31 338 VAL A N 1
ATOM 2537 C CA . VAL A 1 338 ? -16.978 -5.661 -9.933 1.00 85.31 338 VAL A CA 1
ATOM 2538 C C . VAL A 1 338 ? -18.340 -5.928 -9.305 1.00 85.31 338 VAL A C 1
ATOM 2540 O O . VAL A 1 338 ? -19.213 -5.057 -9.297 1.00 85.31 338 VAL A O 1
ATOM 2543 N N . CYS A 1 339 ? -18.528 -7.133 -8.772 1.00 86.81 339 CYS A N 1
ATOM 2544 C CA . CYS A 1 339 ? -19.730 -7.464 -8.021 1.00 86.81 339 CYS A CA 1
ATOM 2545 C C . CYS A 1 339 ? -19.624 -6.929 -6.588 1.00 86.81 339 CYS A C 1
ATOM 2547 O O . CYS A 1 339 ? -18.633 -7.187 -5.901 1.00 86.81 339 CYS A O 1
ATOM 2549 N N . SER A 1 340 ? -20.652 -6.236 -6.093 1.00 83.19 340 SER A N 1
ATOM 2550 C CA . SER A 1 340 ? -20.671 -5.732 -4.710 1.00 83.19 340 SER A CA 1
ATOM 2551 C C . SER A 1 340 ? -20.556 -6.847 -3.656 1.00 83.19 340 SER A C 1
ATOM 2553 O O . SER A 1 340 ? -19.945 -6.650 -2.604 1.00 83.19 340 SER A O 1
ATOM 2555 N N . SER A 1 341 ? -21.048 -8.054 -3.955 1.00 80.31 341 SER A N 1
ATOM 2556 C CA . SER A 1 341 ? -20.903 -9.225 -3.077 1.00 80.31 341 SER A CA 1
ATOM 2557 C C . SER A 1 341 ? -19.479 -9.788 -3.007 1.00 80.31 341 SER A C 1
ATOM 2559 O O . SER A 1 341 ? -19.139 -10.453 -2.025 1.00 80.31 341 SER A O 1
ATOM 2561 N N . ASP A 1 342 ? -18.624 -9.508 -3.996 1.00 72.81 342 ASP A N 1
ATOM 2562 C CA . ASP A 1 342 ? -17.199 -9.871 -3.942 1.00 72.81 342 ASP A CA 1
ATOM 2563 C C . ASP A 1 342 ? -16.412 -8.946 -3.007 1.00 72.81 342 ASP A C 1
ATOM 2565 O O . ASP A 1 342 ? -15.398 -9.352 -2.440 1.00 72.81 342 ASP A O 1
ATOM 2569 N N . GLN A 1 343 ? -16.918 -7.730 -2.787 1.00 69.12 343 GLN A N 1
ATOM 2570 C CA . GLN A 1 343 ? -16.313 -6.726 -1.909 1.00 69.12 343 GLN A CA 1
ATOM 2571 C C . GLN A 1 343 ? -16.751 -6.861 -0.441 1.00 69.12 343 GLN A C 1
ATOM 2573 O O . GLN A 1 343 ? -16.325 -6.080 0.402 1.00 69.12 343 GLN A O 1
ATOM 2578 N N . GLY A 1 344 ? -17.608 -7.838 -0.115 1.00 59.12 344 GLY A N 1
ATOM 2579 C CA . GLY A 1 344 ? -18.134 -8.015 1.245 1.00 59.12 344 GLY A CA 1
ATOM 2580 C C . GLY A 1 344 ? -19.123 -6.927 1.678 1.00 59.12 344 GLY A C 1
ATOM 2581 O O . GLY A 1 344 ? -19.384 -6.789 2.867 1.00 59.12 344 GLY A O 1
ATOM 2582 N N . GLN A 1 345 ? -19.676 -6.168 0.726 1.00 52.56 345 GLN A N 1
ATOM 2583 C CA . GLN A 1 345 ? -20.549 -5.016 0.990 1.00 52.56 345 GLN A CA 1
ATOM 2584 C C . GLN A 1 345 ? -22.047 -5.357 1.003 1.00 52.56 345 GLN A C 1
ATOM 2586 O O . GLN A 1 345 ? -22.890 -4.486 1.205 1.00 52.56 345 GLN A O 1
ATOM 2591 N N . THR A 1 346 ? -22.408 -6.623 0.791 1.00 55.75 346 THR A N 1
ATOM 2592 C CA . THR A 1 346 ? -23.801 -7.080 0.833 1.00 55.75 346 THR A CA 1
ATOM 2593 C C . THR A 1 346 ? -24.076 -7.866 2.113 1.00 55.75 346 THR A C 1
ATOM 2595 O O . THR A 1 346 ? -23.295 -8.770 2.419 1.00 55.75 346 THR A O 1
ATOM 2598 N N . PRO A 1 347 ? -25.195 -7.611 2.821 1.00 47.97 347 PRO A N 1
ATOM 2599 C CA . PRO A 1 347 ? -25.666 -8.491 3.887 1.00 47.97 347 PRO A CA 1
ATOM 2600 C C . PRO A 1 347 ? -25.770 -9.943 3.402 1.00 47.97 347 PRO A C 1
ATOM 2602 O O . PRO A 1 347 ? -26.149 -10.183 2.252 1.00 47.97 347 PRO A O 1
ATOM 2605 N N . ASP A 1 348 ? -25.462 -10.905 4.276 1.00 45.16 348 ASP A N 1
ATOM 2606 C CA . ASP A 1 348 ? -25.496 -12.333 3.942 1.00 45.16 348 ASP A CA 1
ATOM 2607 C C . ASP A 1 348 ? -26.836 -12.729 3.292 1.00 45.16 348 ASP A C 1
ATOM 2609 O O . ASP A 1 348 ? -27.900 -12.660 3.910 1.00 45.16 348 ASP A O 1
ATOM 2613 N N . GLY A 1 349 ? -26.776 -13.161 2.027 1.00 50.94 349 GLY A N 1
ATOM 2614 C CA . GLY A 1 349 ? -27.927 -13.647 1.259 1.00 50.94 349 GLY A CA 1
ATOM 2615 C C . GLY A 1 349 ? -28.668 -12.608 0.406 1.00 50.94 349 GLY A C 1
ATOM 2616 O O . GLY A 1 349 ? -29.598 -12.996 -0.301 1.00 50.94 349 GLY A O 1
ATOM 2617 N N . ALA A 1 350 ? -28.272 -11.329 0.418 1.00 59.03 350 ALA A N 1
ATOM 2618 C CA . ALA A 1 350 ? -28.797 -10.333 -0.521 1.00 59.03 350 ALA A CA 1
ATOM 2619 C C . ALA A 1 350 ? -28.116 -10.461 -1.904 1.00 59.03 350 ALA A C 1
ATOM 2621 O O . ALA A 1 350 ? -26.902 -10.677 -1.956 1.00 59.03 350 ALA A O 1
ATOM 2622 N N . PRO A 1 351 ? -28.856 -10.344 -3.026 1.00 71.38 351 PRO A N 1
ATOM 2623 C CA . PRO A 1 351 ? -28.254 -10.351 -4.357 1.00 71.38 351 PRO A CA 1
ATOM 2624 C C . PRO A 1 351 ? -27.331 -9.138 -4.529 1.00 71.38 351 PRO A C 1
ATOM 2626 O O . PRO A 1 351 ? -27.705 -8.012 -4.199 1.00 71.38 351 PRO A O 1
ATOM 2629 N N . GLY A 1 352 ? -26.122 -9.377 -5.038 1.00 86.94 352 GLY A N 1
ATOM 2630 C CA . GLY A 1 352 ? -25.179 -8.319 -5.373 1.00 86.94 352 GLY A CA 1
ATOM 2631 C C . GLY A 1 352 ? -25.604 -7.562 -6.621 1.00 86.94 352 GLY A C 1
ATOM 2632 O O . GLY A 1 352 ? -26.474 -7.995 -7.378 1.00 86.94 352 GLY A O 1
ATOM 2633 N N . PHE A 1 353 ? -24.946 -6.436 -6.862 1.00 90.62 353 PHE A N 1
ATOM 2634 C CA . PHE A 1 353 ? -25.076 -5.678 -8.097 1.00 90.62 353 PHE A CA 1
ATOM 2635 C C . PHE A 1 353 ? -23.695 -5.311 -8.640 1.00 90.62 353 PHE A C 1
ATOM 2637 O O . PHE A 1 353 ? -22.729 -5.145 -7.892 1.00 90.62 353 PHE A O 1
ATOM 2644 N N . CYS A 1 354 ? -23.606 -5.178 -9.956 1.00 91.75 354 CYS A N 1
ATOM 2645 C CA . CYS A 1 354 ? -22.403 -4.743 -10.635 1.00 91.75 354 CYS A CA 1
ATOM 2646 C C . CYS A 1 354 ? -22.219 -3.240 -10.455 1.00 91.75 354 CYS A C 1
ATOM 2648 O O . CYS A 1 354 ? -23.120 -2.451 -10.747 1.00 91.75 354 CYS A O 1
ATOM 2650 N N . LEU A 1 355 ? -21.036 -2.854 -9.996 1.00 91.06 355 LEU A N 1
ATOM 2651 C CA . LEU A 1 355 ? -20.593 -1.472 -9.869 1.00 91.06 355 LEU A CA 1
ATOM 2652 C C . LEU A 1 355 ? -19.288 -1.286 -10.636 1.00 91.06 355 LEU A C 1
ATOM 2654 O O . LEU A 1 355 ? -18.573 -2.250 -10.917 1.00 91.06 355 LEU A O 1
ATOM 2658 N N . LYS A 1 356 ? -18.969 -0.045 -10.986 1.00 90.06 356 LYS A N 1
ATOM 2659 C CA . LYS A 1 356 ? -17.684 0.292 -11.606 1.00 90.06 356 LYS A CA 1
ATOM 2660 C C . LYS A 1 356 ? -16.822 0.989 -10.574 1.00 90.06 356 LYS A C 1
ATOM 2662 O O . LYS A 1 356 ? -17.284 1.941 -9.957 1.00 90.06 356 LYS A O 1
ATOM 2667 N N . ILE A 1 357 ? -15.578 0.564 -10.414 1.00 80.94 357 ILE A N 1
ATOM 2668 C CA . ILE A 1 357 ? -14.616 1.337 -9.630 1.00 80.94 357 ILE A CA 1
ATOM 2669 C C . ILE A 1 357 ? -13.894 2.301 -10.572 1.00 80.94 357 ILE A C 1
ATOM 2671 O O . ILE A 1 357 ? -13.485 1.927 -11.670 1.00 80.94 357 ILE A O 1
ATOM 2675 N N . GLY A 1 358 ? -13.759 3.546 -10.139 1.00 79.31 358 GLY A N 1
ATOM 2676 C CA . GLY A 1 358 ? -13.211 4.656 -10.901 1.00 79.31 358 GLY A CA 1
ATOM 2677 C C . GLY A 1 358 ? -14.282 5.418 -11.682 1.00 79.31 358 GLY A C 1
ATOM 2678 O O . GLY A 1 358 ? -14.929 4.892 -12.593 1.00 79.31 358 GLY A O 1
ATOM 2679 N N . CYS A 1 359 ? -14.416 6.703 -11.373 1.00 82.75 359 CYS A N 1
ATOM 2680 C CA . CYS A 1 359 ? -15.179 7.672 -12.152 1.00 82.75 359 CYS A CA 1
ATOM 2681 C C . CYS A 1 359 ? -14.655 9.082 -11.877 1.00 82.75 359 CYS A C 1
ATOM 2683 O O . CYS A 1 359 ? -14.192 9.373 -10.776 1.00 82.75 359 CYS A O 1
ATOM 2685 N N . ALA A 1 360 ? -14.682 9.945 -12.891 1.00 77.88 360 ALA A N 1
ATOM 2686 C CA . ALA A 1 360 ? -14.324 11.350 -12.714 1.00 77.88 360 ALA A CA 1
ATOM 2687 C C . ALA A 1 360 ? -15.490 12.112 -12.065 1.00 77.88 360 ALA A C 1
ATOM 2689 O O . ALA A 1 360 ? -15.304 12.763 -11.034 1.00 77.88 360 ALA A O 1
ATOM 2690 N N . ASP A 1 361 ? -16.673 11.923 -12.650 1.00 86.31 361 ASP A N 1
ATOM 2691 C CA . ASP A 1 361 ? -17.955 12.546 -12.336 1.00 86.31 361 ASP A CA 1
ATOM 2692 C C . ASP A 1 361 ? -19.101 11.536 -12.563 1.00 86.31 361 ASP A C 1
ATOM 2694 O O . ASP A 1 361 ? -18.892 10.412 -13.041 1.00 86.31 361 ASP A O 1
ATOM 2698 N N . THR A 1 362 ? -20.333 11.930 -12.237 1.00 90.62 362 THR A N 1
ATOM 2699 C CA . THR A 1 362 ? -21.523 11.081 -12.426 1.00 90.62 362 THR A CA 1
ATOM 2700 C C . THR A 1 362 ? -21.825 10.784 -13.903 1.00 90.62 362 THR A C 1
ATOM 2702 O O . THR A 1 362 ? -22.359 9.720 -14.230 1.00 90.62 362 THR A O 1
ATOM 2705 N N . ALA A 1 363 ? -21.426 11.652 -14.837 1.00 88.56 363 ALA A N 1
ATOM 2706 C CA . ALA A 1 363 ? -21.610 11.392 -16.265 1.00 88.56 363 ALA A CA 1
ATOM 2707 C C . ALA A 1 363 ? -20.756 10.202 -16.747 1.00 88.56 363 ALA A C 1
ATOM 2709 O O . ALA A 1 363 ? -21.207 9.412 -17.584 1.00 88.56 363 ALA A O 1
ATOM 2710 N N . ALA A 1 364 ? -19.571 10.002 -16.160 1.00 89.44 364 ALA A N 1
ATOM 2711 C CA . ALA A 1 364 ? -18.690 8.864 -16.427 1.00 89.44 364 ALA A CA 1
ATOM 2712 C C . ALA A 1 364 ? -19.295 7.496 -16.041 1.00 89.44 364 ALA A C 1
ATOM 2714 O O . ALA A 1 364 ? -18.748 6.452 -16.421 1.00 89.44 364 ALA A O 1
ATOM 2715 N N . CYS A 1 365 ? -20.424 7.493 -15.326 1.00 92.19 365 CYS A N 1
ATOM 2716 C CA . CYS A 1 365 ? -21.177 6.300 -14.948 1.00 92.19 365 CYS A CA 1
ATOM 2717 C C . CYS A 1 365 ? -22.208 5.854 -15.990 1.00 92.19 365 CYS A C 1
ATOM 2719 O O . CYS A 1 365 ? -22.934 4.895 -15.752 1.00 92.19 365 CYS A O 1
ATOM 2721 N N . GLY A 1 366 ? -22.283 6.516 -17.150 1.00 88.69 366 GLY A N 1
ATOM 2722 C CA . GLY A 1 366 ? -23.105 6.052 -18.272 1.00 88.69 366 GLY A CA 1
ATOM 2723 C C . GLY A 1 366 ? -24.607 6.325 -18.131 1.00 88.69 366 GLY A C 1
ATOM 2724 O O . GLY A 1 366 ? -25.396 5.819 -18.931 1.00 88.69 366 GLY A O 1
ATOM 2725 N N . GLY A 1 367 ? -25.009 7.139 -17.149 1.00 84.44 367 GLY A N 1
ATOM 2726 C CA . GLY A 1 367 ? -26.404 7.503 -16.893 1.00 84.44 367 GLY A CA 1
ATOM 2727 C C . GLY A 1 367 ? -27.246 6.350 -16.332 1.00 84.44 367 GLY A C 1
ATOM 2728 O O . GLY A 1 367 ? -26.724 5.399 -15.757 1.00 84.44 367 GLY A O 1
ATOM 2729 N N . GLY A 1 368 ? -28.573 6.440 -16.479 1.00 82.50 368 GLY A N 1
ATOM 2730 C CA . GLY A 1 368 ? -29.496 5.377 -16.052 1.00 82.50 368 GLY A CA 1
ATOM 2731 C C . GLY A 1 368 ? -29.624 5.217 -14.535 1.00 82.50 368 GLY A C 1
ATOM 2732 O O . GLY A 1 368 ? -29.790 4.102 -14.061 1.00 82.50 368 GLY A O 1
ATOM 2733 N N . GLY A 1 369 ? -29.525 6.319 -13.784 1.00 86.81 369 GLY A N 1
ATOM 2734 C CA . GLY A 1 369 ? -29.664 6.301 -12.327 1.00 86.81 369 GLY A CA 1
ATOM 2735 C C . GLY A 1 369 ? -28.441 5.755 -11.593 1.00 86.81 369 GLY A C 1
ATOM 2736 O O . GLY A 1 369 ? -28.595 5.265 -10.485 1.00 86.81 369 GLY A O 1
ATOM 2737 N N . ALA A 1 370 ? -27.250 5.801 -12.197 1.00 92.25 370 ALA A N 1
ATOM 2738 C CA . ALA A 1 370 ? -25.984 5.555 -11.511 1.00 92.25 370 ALA A CA 1
ATOM 2739 C C . ALA A 1 370 ? -25.298 6.879 -11.150 1.00 92.25 370 ALA A C 1
ATOM 2741 O O . ALA A 1 370 ? -25.336 7.823 -11.940 1.00 92.25 370 ALA A O 1
ATOM 2742 N N . THR A 1 371 ? -24.632 6.903 -10.000 1.00 92.38 371 THR A N 1
ATOM 2743 C CA . THR A 1 371 ? -23.966 8.075 -9.424 1.00 92.38 371 THR A CA 1
ATOM 2744 C C . THR A 1 371 ? -22.503 7.765 -9.168 1.00 92.38 371 THR A C 1
ATOM 2746 O O . THR A 1 371 ? -22.171 6.668 -8.713 1.00 92.38 371 THR A O 1
ATOM 2749 N N . CYS A 1 372 ? -21.632 8.731 -9.460 1.00 91.25 372 CYS A N 1
ATOM 2750 C CA . CYS A 1 372 ? -20.236 8.667 -9.050 1.00 91.25 372 CYS A CA 1
ATOM 2751 C C . CYS A 1 372 ? -20.121 9.205 -7.629 1.00 91.25 372 CYS A C 1
ATOM 2753 O O . CYS A 1 372 ? -20.520 10.339 -7.381 1.00 91.25 372 CYS A O 1
ATOM 2755 N N . CYS A 1 373 ? -19.580 8.432 -6.698 1.00 86.12 373 CYS A N 1
ATOM 2756 C CA . CYS A 1 373 ? -19.346 8.894 -5.331 1.00 86.12 373 CYS A CA 1
ATOM 2757 C C . CYS A 1 373 ? -18.146 8.172 -4.714 1.00 86.12 373 CYS A C 1
ATOM 2759 O O . CYS A 1 373 ? -17.700 7.157 -5.247 1.00 86.12 373 CYS A O 1
ATOM 2761 N N . ALA A 1 374 ? -17.607 8.695 -3.614 1.00 78.62 374 ALA A N 1
ATOM 2762 C CA . ALA A 1 374 ? -16.503 8.062 -2.893 1.00 78.62 374 ALA A CA 1
ATOM 2763 C C . ALA A 1 374 ? -16.980 7.593 -1.503 1.00 78.62 374 ALA A C 1
ATOM 2765 O O . ALA A 1 374 ? -17.193 8.440 -0.635 1.00 78.62 374 ALA A O 1
ATOM 2766 N N . PRO A 1 375 ? -17.203 6.281 -1.290 1.00 69.94 375 PRO A N 1
ATOM 2767 C CA . PRO A 1 375 ? -17.712 5.756 -0.023 1.00 69.94 375 PRO A CA 1
ATOM 2768 C C . PRO A 1 375 ? -16.612 5.741 1.040 1.00 69.94 375 PRO A C 1
ATOM 2770 O O . PRO A 1 375 ? -15.428 5.625 0.696 1.00 69.94 375 PRO A O 1
ATOM 2773 N N . ALA A 1 376 ? -16.971 5.808 2.326 1.00 61.53 376 ALA A N 1
ATOM 2774 C CA . ALA A 1 376 ? -15.979 5.783 3.400 1.00 61.53 376 ALA A CA 1
ATOM 2775 C C . ALA A 1 376 ? -15.185 4.466 3.424 1.00 61.53 376 ALA A C 1
ATOM 2777 O O . ALA A 1 376 ? -13.987 4.484 3.699 1.00 61.53 376 ALA A O 1
ATOM 2778 N N . GLU A 1 377 ? -15.797 3.340 3.040 1.00 56.88 377 GLU A N 1
ATOM 2779 C CA . GLU A 1 377 ? -15.128 2.033 2.950 1.00 56.88 377 GLU A CA 1
ATOM 2780 C C . GLU A 1 377 ? -14.113 1.950 1.796 1.00 56.88 377 GLU A C 1
ATOM 2782 O O . GLU A 1 377 ? -13.216 1.110 1.802 1.00 56.88 377 GLU A O 1
ATOM 2787 N N . GLY A 1 378 ? -14.225 2.834 0.799 1.00 55.66 378 GLY A N 1
ATOM 2788 C CA . GLY A 1 378 ? -13.198 3.064 -0.224 1.00 55.66 378 GLY A CA 1
ATOM 2789 C C . GLY A 1 378 ? -12.157 4.096 0.214 1.00 55.66 378 GLY A C 1
ATOM 2790 O O . GLY A 1 378 ? -11.450 4.661 -0.625 1.00 55.66 378 GLY A O 1
ATOM 2791 N N . GLY A 1 379 ? -12.140 4.421 1.508 1.00 54.16 379 GLY A N 1
ATOM 2792 C CA . GLY A 1 379 ? -11.407 5.539 2.064 1.00 54.16 379 GLY A CA 1
ATOM 2793 C C . GLY A 1 379 ? -11.812 6.868 1.437 1.00 54.16 379 GLY A C 1
ATOM 2794 O O . GLY A 1 379 ? -10.961 7.704 1.297 1.00 54.16 379 GLY A O 1
ATOM 2795 N N . GLY A 1 380 ? -13.018 7.112 0.928 1.00 58.62 380 GLY A N 1
ATOM 2796 C CA . GLY A 1 380 ? -13.388 8.447 0.411 1.00 58.62 380 GLY A CA 1
ATOM 2797 C C . GLY A 1 380 ? -12.556 9.005 -0.768 1.00 58.62 380 GLY A C 1
ATOM 2798 O O . GLY A 1 380 ? -12.773 10.148 -1.168 1.00 58.62 380 GLY A O 1
ATOM 2799 N N . VAL A 1 381 ? -11.649 8.218 -1.361 1.00 58.09 381 VAL A N 1
ATOM 2800 C CA . VAL A 1 381 ? -10.879 8.556 -2.580 1.00 58.09 381 VAL A CA 1
ATOM 2801 C C . VAL A 1 381 ? -11.180 7.638 -3.739 1.00 58.09 381 VAL A C 1
ATOM 2803 O O . VAL A 1 381 ? -11.145 8.065 -4.895 1.00 58.09 381 VAL A O 1
ATOM 2806 N N . ILE A 1 382 ? -11.501 6.379 -3.448 1.00 70.31 382 ILE A N 1
ATOM 2807 C CA . ILE A 1 382 ? -11.894 5.430 -4.475 1.00 70.31 382 ILE A CA 1
ATOM 2808 C C . ILE A 1 382 ? -13.311 5.787 -4.899 1.00 70.31 382 ILE A C 1
ATOM 2810 O O . ILE A 1 382 ? -14.295 5.374 -4.290 1.00 70.31 382 ILE A O 1
ATOM 2814 N N . LYS A 1 383 ? -13.410 6.585 -5.959 1.00 81.94 383 LYS A N 1
ATOM 2815 C CA . LYS A 1 383 ? -14.690 6.904 -6.579 1.00 81.94 383 LYS A CA 1
ATOM 2816 C C . LYS A 1 383 ? -15.251 5.658 -7.254 1.00 81.94 383 LYS A C 1
ATOM 2818 O O . LYS A 1 383 ? -14.529 4.975 -7.975 1.00 81.94 383 LYS A O 1
ATOM 2823 N N . ILE A 1 384 ? -16.530 5.377 -7.060 1.00 86.38 384 ILE A N 1
ATOM 2824 C CA . ILE A 1 384 ? -17.248 4.271 -7.692 1.00 86.38 384 ILE A CA 1
ATOM 2825 C C . ILE A 1 384 ? -18.491 4.796 -8.400 1.00 86.38 384 ILE A C 1
ATOM 2827 O O . ILE A 1 384 ? -19.124 5.740 -7.936 1.00 86.38 384 ILE A O 1
ATOM 2831 N N . CYS A 1 385 ? -18.867 4.151 -9.500 1.00 92.06 385 CYS A N 1
ATOM 2832 C CA . CYS A 1 385 ? -20.209 4.257 -10.041 1.00 92.06 385 CYS A CA 1
ATOM 2833 C C . CYS A 1 385 ? -21.096 3.185 -9.426 1.00 92.06 385 CYS A C 1
ATOM 2835 O O . CYS A 1 385 ? -20.911 1.990 -9.680 1.00 92.06 385 CYS A O 1
ATOM 2837 N N . VAL A 1 386 ? -22.087 3.632 -8.670 1.00 91.44 386 VAL A N 1
ATOM 2838 C CA . VAL A 1 386 ? -23.072 2.803 -7.975 1.00 91.44 386 VAL A CA 1
ATOM 2839 C C . VAL A 1 386 ? -24.474 3.189 -8.458 1.00 91.44 386 VAL A C 1
ATOM 2841 O O . VAL A 1 386 ? -24.689 4.360 -8.771 1.00 91.44 386 VAL A O 1
ATOM 2844 N N . PRO A 1 387 ? -25.448 2.263 -8.556 1.00 92.06 387 PRO A N 1
ATOM 2845 C CA . PRO A 1 387 ? -26.846 2.659 -8.726 1.00 92.06 387 PRO A CA 1
ATOM 2846 C C . PRO A 1 387 ? -27.253 3.614 -7.596 1.00 92.06 387 PRO A C 1
ATOM 2848 O O . PRO A 1 387 ? -26.988 3.312 -6.438 1.00 92.06 387 PRO A O 1
ATOM 2851 N N . GLU A 1 388 ? -27.912 4.732 -7.893 1.00 90.38 388 GLU A N 1
ATOM 2852 C CA . GLU A 1 388 ? -28.263 5.763 -6.905 1.00 90.38 388 GLU A CA 1
ATOM 2853 C C . GLU A 1 388 ? -29.110 5.181 -5.770 1.00 90.38 388 GLU A C 1
ATOM 2855 O O . GLU A 1 388 ? -28.836 5.443 -4.608 1.00 90.38 388 GLU A O 1
ATOM 2860 N N . ALA A 1 389 ? -30.045 4.277 -6.074 1.00 88.38 389 ALA A N 1
ATOM 2861 C CA . ALA A 1 389 ? -30.823 3.557 -5.062 1.00 88.38 389 ALA A CA 1
ATOM 2862 C C . ALA A 1 389 ? -29.983 2.679 -4.115 1.00 88.38 389 ALA A C 1
ATOM 2864 O O . ALA A 1 389 ? -30.467 2.275 -3.061 1.00 88.38 389 ALA A O 1
ATOM 2865 N N . CYS A 1 390 ? -28.756 2.338 -4.511 1.00 87.19 390 CYS A N 1
ATOM 2866 C CA . CYS A 1 390 ? -27.789 1.555 -3.746 1.00 87.19 390 CYS A CA 1
ATOM 2867 C C . CYS A 1 390 ? -26.650 2.404 -3.168 1.00 87.19 390 CYS A C 1
ATOM 2869 O O . CYS A 1 390 ? -25.729 1.837 -2.580 1.00 87.19 390 CYS A O 1
ATOM 2871 N N . ARG A 1 391 ? -26.669 3.731 -3.349 1.00 87.94 391 ARG A N 1
ATOM 2872 C CA . ARG A 1 391 ? -25.607 4.614 -2.868 1.00 87.94 391 ARG A CA 1
ATOM 2873 C C . ARG A 1 391 ? -25.621 4.668 -1.331 1.00 87.94 391 ARG A C 1
ATOM 2875 O O . ARG A 1 391 ? -26.654 5.021 -0.758 1.00 87.94 391 ARG A O 1
ATOM 2882 N N . PRO A 1 392 ? -24.503 4.351 -0.651 1.00 77.44 392 PRO A N 1
ATOM 2883 C CA . PRO A 1 392 ? -24.387 4.550 0.790 1.00 77.44 392 PRO A CA 1
ATOM 2884 C C . PRO A 1 392 ? -24.585 6.024 1.162 1.00 77.44 392 PRO A C 1
ATOM 2886 O O . PRO A 1 392 ? -24.196 6.917 0.408 1.00 77.44 392 PRO A O 1
ATOM 2889 N N . ALA A 1 393 ? -25.198 6.297 2.315 1.00 76.00 393 ALA A N 1
ATOM 2890 C CA . ALA A 1 393 ? -25.516 7.669 2.721 1.00 76.00 393 ALA A CA 1
ATOM 2891 C C . ALA A 1 393 ? -24.258 8.526 2.954 1.00 76.00 393 ALA A C 1
ATOM 2893 O O . ALA A 1 393 ? -24.279 9.732 2.751 1.00 76.00 393 ALA A O 1
ATOM 2894 N N . ASP A 1 394 ? -23.159 7.906 3.355 1.00 68.88 394 ASP A N 1
ATOM 2895 C CA . ASP A 1 394 ? -21.832 8.498 3.532 1.00 68.88 394 ASP A CA 1
ATOM 2896 C C . ASP A 1 394 ? -21.050 8.655 2.211 1.00 68.88 394 ASP A C 1
ATOM 2898 O O . ASP A 1 394 ? -20.000 9.292 2.183 1.00 68.88 394 ASP A O 1
ATOM 2902 N N . CYS A 1 395 ? -21.569 8.134 1.093 1.00 74.94 395 CYS A N 1
ATOM 2903 C CA . CYS A 1 395 ? -20.949 8.252 -0.224 1.00 74.94 395 CYS A CA 1
ATOM 2904 C C . CYS A 1 395 ? -21.326 9.589 -0.877 1.00 74.94 395 CYS A C 1
ATOM 2906 O O . CYS A 1 395 ? -22.360 9.700 -1.544 1.00 74.94 395 CYS A O 1
ATOM 2908 N N . ILE A 1 396 ? -20.491 10.615 -0.690 1.00 73.62 396 ILE A N 1
ATOM 2909 C CA . ILE A 1 396 ? -20.722 11.963 -1.235 1.00 73.62 396 ILE A CA 1
ATOM 2910 C C . ILE A 1 396 ? -20.604 11.931 -2.771 1.00 73.62 396 ILE A C 1
ATOM 2912 O O . ILE A 1 396 ? -19.568 11.486 -3.283 1.00 73.62 396 ILE A O 1
ATOM 2916 N N . PRO A 1 397 ? -21.628 12.386 -3.523 1.00 79.62 397 PRO A N 1
ATOM 2917 C CA . PRO A 1 397 ? -21.560 12.454 -4.978 1.00 79.62 397 PRO A CA 1
ATOM 2918 C C . PRO A 1 397 ? -20.400 13.328 -5.461 1.00 79.62 397 PRO A C 1
ATOM 2920 O O . PRO A 1 397 ? -20.196 14.440 -4.978 1.00 79.62 397 PRO A O 1
ATOM 2923 N N . ALA A 1 398 ? -19.656 12.828 -6.442 1.00 72.75 398 ALA A N 1
ATOM 2924 C CA . ALA A 1 398 ? -18.731 13.631 -7.220 1.00 72.75 398 ALA A CA 1
ATOM 2925 C C . ALA A 1 398 ? -19.537 14.391 -8.284 1.00 72.75 398 ALA A C 1
ATOM 2927 O O . ALA A 1 398 ? -20.154 13.762 -9.157 1.00 72.75 398 ALA A O 1
ATOM 2928 N N . GLU A 1 399 ? -19.554 15.722 -8.164 1.00 62.28 399 GLU A N 1
ATOM 2929 C CA . GLU A 1 399 ? -20.144 16.629 -9.161 1.00 62.28 399 GLU A CA 1
ATOM 2930 C C . GLU A 1 399 ? -19.439 16.548 -10.517 1.00 62.28 399 GLU A C 1
ATOM 2932 O O . GLU A 1 399 ? -18.187 16.443 -10.540 1.00 62.28 399 GLU A O 1
#

pLDDT: mean 84.01, std 17.17, range [34.09, 98.62]

Radius of gyration: 26.65 Å; chains: 1; bounding box: 103×83×66 Å

Sequence (399 aa):
MSRLSSPLAVLLGAAAVFSCSTSESTPEGDPNQLIVQSDAVTVPAGSERYMCYAHTLTEDVYVDRFEYSARPVVHHFLLAKTLTPEPEGLTDCSDVLFRFSWLPLFGAGKGDSQLQLPDDSAVVLPKGTQVLLQLHLLNTTNKEVTDRPQITLRKTQDKSRMPAGIYAFGTDKIALGANAKGSVVDNCTMTEDIELFGLLAHMHYLGENLTFETASSGGQLEQRYRKDPWNFDAQIIEPISLKLKAGDQTRVTCNYDNSTPGEVGFGESSNDEMCFLVGFAKNRTSLDGCLTFGGGGDQDAGVPPDPDAGVCGEQQENPTGIGRACSKGGGECADGHVCSSDQGQTPDGAPGFCLKIGCADTAACGGGGATCCAPAEGGGVIKICVPEACRPADCIPAE